Protein AF-0000000083417872 (afdb_homodimer)

Sequence (682 aa):
MAKKAQEKVTASPVVPMGYSQLLTQVAGHTFEATNAAAVGLLQDAGEGCVFKPLGKPECGVRELNFYESLAAAIATQAEADAGANNLNGAGGEGKDETDQSLLAALAAHVPRYYGQLKLVVNQREHTFIKLEDLTHGMAKPCVMDVKIGRRTWDPLSSLQKRTIEEQKYALCKQNLGLCLPGFQVYCPDEQQPEHTVLIRKGRDYGKSLDVMGFQKALALFFNASCSSSNILLHEVLNQLRSIRNWFKRQRLFHFYASSLLICYDFEQLQKLATSNSKVSLHNGFHADAAEPVLPTKSKDWIRVRCIDFAHIFPAEDGQPDHNYMFGLQSLIDIVEAMLHLMAKKAQEKVTASPVVPMGYSQLLTQVAGHTFEATNAAAVGLLQDAGEGCVFKPLGKPECGVRELNFYESLAAAIATQAEADAGANNLNGAGGEGKDETDQSLLAALAAHVPRYYGQLKLVVNQREHTFIKLEDLTHGMAKPCVMDVKIGRRTWDPLSSLQKRTIEEQKYALCKQNLGLCLPGFQVYCPDEQQPEHTVLIRKGRDYGKSLDVMGFQKALALFFNASCSSSNILLHEVLNQLRSIRNWFKRQRLFHFYASSLLICYDFEQLQKLATSNSKVSLHNGFHADAAEPVLPTKSKDWIRVRCIDFAHIFPAEDGQPDHNYMFGLQSLIDIVEAMLHL

Structure (mmCIF, N/CA/C/O backbone):
data_AF-0000000083417872-model_v1
#
loop_
_entity.id
_entity.type
_entity.pdbx_description
1 polymer Kinase
#
loop_
_atom_site.group_PDB
_atom_site.id
_atom_site.type_symbol
_atom_site.label_atom_id
_atom_site.label_alt_id
_atom_site.label_comp_id
_atom_site.label_asym_id
_atom_site.label_entity_id
_atom_site.label_seq_id
_atom_site.pdbx_PDB_ins_code
_atom_site.Cartn_x
_atom_site.Cartn_y
_atom_site.Cartn_z
_atom_site.occupancy
_atom_site.B_iso_or_equiv
_atom_site.auth_seq_id
_atom_site.auth_comp_id
_atom_site.auth_asym_id
_atom_site.auth_atom_id
_atom_site.pdbx_PDB_model_num
ATOM 1 N N . MET A 1 1 ? -30.375 -14.914 4.672 1 20.17 1 MET A N 1
ATOM 2 C CA . MET A 1 1 ? -29.828 -13.797 5.445 1 20.17 1 MET A CA 1
ATOM 3 C C . MET A 1 1 ? -28.438 -13.422 4.965 1 20.17 1 MET A C 1
ATOM 5 O O . MET A 1 1 ? -27.5 -14.219 5.078 1 20.17 1 MET A O 1
ATOM 9 N N . ALA A 1 2 ? -28.344 -12.672 3.943 1 27.06 2 ALA A N 1
ATOM 10 C CA . ALA A 1 2 ? -27.109 -12.32 3.248 1 27.06 2 ALA A CA 1
ATOM 11 C C . ALA A 1 2 ? -26.047 -11.836 4.23 1 27.06 2 ALA A C 1
ATOM 13 O O . ALA A 1 2 ? -26.328 -11.016 5.105 1 27.06 2 ALA A O 1
ATOM 14 N N . LYS A 1 3 ? -25.062 -12.617 4.535 1 32.09 3 LYS A N 1
ATOM 15 C CA . LYS A 1 3 ? -23.953 -12.172 5.363 1 32.09 3 LYS A CA 1
ATOM 16 C C . LYS A 1 3 ? -23.641 -10.695 5.133 1 32.09 3 LYS A C 1
ATOM 18 O O . LYS A 1 3 ? -23.391 -10.281 3.998 1 32.09 3 LYS A O 1
ATOM 23 N N . LYS A 1 4 ? -24.141 -9.828 5.812 1 28.91 4 LYS A N 1
ATOM 24 C CA . LYS A 1 4 ? -23.859 -8.398 5.867 1 28.91 4 LYS A CA 1
ATOM 25 C C . LYS A 1 4 ? -22.359 -8.125 5.727 1 28.91 4 LYS A C 1
ATOM 27 O O . LYS A 1 4 ? -21.547 -8.711 6.449 1 28.91 4 LYS A O 1
ATOM 32 N N . ALA A 1 5 ? -22 -7.797 4.652 1 34.38 5 ALA A N 1
ATOM 33 C CA . ALA A 1 5 ? -20.625 -7.383 4.367 1 34.38 5 ALA A CA 1
ATOM 34 C C . ALA A 1 5 ? -20.062 -6.531 5.5 1 34.38 5 ALA A C 1
ATOM 36 O O . ALA A 1 5 ? -20.391 -5.352 5.625 1 34.38 5 ALA A O 1
ATOM 37 N N . GLN A 1 6 ? -20.094 -7.012 6.715 1 34.84 6 GLN A N 1
ATOM 38 C CA . GLN A 1 6 ? -19.375 -6.289 7.758 1 34.84 6 GLN A CA 1
ATOM 39 C C . GLN A 1 6 ? -18.094 -5.664 7.215 1 34.84 6 GLN A C 1
ATOM 41 O O . GLN A 1 6 ? -17.266 -6.352 6.602 1 34.84 6 GLN A O 1
ATOM 46 N N . GLU A 1 7 ? -18.062 -4.402 7.047 1 40.69 7 GLU A N 1
ATOM 47 C CA . GLU A 1 7 ? -17.203 -3.391 6.438 1 40.69 7 GLU A CA 1
ATOM 48 C C . GLU A 1 7 ? -15.766 -3.516 6.934 1 40.69 7 GLU A C 1
ATOM 50 O O . GLU A 1 7 ? -15.516 -3.502 8.141 1 40.69 7 GLU A O 1
ATOM 55 N N . LYS A 1 8 ? -14.945 -4.141 6.234 1 46 8 LYS A N 1
ATOM 56 C CA . LYS A 1 8 ? -13.562 -4.52 6.52 1 46 8 LYS A CA 1
ATOM 57 C C . LYS A 1 8 ? -12.734 -3.305 6.922 1 46 8 LYS A C 1
ATOM 59 O O . LYS A 1 8 ? -12.516 -2.398 6.113 1 46 8 LYS A O 1
ATOM 64 N N . VAL A 1 9 ? -12.922 -2.951 8.258 1 47.09 9 VAL A N 1
ATOM 65 C CA . VAL A 1 9 ? -12.047 -1.939 8.836 1 47.09 9 VAL A CA 1
ATOM 66 C C . VAL A 1 9 ? -10.609 -2.459 8.875 1 47.09 9 VAL A C 1
ATOM 68 O O . VAL A 1 9 ? -10.375 -3.633 9.164 1 47.09 9 VAL A O 1
ATOM 71 N N . THR A 1 10 ? -9.727 -1.761 8.266 1 54.22 10 THR A N 1
ATOM 72 C CA . THR A 1 10 ? -8.32 -2.156 8.203 1 54.22 10 THR A CA 1
ATOM 73 C C . THR A 1 10 ? -7.668 -2.041 9.578 1 54.22 10 THR A C 1
ATOM 75 O O . THR A 1 10 ? -7.695 -0.976 10.203 1 54.22 10 THR A O 1
ATOM 78 N N . ALA A 1 11 ? -7.715 -3.061 10.531 1 60.62 11 ALA A N 1
ATOM 79 C CA . ALA A 1 11 ? -6.875 -3.068 11.727 1 60.62 11 ALA A CA 1
ATOM 80 C C . ALA A 1 11 ? -5.598 -3.867 11.5 1 60.62 11 ALA A C 1
ATOM 82 O O . ALA A 1 11 ? -5.609 -4.883 10.797 1 60.62 11 ALA A O 1
ATOM 83 N N . SER A 1 12 ? -4.406 -3.238 11.945 1 74.12 12 SER A N 1
ATOM 84 C CA . SER A 1 12 ? -3.145 -3.965 11.852 1 74.12 12 SER A CA 1
ATOM 85 C C . SER A 1 12 ? -3.121 -5.156 12.805 1 74.12 12 SER A C 1
ATOM 87 O O . SER A 1 12 ? -3.492 -5.031 13.969 1 74.12 12 SER A O 1
ATOM 89 N N . PRO A 1 13 ? -2.852 -6.309 12.352 1 79.12 13 PRO A N 1
ATOM 90 C CA . PRO A 1 13 ? -2.812 -7.504 13.195 1 79.12 13 PRO A CA 1
ATOM 91 C C . PRO A 1 13 ? -1.682 -7.465 14.219 1 79.12 13 PRO A C 1
ATOM 93 O O . PRO A 1 13 ? -0.688 -6.762 14.023 1 79.12 13 PRO A O 1
ATOM 96 N N . VAL A 1 14 ? -1.853 -8.203 15.336 1 81.62 14 VAL A N 1
ATOM 97 C CA . VAL A 1 14 ? -0.782 -8.422 16.297 1 81.62 14 VAL A CA 1
ATOM 98 C C . VAL A 1 14 ? 0.075 -9.609 15.859 1 81.62 14 VAL A C 1
ATOM 100 O O . VAL A 1 14 ? -0.399 -10.742 15.828 1 81.62 14 VAL A O 1
ATOM 103 N N . VAL A 1 15 ? 1.278 -9.312 15.508 1 86.81 15 VAL A N 1
ATOM 104 C CA . VAL A 1 15 ? 2.186 -10.336 15.008 1 86.81 15 VAL A CA 1
ATOM 105 C C . VAL A 1 15 ? 3.438 -10.391 15.883 1 86.81 15 VAL A C 1
ATOM 107 O O . VAL A 1 15 ? 3.758 -9.43 16.578 1 86.81 15 VAL A O 1
ATOM 110 N N . PRO A 1 16 ? 4.141 -11.539 15.93 1 86.25 16 PRO A N 1
ATOM 111 C CA . PRO A 1 16 ? 5.379 -11.625 16.703 1 86.25 16 PRO A CA 1
ATOM 112 C C . PRO A 1 16 ? 6.453 -10.664 16.219 1 86.25 16 PRO A C 1
ATOM 114 O O . PRO A 1 16 ? 6.383 -10.172 15.086 1 86.25 16 PRO A O 1
ATOM 117 N N . MET A 1 17 ? 7.406 -10.469 17.062 1 83.12 17 MET A N 1
ATOM 118 C CA . MET A 1 17 ? 8.539 -9.609 16.719 1 83.12 17 MET A CA 1
ATOM 119 C C . MET A 1 17 ? 9.266 -10.148 15.484 1 83.12 17 MET A C 1
ATOM 121 O O . MET A 1 17 ? 9.523 -11.344 15.391 1 83.12 17 MET A O 1
ATOM 125 N N . GLY A 1 18 ? 9.57 -9.242 14.562 1 85.94 18 GLY A N 1
ATOM 126 C CA . GLY A 1 18 ? 10.312 -9.633 13.375 1 85.94 18 GLY A CA 1
ATOM 127 C C . GLY A 1 18 ? 9.422 -9.992 12.203 1 85.94 18 GLY A C 1
ATOM 128 O O . GLY A 1 18 ? 9.906 -10.266 11.102 1 85.94 18 GLY A O 1
ATOM 129 N N . TYR A 1 19 ? 8.117 -10.008 12.492 1 89.69 19 TYR A N 1
ATOM 130 C CA . TYR A 1 19 ? 7.16 -10.32 11.438 1 89.69 19 TYR A CA 1
ATOM 131 C C . TYR A 1 19 ? 6.238 -9.133 11.18 1 89.69 19 TYR A C 1
ATOM 133 O O . TYR A 1 19 ? 6.066 -8.273 12.039 1 89.69 19 TYR A O 1
ATOM 141 N N . SER A 1 20 ? 5.738 -9.031 9.992 1 88.5 20 SER A N 1
ATOM 142 C CA . SER A 1 20 ? 4.758 -8.023 9.617 1 88.5 20 SER A CA 1
ATOM 143 C C . SER A 1 20 ? 3.824 -8.531 8.523 1 88.5 20 SER A C 1
ATOM 145 O O . SER A 1 20 ? 4.09 -9.562 7.906 1 88.5 20 SER A O 1
ATOM 147 N N . GLN A 1 21 ? 2.746 -7.875 8.375 1 89.19 21 GLN A N 1
ATOM 148 C CA . GLN A 1 21 ? 1.882 -8.18 7.242 1 89.19 21 GLN A CA 1
ATOM 149 C C . GLN A 1 21 ? 2.611 -7.961 5.922 1 89.19 21 GLN A C 1
ATOM 151 O O . GLN A 1 21 ? 3.387 -7.012 5.785 1 89.19 21 GLN A O 1
ATOM 156 N N . LEU A 1 22 ? 2.402 -8.828 4.992 1 91.56 22 LEU A N 1
ATOM 157 C CA . LEU A 1 22 ? 3.002 -8.672 3.672 1 91.56 22 LEU A CA 1
ATOM 158 C C . LEU A 1 22 ? 2.395 -7.477 2.939 1 91.56 22 LEU A C 1
ATOM 160 O O . LEU A 1 22 ? 1.211 -7.492 2.598 1 91.56 22 LEU A O 1
ATOM 164 N N . LEU A 1 23 ? 3.199 -6.555 2.592 1 86.75 23 LEU A N 1
ATOM 165 C CA . LEU A 1 23 ? 2.729 -5.297 2.021 1 86.75 23 LEU A CA 1
ATOM 166 C C . LEU A 1 23 ? 2.332 -5.48 0.561 1 86.75 23 LEU A C 1
ATOM 168 O O . LEU A 1 23 ? 1.44 -4.785 0.064 1 86.75 23 LEU A O 1
ATOM 172 N N . THR A 1 24 ? 2.916 -6.441 -0.116 1 92.56 24 THR A N 1
ATOM 173 C CA . THR A 1 24 ? 2.709 -6.602 -1.552 1 92.56 24 THR A CA 1
ATOM 174 C C . THR A 1 24 ? 1.649 -7.664 -1.83 1 92.56 24 THR A C 1
ATOM 176 O O . THR A 1 24 ? 1.519 -8.133 -2.961 1 92.56 24 THR A O 1
ATOM 179 N N . GLN A 1 25 ? 0.946 -8.039 -0.821 1 93.19 25 GLN A N 1
ATOM 180 C CA . GLN A 1 25 ? -0.112 -9.023 -1.024 1 93.19 25 GLN A CA 1
ATOM 181 C C . GLN A 1 25 ? -1.229 -8.453 -1.896 1 93.19 25 GLN A C 1
ATOM 183 O O . GLN A 1 25 ? -1.772 -7.391 -1.603 1 93.19 25 GLN A O 1
ATOM 188 N N . VAL A 1 26 ? -1.614 -9.164 -2.912 1 96.06 26 VAL A N 1
ATOM 189 C CA . VAL A 1 26 ? -2.6 -8.633 -3.846 1 96.06 26 VAL A CA 1
ATOM 190 C C . VAL A 1 26 ? -3.82 -9.547 -3.893 1 96.06 26 VAL A C 1
ATOM 192 O O . VAL A 1 26 ? -4.844 -9.195 -4.48 1 96.06 26 VAL A O 1
ATOM 195 N N . ALA A 1 27 ? -3.701 -10.734 -3.312 1 94.19 27 ALA A N 1
ATOM 196 C CA . ALA A 1 27 ? -4.805 -11.688 -3.301 1 94.19 27 ALA A CA 1
ATOM 197 C C . ALA A 1 27 ? -4.707 -12.625 -2.1 1 94.19 27 ALA A C 1
ATOM 199 O O . ALA A 1 27 ? -3.811 -12.484 -1.264 1 94.19 27 ALA A O 1
ATOM 200 N N . GLY A 1 28 ? -5.684 -13.5 -1.977 1 89 28 GLY A N 1
ATOM 201 C CA . GLY A 1 28 ? -5.672 -14.438 -0.869 1 89 28 GLY A CA 1
ATOM 202 C C . GLY A 1 28 ? -6.395 -13.922 0.361 1 89 28 GLY A C 1
ATOM 203 O O . GLY A 1 28 ? -6.949 -12.82 0.345 1 89 28 GLY A O 1
ATOM 204 N N . HIS A 1 29 ? -6.309 -14.766 1.305 1 85 29 HIS A N 1
ATOM 205 C CA . HIS A 1 29 ? -6.914 -14.367 2.57 1 85 29 HIS A CA 1
ATOM 206 C C . HIS A 1 29 ? -6.156 -13.203 3.203 1 85 29 HIS A C 1
ATOM 208 O O . HIS A 1 29 ? -4.922 -13.18 3.189 1 85 29 HIS A O 1
ATOM 214 N N . THR A 1 30 ? -6.953 -12.281 3.625 1 80.06 30 THR A N 1
ATOM 215 C CA . THR A 1 30 ? -6.352 -11.094 4.223 1 80.06 30 THR A CA 1
ATOM 216 C C . THR A 1 30 ? -6.77 -10.953 5.688 1 80.06 30 THR A C 1
ATOM 218 O O . THR A 1 30 ? -7.676 -11.656 6.148 1 80.06 30 THR A O 1
ATOM 221 N N . PHE A 1 31 ? -6.039 -10.109 6.348 1 76.88 31 PHE A N 1
ATOM 222 C CA . PHE A 1 31 ? -6.414 -9.781 7.719 1 76.88 31 PHE A CA 1
ATOM 223 C C . PHE A 1 31 ? -7.719 -8.992 7.75 1 76.88 31 PHE A C 1
ATOM 225 O O . PHE A 1 31 ? -7.973 -8.164 6.867 1 76.88 31 PHE A O 1
ATOM 232 N N . GLU A 1 32 ? -8.539 -9.344 8.711 1 72.56 32 GLU A N 1
ATOM 233 C CA . GLU A 1 32 ? -9.789 -8.625 8.898 1 72.56 32 GLU A CA 1
ATOM 234 C C . GLU A 1 32 ? -9.891 -8.047 10.312 1 72.56 32 GLU A C 1
ATOM 236 O O . GLU A 1 32 ? -9.547 -8.727 11.281 1 72.56 32 GLU A O 1
ATOM 241 N N . ALA A 1 33 ? -10.312 -6.801 10.328 1 65.38 33 ALA A N 1
ATOM 242 C CA . ALA A 1 33 ? -10.422 -6.129 11.625 1 65.38 33 ALA A CA 1
ATOM 243 C C . ALA A 1 33 ? -11.484 -6.785 12.492 1 65.38 33 ALA A C 1
ATOM 245 O O . ALA A 1 33 ? -11.336 -6.859 13.719 1 65.38 33 ALA A O 1
ATOM 246 N N . THR A 1 34 ? -12.461 -7.309 11.859 1 66.75 34 THR A N 1
ATOM 247 C CA . THR A 1 34 ? -13.625 -7.777 12.609 1 66.75 34 THR A CA 1
ATOM 248 C C . THR A 1 34 ? -13.516 -9.273 12.898 1 66.75 34 THR A C 1
ATOM 250 O O . THR A 1 34 ? -14.336 -9.836 13.625 1 66.75 34 THR A O 1
ATOM 253 N N . ASN A 1 35 ? -12.539 -9.906 12.305 1 72.88 35 ASN A N 1
ATOM 254 C CA . ASN A 1 35 ? -12.383 -11.352 12.469 1 72.88 35 ASN A CA 1
ATOM 255 C C . ASN A 1 35 ? -10.938 -11.719 12.789 1 72.88 35 ASN A C 1
ATOM 257 O O . ASN A 1 35 ? -10.109 -11.852 11.883 1 72.88 35 ASN A O 1
ATOM 261 N N . ALA A 1 36 ? -10.695 -11.977 14.008 1 69.75 36 ALA A N 1
ATOM 262 C CA . ALA A 1 36 ? -9.344 -12.281 14.484 1 69.75 36 ALA A CA 1
ATOM 263 C C . ALA A 1 36 ? -8.844 -13.602 13.906 1 69.75 36 ALA A C 1
ATOM 265 O O . ALA A 1 36 ? -7.633 -13.852 13.867 1 69.75 36 ALA A O 1
ATOM 266 N N . ALA A 1 37 ? -9.719 -14.414 13.461 1 75.06 37 ALA A N 1
ATOM 267 C CA . ALA A 1 37 ? -9.344 -15.711 12.898 1 75.06 37 ALA A CA 1
ATOM 268 C C . ALA A 1 37 ? -8.883 -15.57 11.453 1 75.06 37 ALA A C 1
ATOM 270 O O . ALA A 1 37 ? -8.25 -16.484 10.906 1 75.06 37 ALA A O 1
ATOM 271 N N . ALA A 1 38 ? -9.195 -14.422 10.969 1 80.81 38 ALA A N 1
ATOM 272 C CA . ALA A 1 38 ? -8.766 -14.172 9.602 1 80.81 38 ALA A CA 1
ATOM 273 C C . ALA A 1 38 ? -7.305 -13.727 9.555 1 80.81 38 ALA A C 1
ATOM 275 O O . ALA A 1 38 ? -6.969 -12.633 10.023 1 80.81 38 ALA A O 1
ATOM 276 N N . VAL A 1 39 ? -6.449 -14.656 9.055 1 86.56 39 VAL A N 1
ATOM 277 C CA . VAL A 1 39 ? -5.016 -14.383 9.031 1 86.56 39 VAL A CA 1
ATOM 278 C C . VAL A 1 39 ? -4.531 -14.273 7.59 1 86.56 39 VAL A C 1
ATOM 280 O O . VAL A 1 39 ? -4.875 -15.109 6.75 1 86.56 39 VAL A O 1
ATOM 283 N N . GLY A 1 40 ? -3.812 -13.266 7.375 1 90.56 40 GLY A N 1
ATOM 284 C CA . GLY A 1 40 ? -3.232 -13.062 6.055 1 90.56 40 GLY A CA 1
ATOM 285 C C . GLY A 1 40 ? -1.777 -13.484 5.977 1 90.56 40 GLY A C 1
ATOM 286 O O . GLY A 1 40 ? -1.28 -14.188 6.855 1 90.56 40 GLY A O 1
ATOM 287 N N . LEU A 1 41 ? -1.143 -13.094 4.895 1 94.62 41 LEU A N 1
ATOM 288 C CA . LEU A 1 41 ? 0.263 -13.414 4.68 1 94.62 41 LEU A CA 1
ATOM 289 C C . LEU A 1 41 ? 1.162 -12.531 5.535 1 94.62 41 LEU A C 1
ATOM 291 O O . LEU A 1 41 ? 0.88 -11.344 5.715 1 94.62 41 LEU A O 1
ATOM 295 N N . LEU A 1 42 ? 2.188 -13.141 6.023 1 93.81 42 LEU A N 1
ATOM 296 C CA . LEU A 1 42 ? 3.195 -12.398 6.773 1 93.81 42 LEU A CA 1
ATOM 297 C C . LEU A 1 42 ? 4.523 -12.375 6.027 1 93.81 42 LEU A C 1
ATOM 299 O O . LEU A 1 42 ? 4.734 -13.164 5.102 1 93.81 42 LEU A O 1
ATOM 303 N N . GLN A 1 43 ? 5.344 -11.477 6.391 1 93.69 43 GLN A N 1
ATOM 304 C CA . GLN A 1 43 ? 6.719 -11.414 5.902 1 93.69 43 GLN A CA 1
ATOM 305 C C . GLN A 1 43 ? 7.699 -11.188 7.047 1 93.69 43 GLN A C 1
ATOM 307 O O . GLN A 1 43 ? 7.328 -10.648 8.094 1 93.69 43 GLN A O 1
ATOM 312 N N . ASP A 1 44 ? 8.836 -11.695 6.914 1 89.19 44 ASP A N 1
ATOM 313 C CA . ASP A 1 44 ? 9.867 -11.453 7.926 1 89.19 44 ASP A CA 1
ATOM 314 C C . ASP A 1 44 ? 10.727 -10.242 7.562 1 89.19 44 ASP A C 1
ATOM 316 O O . ASP A 1 44 ? 10.727 -9.805 6.41 1 89.19 44 ASP A O 1
ATOM 320 N N . ALA A 1 45 ? 11.391 -9.766 8.641 1 81.12 45 ALA A N 1
ATOM 321 C CA . ALA A 1 45 ? 12.273 -8.617 8.438 1 81.12 45 ALA A CA 1
ATOM 322 C C . ALA A 1 45 ? 13.633 -9.062 7.91 1 81.12 45 ALA A C 1
ATOM 324 O O . ALA A 1 45 ? 14.383 -9.75 8.609 1 81.12 45 ALA A O 1
ATOM 325 N N . GLY A 1 46 ? 13.945 -8.945 6.672 1 75.5 46 GLY A N 1
ATOM 326 C CA . GLY A 1 46 ? 15.328 -9.016 6.234 1 75.5 46 GLY A CA 1
ATOM 327 C C . GLY A 1 46 ? 15.68 -10.328 5.566 1 75.5 46 GLY A C 1
ATOM 328 O O . GLY A 1 46 ? 16.641 -10.406 4.805 1 75.5 46 GLY A O 1
ATOM 329 N N . GLU A 1 47 ? 14.961 -11.461 5.805 1 81.12 47 GLU A N 1
ATOM 330 C CA . GLU A 1 47 ? 15.391 -12.758 5.289 1 81.12 47 GLU A CA 1
ATOM 331 C C . GLU A 1 47 ? 14.758 -13.055 3.936 1 81.12 47 GLU A C 1
ATOM 333 O O . GLU A 1 47 ? 15.125 -14.031 3.275 1 81.12 47 GLU A O 1
ATOM 338 N N . GLY A 1 48 ? 13.828 -12.266 3.594 1 91.88 48 GLY A N 1
ATOM 339 C CA . GLY A 1 48 ? 13.211 -12.469 2.289 1 91.88 48 GLY A CA 1
ATOM 340 C C . GLY A 1 48 ? 12.281 -13.664 2.246 1 91.88 48 GLY A C 1
ATOM 341 O O . GLY A 1 48 ? 12.312 -14.445 1.297 1 91.88 48 GLY A O 1
ATOM 342 N N . CYS A 1 49 ? 11.5 -13.883 3.318 1 95.94 49 CYS A N 1
ATOM 343 C CA . CYS A 1 49 ? 10.547 -14.992 3.373 1 95.94 49 CYS A CA 1
ATOM 344 C C . CYS A 1 49 ? 9.125 -14.477 3.561 1 95.94 49 CYS A C 1
ATOM 346 O O . CYS A 1 49 ? 8.914 -13.414 4.148 1 95.94 49 CYS A O 1
ATOM 348 N N . VAL A 1 50 ? 8.234 -15.227 3.064 1 96.88 50 VAL A N 1
ATOM 349 C CA . VAL A 1 50 ? 6.809 -15.016 3.266 1 96.88 50 VAL A CA 1
ATOM 350 C C . VAL A 1 50 ? 6.211 -16.203 4.02 1 96.88 50 VAL A C 1
ATOM 352 O O . VAL A 1 50 ? 6.691 -17.328 3.893 1 96.88 50 VAL A O 1
ATOM 355 N N . PHE A 1 51 ? 5.238 -15.953 4.812 1 96.62 51 PHE A N 1
ATOM 356 C CA . PHE A 1 51 ? 4.582 -16.969 5.629 1 96.62 51 PHE A CA 1
ATOM 357 C C . PHE A 1 51 ? 3.098 -17.047 5.297 1 96.62 51 PHE A C 1
ATOM 359 O O . PHE A 1 51 ? 2.334 -16.125 5.59 1 96.62 51 PHE A O 1
ATOM 366 N N . LYS A 1 52 ? 2.729 -18.094 4.742 1 96.69 52 LYS A N 1
ATOM 367 C CA . LYS A 1 52 ? 1.343 -18.344 4.352 1 96.69 52 LYS A CA 1
ATOM 368 C C . LYS A 1 52 ? 0.628 -19.203 5.391 1 96.69 52 LYS A C 1
ATOM 370 O O . LYS A 1 52 ? 1.061 -20.312 5.68 1 96.69 52 LYS A O 1
ATOM 375 N N . PRO A 1 53 ? -0.434 -18.656 5.906 1 95.06 53 PRO A N 1
ATOM 376 C CA . PRO A 1 53 ? -1.17 -19.484 6.859 1 95.06 53 PRO A CA 1
ATOM 377 C C . PRO A 1 53 ? -1.807 -20.719 6.199 1 95.06 53 PRO A C 1
ATOM 379 O O . PRO A 1 53 ? -2.281 -20.625 5.062 1 95.06 53 PRO A O 1
ATOM 382 N N . LEU A 1 54 ? -1.836 -21.781 6.969 1 92.25 54 LEU A N 1
ATOM 383 C CA . LEU A 1 54 ? -2.545 -22.953 6.469 1 92.25 54 LEU A CA 1
ATOM 384 C C . LEU A 1 54 ? -4.051 -22.703 6.438 1 92.25 54 LEU A C 1
ATOM 386 O O . LEU A 1 54 ? -4.605 -22.109 7.363 1 92.25 54 LEU A O 1
ATOM 390 N N . GLY A 1 55 ? -4.629 -23.016 5.43 1 85.06 55 GLY A N 1
ATOM 391 C CA . GLY A 1 55 ? -6.074 -22.875 5.309 1 85.06 55 GLY A CA 1
ATOM 392 C C . GLY A 1 55 ? -6.84 -23.906 6.117 1 85.06 55 GLY A C 1
ATOM 393 O O . GLY A 1 55 ? -6.406 -24.297 7.203 1 85.06 55 GLY A O 1
ATOM 394 N N . LYS A 1 56 ? -7.961 -24.188 5.684 1 85.88 56 LYS A N 1
ATOM 395 C CA . LYS A 1 56 ? -8.758 -25.266 6.289 1 85.88 56 LYS A CA 1
ATOM 396 C C . LYS A 1 56 ? -7.941 -26.547 6.43 1 85.88 56 LYS A C 1
ATOM 398 O O . LYS A 1 56 ? -7.043 -26.797 5.629 1 85.88 56 LYS A O 1
ATOM 403 N N . PRO A 1 57 ? -8.18 -27.312 7.359 1 86.5 57 PRO A N 1
ATOM 404 C CA . PRO A 1 57 ? -7.332 -28.469 7.703 1 86.5 57 PRO A CA 1
ATOM 405 C C . PRO A 1 57 ? -7.027 -29.359 6.5 1 86.5 57 PRO A C 1
ATOM 407 O O . PRO A 1 57 ? -5.859 -29.609 6.195 1 86.5 57 PRO A O 1
ATOM 410 N N . GLU A 1 58 ? -8 -29.797 5.762 1 90.31 58 GLU A N 1
ATOM 411 C CA . GLU A 1 58 ? -7.742 -30.719 4.656 1 90.31 58 GLU A CA 1
ATOM 412 C C . GLU A 1 58 ? -6.938 -30.031 3.551 1 90.31 58 GLU A C 1
ATOM 414 O O . GLU A 1 58 ? -6.016 -30.625 2.99 1 90.31 58 GLU A O 1
ATOM 419 N N . CYS A 1 59 ? -7.27 -28.812 3.273 1 92.56 59 CYS A N 1
ATOM 420 C CA . CYS A 1 59 ? -6.574 -28.062 2.234 1 92.56 59 CYS A CA 1
ATOM 421 C C . CYS A 1 59 ? -5.148 -27.734 2.662 1 92.56 59 CYS A C 1
ATOM 423 O O . CYS A 1 59 ? -4.219 -27.828 1.862 1 92.56 59 CYS A O 1
ATOM 425 N N . GLY A 1 60 ? -5.023 -27.359 3.908 1 93.88 60 GLY A N 1
ATOM 426 C CA . GLY A 1 60 ? -3.711 -27.047 4.445 1 93.88 60 GLY A CA 1
ATOM 427 C C . GLY A 1 60 ? -2.748 -28.219 4.41 1 93.88 60 GLY A C 1
ATOM 428 O O . GLY A 1 60 ? -1.582 -28.062 4.043 1 93.88 60 GLY A O 1
ATOM 429 N N . VAL A 1 61 ? -3.238 -29.312 4.738 1 94.5 61 VAL A N 1
ATOM 430 C CA . VAL A 1 61 ? -2.426 -30.516 4.758 1 94.5 61 VAL A CA 1
ATOM 431 C C . VAL A 1 61 ? -2.012 -30.891 3.336 1 94.5 61 VAL A C 1
ATOM 433 O O . VAL A 1 61 ? -0.864 -31.281 3.098 1 94.5 61 VAL A O 1
ATOM 436 N N . ARG A 1 62 ? -2.914 -30.828 2.451 1 95.75 62 ARG A N 1
ATOM 437 C CA . ARG A 1 62 ? -2.619 -31.125 1.053 1 95.75 62 ARG A CA 1
ATOM 438 C C . ARG A 1 62 ? -1.529 -30.203 0.514 1 95.75 62 ARG A C 1
ATOM 440 O O . ARG A 1 62 ? -0.604 -30.656 -0.162 1 95.75 62 ARG A O 1
ATOM 447 N N . GLU A 1 63 ? -1.7 -28.953 0.815 1 97.06 63 GLU A N 1
ATOM 448 C CA . GLU A 1 63 ? -0.725 -27.984 0.347 1 97.06 63 GLU A CA 1
ATOM 449 C C . GLU A 1 63 ? 0.652 -28.234 0.952 1 97.06 63 GLU A C 1
ATOM 451 O O . GLU A 1 63 ? 1.661 -28.219 0.244 1 97.06 63 GLU A O 1
ATOM 456 N N . LEU A 1 64 ? 0.653 -28.516 2.191 1 96.81 64 LEU A N 1
ATOM 457 C CA . LEU A 1 64 ? 1.906 -28.797 2.881 1 96.81 64 LEU A CA 1
ATOM 458 C C . LEU A 1 64 ? 2.582 -30.031 2.293 1 96.81 64 LEU A C 1
ATOM 460 O O . LEU A 1 64 ? 3.787 -30.016 2.027 1 96.81 64 LEU A O 1
ATOM 464 N N . ASN A 1 65 ? 1.84 -31.031 2.117 1 96.25 65 ASN A N 1
ATOM 465 C CA . ASN A 1 65 ? 2.369 -32.281 1.563 1 96.25 65 ASN A CA 1
ATOM 466 C C . ASN A 1 65 ? 2.963 -32.062 0.174 1 96.25 65 ASN A C 1
ATOM 468 O O . ASN A 1 65 ? 3.973 -32.656 -0.176 1 96.25 65 ASN A O 1
ATOM 472 N N . PHE A 1 66 ? 2.316 -31.281 -0.534 1 97.5 66 PHE A N 1
ATOM 473 C CA . PHE A 1 66 ? 2.812 -31.016 -1.879 1 97.5 66 PHE A CA 1
ATOM 474 C C . PHE A 1 66 ? 4.168 -30.312 -1.828 1 97.5 66 PHE A C 1
ATOM 476 O O . PHE A 1 66 ? 5.105 -30.719 -2.523 1 97.5 66 PHE A O 1
ATOM 483 N N . TYR A 1 67 ? 4.273 -29.25 -1.028 1 97.56 67 TYR A N 1
ATOM 484 C CA . TYR A 1 67 ? 5.547 -28.547 -0.878 1 97.56 67 TYR A CA 1
ATOM 485 C C . TYR A 1 67 ? 6.633 -29.5 -0.394 1 97.56 67 TYR A C 1
ATOM 487 O O . TYR A 1 67 ? 7.77 -29.453 -0.871 1 97.56 67 TYR A O 1
ATOM 495 N N . GLU A 1 68 ? 6.297 -30.312 0.501 1 96.69 68 GLU A N 1
ATOM 496 C CA . GLU A 1 68 ? 7.258 -31.281 1.031 1 96.69 68 GLU A CA 1
ATOM 497 C C . GLU A 1 68 ? 7.695 -32.281 -0.044 1 96.69 68 GLU A C 1
ATOM 499 O O . GLU A 1 68 ? 8.859 -32.656 -0.092 1 96.69 68 GLU A O 1
ATOM 504 N N . SER A 1 69 ? 6.758 -32.688 -0.848 1 96.12 69 SER A N 1
ATOM 505 C CA . SER A 1 69 ? 7.086 -33.594 -1.942 1 96.12 69 SER A CA 1
ATOM 506 C C . SER A 1 69 ? 8.047 -32.938 -2.932 1 96.12 69 SER A C 1
ATOM 508 O O . SER A 1 69 ? 8.938 -33.594 -3.467 1 96.12 69 SER A O 1
ATOM 510 N N . LEU A 1 70 ? 7.805 -31.688 -3.189 1 96.62 70 LEU A N 1
ATOM 511 C CA . LEU A 1 70 ? 8.711 -30.953 -4.074 1 96.62 70 LEU A CA 1
ATOM 512 C C . LEU A 1 70 ? 10.109 -30.875 -3.475 1 96.62 70 LEU A C 1
ATOM 514 O O . LEU A 1 70 ? 11.102 -31.094 -4.172 1 96.62 70 LEU A O 1
ATOM 518 N N . ALA A 1 71 ? 10.172 -30.531 -2.223 1 95.38 71 ALA A N 1
ATOM 519 C CA . ALA A 1 71 ? 11.453 -30.438 -1.53 1 95.38 71 ALA A CA 1
ATOM 520 C C . ALA A 1 71 ? 12.195 -31.781 -1.554 1 95.38 71 ALA A C 1
ATOM 522 O O . ALA A 1 71 ? 13.406 -31.812 -1.757 1 95.38 71 ALA A O 1
ATOM 523 N N . ALA A 1 72 ? 11.492 -32.812 -1.355 1 94.38 72 ALA A N 1
ATOM 524 C CA . ALA A 1 72 ? 12.062 -34.156 -1.37 1 94.38 72 ALA A CA 1
ATOM 525 C C . ALA A 1 72 ? 12.586 -34.5 -2.76 1 94.38 72 ALA A C 1
ATOM 527 O O . ALA A 1 72 ? 13.641 -35.156 -2.891 1 94.38 72 ALA A O 1
ATOM 528 N N . ALA A 1 73 ? 11.82 -34.156 -3.732 1 94.31 73 ALA A N 1
ATOM 529 C CA . ALA A 1 73 ? 12.211 -34.438 -5.109 1 94.31 73 ALA A CA 1
ATOM 530 C C . ALA A 1 73 ? 13.508 -33.719 -5.477 1 94.31 73 ALA A C 1
ATOM 532 O O . ALA A 1 73 ? 14.359 -34.281 -6.176 1 94.31 73 ALA A O 1
ATOM 533 N N . ILE A 1 74 ? 13.633 -32.531 -5.059 1 93.38 74 ILE A N 1
ATOM 534 C CA . ILE A 1 74 ? 14.852 -31.75 -5.305 1 93.38 74 ILE A CA 1
ATOM 535 C C . ILE A 1 74 ? 16.047 -32.469 -4.664 1 93.38 74 ILE A C 1
ATOM 537 O O . ILE A 1 74 ? 17.094 -32.625 -5.293 1 93.38 74 ILE A O 1
ATOM 541 N N . ALA A 1 75 ? 15.898 -32.875 -3.482 1 91.5 75 ALA A N 1
ATOM 542 C CA . ALA A 1 75 ? 16.969 -33.531 -2.744 1 91.5 75 ALA A CA 1
ATOM 543 C C . ALA A 1 75 ? 17.391 -34.812 -3.428 1 91.5 75 ALA A C 1
ATOM 545 O O . ALA A 1 75 ? 18.578 -35.125 -3.541 1 91.5 75 ALA A O 1
ATOM 546 N N . THR A 1 76 ? 16.453 -35.562 -3.834 1 90.38 76 THR A N 1
ATOM 547 C CA . THR A 1 76 ? 16.703 -36.844 -4.488 1 90.38 76 THR A CA 1
ATOM 548 C C . THR A 1 76 ? 17.438 -36.625 -5.809 1 90.38 76 THR A C 1
ATOM 550 O O . THR A 1 76 ? 18.375 -37.375 -6.129 1 90.38 76 THR A O 1
ATOM 553 N N . GLN A 1 77 ? 16.938 -35.688 -6.512 1 88.62 77 GLN A N 1
ATOM 554 C CA . GLN A 1 77 ? 17.578 -35.375 -7.793 1 88.62 77 GLN A CA 1
ATOM 555 C C . GLN A 1 77 ? 19.016 -34.906 -7.605 1 88.62 77 GLN A C 1
ATOM 557 O O . GLN A 1 77 ? 19.891 -35.25 -8.398 1 88.62 77 GLN A O 1
ATOM 562 N N . ALA A 1 78 ? 19.234 -34.125 -6.637 1 88 78 ALA A N 1
ATOM 563 C CA . ALA A 1 78 ? 20.578 -33.625 -6.336 1 88 78 ALA A CA 1
ATOM 564 C C . ALA A 1 78 ? 21.516 -34.781 -6.008 1 88 78 ALA A C 1
ATOM 566 O O . ALA A 1 78 ? 22.688 -34.812 -6.414 1 88 78 ALA A O 1
ATOM 567 N N . GLU A 1 79 ? 21.078 -35.75 -5.324 1 86.69 79 GLU A N 1
ATOM 568 C CA . GLU A 1 79 ? 21.859 -36.969 -4.984 1 86.69 79 GLU A CA 1
ATOM 569 C C . GLU A 1 79 ? 22.156 -37.781 -6.223 1 86.69 79 GLU A C 1
ATOM 571 O O . GLU A 1 79 ? 23.25 -38.312 -6.367 1 86.69 79 GLU A O 1
ATOM 576 N N . ALA A 1 80 ? 21.156 -37.875 -7.043 1 83.81 80 ALA A N 1
ATOM 577 C CA . ALA A 1 80 ? 21.328 -38.625 -8.281 1 83.81 80 ALA A CA 1
ATOM 578 C C . ALA A 1 80 ? 22.359 -37.969 -9.188 1 83.81 80 ALA A C 1
ATOM 580 O O . ALA A 1 80 ? 23.188 -38.656 -9.789 1 83.81 80 ALA A O 1
ATOM 581 N N . ASP A 1 81 ? 22.312 -36.75 -9.258 1 83.06 81 ASP A N 1
ATOM 582 C CA . ASP A 1 81 ? 23.266 -36 -10.078 1 83.06 81 ASP A CA 1
ATOM 583 C C . ASP A 1 81 ? 24.672 -36.094 -9.516 1 83.06 81 ASP A C 1
ATOM 585 O O . ASP A 1 81 ? 25.641 -36.188 -10.273 1 83.06 81 ASP A O 1
ATOM 589 N N . ALA A 1 82 ? 24.797 -36.062 -8.227 1 82.69 82 ALA A N 1
ATOM 590 C CA . ALA A 1 82 ? 26.094 -36.188 -7.566 1 82.69 82 ALA A CA 1
ATOM 591 C C . ALA A 1 82 ? 26.672 -37.594 -7.77 1 82.69 82 ALA A C 1
ATOM 593 O O . ALA A 1 82 ? 27.875 -37.75 -7.953 1 82.69 82 ALA A O 1
ATOM 594 N N . GLY A 1 83 ? 25.812 -38.531 -7.68 1 74.31 83 GLY A N 1
ATOM 595 C CA . GLY A 1 83 ? 26.25 -39.906 -7.895 1 74.31 83 GLY A CA 1
ATOM 596 C C . GLY A 1 83 ? 26.641 -40.188 -9.336 1 74.31 83 GLY A C 1
ATOM 597 O O . GLY A 1 83 ? 27.547 -41 -9.586 1 74.31 83 GLY A O 1
ATOM 598 N N . ALA A 1 84 ? 25.953 -39.562 -10.234 1 72.94 84 ALA A N 1
ATOM 599 C CA . ALA A 1 84 ? 26.25 -39.75 -11.648 1 72.94 84 ALA A CA 1
ATOM 600 C C . ALA A 1 84 ? 27.594 -39.125 -12.008 1 72.94 84 ALA A C 1
ATOM 602 O O . ALA A 1 84 ? 28.328 -39.656 -12.852 1 72.94 84 ALA A O 1
ATOM 603 N N . ASN A 1 85 ? 27.828 -38 -11.406 1 68.12 85 ASN A N 1
ATOM 604 C CA . ASN A 1 85 ? 29.141 -37.406 -11.641 1 68.12 85 ASN A CA 1
ATOM 605 C C . ASN A 1 85 ? 30.266 -38.281 -11.148 1 68.12 85 ASN A C 1
ATOM 607 O O . ASN A 1 85 ? 31.375 -38.25 -11.68 1 68.12 85 ASN A O 1
ATOM 611 N N . ASN A 1 86 ? 30.047 -39.031 -10.148 1 61.81 86 ASN A N 1
ATOM 612 C CA . ASN A 1 86 ? 31.078 -39.938 -9.641 1 61.81 86 ASN A CA 1
ATOM 613 C C . ASN A 1 86 ? 31.172 -41.188 -10.484 1 61.81 86 ASN A C 1
ATOM 615 O O . ASN A 1 86 ? 32.156 -41.938 -10.391 1 61.81 86 ASN A O 1
ATOM 619 N N . LEU A 1 87 ? 30.078 -41.625 -11.047 1 51.69 87 LEU A N 1
ATOM 620 C CA . LEU A 1 87 ? 30.156 -42.812 -11.906 1 51.69 87 LEU A CA 1
ATOM 621 C C . LEU A 1 87 ? 30.469 -42.406 -13.344 1 51.69 87 LEU A C 1
ATOM 623 O O . LEU A 1 87 ? 29.797 -41.531 -13.906 1 51.69 87 LEU A O 1
ATOM 627 N N . ASN A 1 88 ? 31.859 -42.438 -13.734 1 45.56 88 ASN A N 1
ATOM 628 C CA . ASN A 1 88 ? 32.375 -42.094 -15.062 1 45.56 88 ASN A CA 1
ATOM 629 C C . ASN A 1 88 ? 31.312 -42.344 -16.141 1 45.56 88 ASN A C 1
ATOM 631 O O . ASN A 1 88 ? 31.219 -41.562 -17.094 1 45.56 88 ASN A O 1
ATOM 635 N N . GLY A 1 89 ? 31.266 -43.719 -16.672 1 39.66 89 GLY A N 1
ATOM 636 C CA . GLY A 1 89 ? 31.016 -44.281 -17.984 1 39.66 89 GLY A CA 1
ATOM 637 C C . GLY A 1 89 ? 29.609 -44.031 -18.484 1 39.66 89 GLY A C 1
ATOM 638 O O . GLY A 1 89 ? 29.375 -43.062 -19.234 1 39.66 89 GLY A O 1
ATOM 639 N N . ALA A 1 90 ? 28.844 -45.281 -18.859 1 37.41 90 ALA A N 1
ATOM 640 C CA . ALA A 1 90 ? 27.859 -45.656 -19.875 1 37.41 90 ALA A CA 1
ATOM 641 C C . ALA A 1 90 ? 26.484 -45.094 -19.531 1 37.41 90 ALA A C 1
ATOM 643 O O . ALA A 1 90 ? 25.516 -45.844 -19.438 1 37.41 90 ALA A O 1
ATOM 644 N N . GLY A 1 91 ? 26.406 -44.312 -18.547 1 38.97 91 GLY A N 1
ATOM 645 C CA . GLY A 1 91 ? 24.984 -44.125 -18.234 1 38.97 91 GLY A CA 1
ATOM 646 C C . GLY A 1 91 ? 24.203 -43.562 -19.406 1 38.97 91 GLY A C 1
ATOM 647 O O . GLY A 1 91 ? 24.516 -42.469 -19.906 1 38.97 91 GLY A O 1
ATOM 648 N N . GLY A 1 92 ? 23.719 -44.438 -20.141 1 38.53 92 GLY A N 1
ATOM 649 C CA . GLY A 1 92 ? 22.828 -44.312 -21.297 1 38.53 92 GLY A CA 1
ATOM 650 C C . GLY A 1 92 ? 21.875 -43.125 -21.172 1 38.53 92 GLY A C 1
ATOM 651 O O . GLY A 1 92 ? 21.609 -42.625 -20.078 1 38.53 92 GLY A O 1
ATOM 652 N N . GLU A 1 93 ? 21.594 -42.406 -22.234 1 43.22 93 GLU A N 1
ATOM 653 C CA . GLU A 1 93 ? 20.719 -41.375 -22.734 1 43.22 93 GLU A CA 1
ATOM 654 C C . GLU A 1 93 ? 19.406 -41.344 -21.953 1 43.22 93 GLU A C 1
ATOM 656 O O . GLU A 1 93 ? 18.875 -40.25 -21.688 1 43.22 93 GLU A O 1
ATOM 661 N N . GLY A 1 94 ? 18.562 -42.406 -22.156 1 43.06 94 GLY A N 1
ATOM 662 C CA . GLY A 1 94 ? 17.109 -42.469 -22.125 1 43.06 94 GLY A CA 1
ATOM 663 C C . GLY A 1 94 ? 16.547 -42.469 -20.719 1 43.06 94 GLY A C 1
ATOM 664 O O . GLY A 1 94 ? 15.914 -43.438 -20.281 1 43.06 94 GLY A O 1
ATOM 665 N N . LYS A 1 95 ? 17.141 -41.969 -19.766 1 48.88 95 LYS A N 1
ATOM 666 C CA . LYS A 1 95 ? 16.594 -42.094 -18.422 1 48.88 95 LYS A CA 1
ATOM 667 C C . LYS A 1 95 ? 15.117 -41.688 -18.375 1 48.88 95 LYS A C 1
ATOM 669 O O . LYS A 1 95 ? 14.75 -40.625 -18.812 1 48.88 95 LYS A O 1
ATOM 674 N N . ASP A 1 96 ? 14.234 -42.594 -18.312 1 59.97 96 ASP A N 1
ATOM 675 C CA . ASP A 1 96 ? 12.797 -42.5 -18.125 1 59.97 96 ASP A CA 1
ATOM 676 C C . ASP A 1 96 ? 12.461 -41.469 -17.062 1 59.97 96 ASP A C 1
ATOM 678 O O . ASP A 1 96 ? 13.047 -41.469 -15.977 1 59.97 96 ASP A O 1
ATOM 682 N N . GLU A 1 97 ? 11.93 -40.344 -17.453 1 72.38 97 GLU A N 1
ATOM 683 C CA . GLU A 1 97 ? 11.398 -39.344 -16.547 1 72.38 97 GLU A CA 1
ATOM 684 C C . GLU A 1 97 ? 10.617 -39.969 -15.398 1 72.38 97 GLU A C 1
ATOM 686 O O . GLU A 1 97 ? 9.672 -40.719 -15.633 1 72.38 97 GLU A O 1
ATOM 691 N N . THR A 1 98 ? 11.211 -40.031 -14.234 1 82.88 98 THR A N 1
ATOM 692 C CA . THR A 1 98 ? 10.539 -40.531 -13.039 1 82.88 98 THR A CA 1
ATOM 693 C C . THR A 1 98 ? 9.617 -39.469 -12.453 1 82.88 98 THR A C 1
ATOM 695 O O . THR A 1 98 ? 9.68 -38.281 -12.844 1 82.88 98 THR A O 1
ATOM 698 N N . ASP A 1 99 ? 8.695 -39.906 -11.703 1 89.12 99 ASP A N 1
ATOM 699 C CA . ASP A 1 99 ? 7.824 -39 -10.984 1 89.12 99 ASP A CA 1
ATOM 700 C C . ASP A 1 99 ? 8.633 -37.969 -10.203 1 89.12 99 ASP A C 1
ATOM 702 O O . ASP A 1 99 ? 8.281 -36.781 -10.172 1 89.12 99 ASP A O 1
ATOM 706 N N . GLN A 1 100 ? 9.719 -38.406 -9.703 1 90 100 GLN A N 1
ATOM 707 C CA . GLN A 1 100 ? 10.578 -37.531 -8.906 1 90 100 GLN A CA 1
ATOM 708 C C . GLN A 1 100 ? 11.234 -36.469 -9.773 1 90 100 GLN A C 1
ATOM 710 O O . GLN A 1 100 ? 11.359 -35.312 -9.359 1 90 100 GLN A O 1
ATOM 715 N N . SER A 1 101 ? 11.703 -36.906 -10.883 1 92.19 101 SER A N 1
ATOM 716 C CA . SER A 1 101 ? 12.344 -35.938 -11.773 1 92.19 101 SER A CA 1
ATOM 717 C C . SER A 1 101 ? 11.344 -34.906 -12.273 1 92.19 101 SER A C 1
ATOM 719 O O . SER A 1 101 ? 11.695 -33.75 -12.469 1 92.19 101 SER A O 1
ATOM 721 N N . LEU A 1 102 ? 10.141 -35.312 -12.484 1 94.12 102 LEU A N 1
ATOM 722 C CA . LEU A 1 102 ? 9.078 -34.406 -12.891 1 94.12 102 LEU A CA 1
ATOM 723 C C . LEU A 1 102 ? 8.797 -33.375 -11.789 1 94.12 102 LEU A C 1
ATOM 725 O O . LEU A 1 102 ? 8.648 -32.188 -12.062 1 94.12 102 LEU A O 1
ATOM 729 N N . LEU A 1 103 ? 8.695 -33.875 -10.617 1 95.56 103 LEU A N 1
ATOM 730 C CA . LEU A 1 103 ? 8.438 -33 -9.484 1 95.56 103 LEU A CA 1
ATOM 731 C C . LEU A 1 103 ? 9.602 -32 -9.273 1 95.56 103 LEU A C 1
ATOM 733 O O . LEU A 1 103 ? 9.383 -30.844 -8.969 1 95.56 103 LEU A O 1
ATOM 737 N N . ALA A 1 104 ? 10.766 -32.5 -9.43 1 95.31 104 ALA A N 1
ATOM 738 C CA . ALA A 1 104 ? 11.945 -31.656 -9.297 1 95.31 104 ALA A CA 1
ATOM 739 C C . ALA A 1 104 ? 11.938 -30.547 -10.336 1 95.31 104 ALA A C 1
ATOM 741 O O . ALA A 1 104 ? 12.352 -29.422 -10.055 1 95.31 104 ALA A O 1
ATOM 742 N N . ALA A 1 105 ? 11.555 -30.891 -11.5 1 95.81 105 ALA A N 1
ATOM 743 C CA . ALA A 1 105 ? 11.484 -29.906 -12.586 1 95.81 105 ALA A CA 1
ATOM 744 C C . ALA A 1 105 ? 10.469 -28.812 -12.266 1 95.81 105 ALA A C 1
ATOM 746 O O . ALA A 1 105 ? 10.68 -27.641 -12.609 1 95.81 105 ALA A O 1
ATOM 747 N N . LEU A 1 106 ? 9.367 -29.141 -11.617 1 97.25 106 LEU A N 1
ATOM 748 C CA . LEU A 1 106 ? 8.352 -28.156 -11.25 1 97.25 106 LEU A CA 1
ATOM 749 C C . LEU A 1 106 ? 8.875 -27.203 -10.172 1 97.25 106 LEU A C 1
ATOM 751 O O . LEU A 1 106 ? 8.5 -26.031 -10.141 1 97.25 106 LEU A O 1
ATOM 755 N N . ALA A 1 107 ? 9.68 -27.734 -9.328 1 96.19 107 ALA A N 1
ATOM 756 C CA . ALA A 1 107 ? 10.188 -26.984 -8.188 1 96.19 107 ALA A CA 1
ATOM 757 C C . ALA A 1 107 ? 10.875 -25.688 -8.641 1 96.19 107 ALA A C 1
ATOM 759 O O . ALA A 1 107 ? 10.859 -24.688 -7.918 1 96.19 107 ALA A O 1
ATOM 760 N N . ALA A 1 108 ? 11.398 -25.672 -9.828 1 94.38 108 ALA A N 1
ATOM 761 C CA . ALA A 1 108 ? 12.055 -24.484 -10.375 1 94.38 108 ALA A CA 1
ATOM 762 C C . ALA A 1 108 ? 11.047 -23.375 -10.633 1 94.38 108 ALA A C 1
ATOM 764 O O . ALA A 1 108 ? 11.422 -22.203 -10.766 1 94.38 108 ALA A O 1
ATOM 765 N N . HIS A 1 109 ? 9.805 -23.703 -10.672 1 97.81 109 HIS A N 1
ATOM 766 C CA . HIS A 1 109 ? 8.742 -22.75 -10.992 1 97.81 109 HIS A CA 1
ATOM 767 C C . HIS A 1 109 ? 7.836 -22.531 -9.781 1 97.81 109 HIS A C 1
ATOM 769 O O . HIS A 1 109 ? 6.691 -22.094 -9.938 1 97.81 109 HIS A O 1
ATOM 775 N N . VAL A 1 110 ? 8.297 -22.875 -8.633 1 98.56 110 VAL A N 1
ATOM 776 C CA . VAL A 1 110 ? 7.59 -22.703 -7.371 1 98.56 110 VAL A CA 1
ATOM 777 C C . VAL A 1 110 ? 8.477 -21.953 -6.379 1 98.56 110 VAL A C 1
ATOM 779 O O . VAL A 1 110 ? 9.688 -22.156 -6.336 1 98.56 110 VAL A O 1
ATOM 782 N N . PRO A 1 111 ? 7.883 -20.969 -5.621 1 98 111 PRO A N 1
ATOM 783 C CA . PRO A 1 111 ? 8.711 -20.375 -4.574 1 98 111 PRO A CA 1
ATOM 784 C C . PRO A 1 111 ? 9.375 -21.406 -3.678 1 98 111 PRO A C 1
ATOM 786 O O . PRO A 1 111 ? 8.758 -22.422 -3.332 1 98 111 PRO A O 1
ATOM 789 N N . ARG A 1 112 ? 10.555 -21.125 -3.33 1 96.75 112 ARG A N 1
ATOM 790 C CA . ARG A 1 112 ? 11.289 -22.062 -2.484 1 96.75 112 ARG A CA 1
ATOM 791 C C . ARG A 1 112 ? 10.555 -22.312 -1.168 1 96.75 112 ARG A C 1
ATOM 793 O O . ARG A 1 112 ? 10.047 -21.359 -0.557 1 96.75 112 ARG A O 1
ATOM 800 N N . TYR A 1 113 ? 10.508 -23.547 -0.837 1 97.62 113 TYR A N 1
ATOM 801 C CA . TYR A 1 113 ? 9.883 -24 0.404 1 97.62 113 TYR A CA 1
ATOM 802 C C . TYR A 1 113 ? 10.93 -24.188 1.497 1 97.62 113 TYR A C 1
ATOM 804 O O . TYR A 1 113 ? 11.906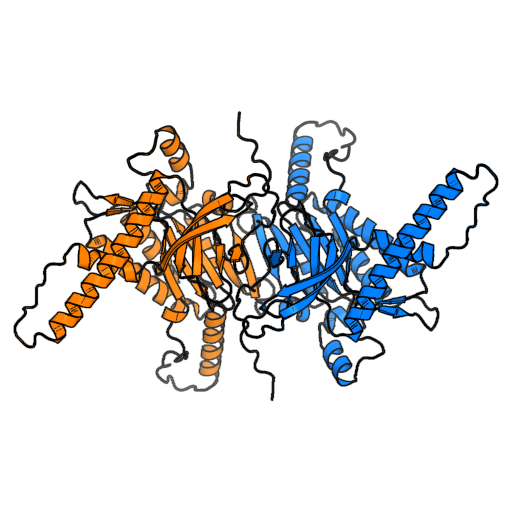 -24.922 1.307 1 97.62 113 TYR A O 1
ATOM 812 N N . TYR A 1 114 ? 10.68 -23.578 2.693 1 96.94 114 TYR A N 1
ATOM 813 C CA . TYR A 1 114 ? 11.68 -23.625 3.756 1 96.94 114 TYR A CA 1
ATOM 814 C C . TYR A 1 114 ? 11.156 -24.406 4.957 1 96.94 114 TYR A C 1
ATOM 816 O O . TYR A 1 114 ? 11.828 -24.516 5.98 1 96.94 114 TYR A O 1
ATOM 824 N N . GLY A 1 115 ? 9.914 -24.875 4.867 1 96.44 115 GLY A N 1
ATOM 825 C CA . GLY A 1 115 ? 9.328 -25.625 5.969 1 96.44 115 GLY A CA 1
ATOM 826 C C . GLY A 1 115 ? 8.078 -24.969 6.531 1 96.44 115 GLY A C 1
ATOM 827 O O . GLY A 1 115 ? 7.445 -24.141 5.871 1 96.44 115 GLY A O 1
ATOM 828 N N . GLN A 1 116 ? 7.605 -25.531 7.594 1 96.31 116 GLN A N 1
ATOM 829 C CA . GLN A 1 116 ? 6.461 -24.969 8.305 1 96.31 116 GLN A CA 1
ATOM 830 C C . GLN A 1 116 ? 6.852 -24.516 9.711 1 96.31 116 GLN A C 1
ATOM 832 O O . GLN A 1 116 ? 7.852 -24.984 10.258 1 96.31 116 GLN A O 1
ATOM 837 N N . LEU A 1 117 ? 6.152 -23.562 10.266 1 95.75 117 LEU A N 1
ATOM 838 C CA . LEU A 1 117 ? 6.387 -23.094 11.633 1 95.75 117 LEU A CA 1
ATOM 839 C C . LEU A 1 117 ? 5.098 -22.594 12.266 1 95.75 117 LEU A C 1
ATOM 841 O O . LEU A 1 117 ? 4.148 -22.234 11.555 1 95.75 117 LEU A O 1
ATOM 845 N N . LYS A 1 118 ? 5.094 -22.578 13.508 1 95.69 118 LYS A N 1
ATOM 846 C CA . LYS A 1 118 ? 3.959 -22.062 14.266 1 95.69 118 LYS A CA 1
ATOM 847 C C . LYS A 1 118 ? 4.242 -20.641 14.773 1 95.69 118 LYS A C 1
ATOM 849 O O . LYS A 1 118 ? 5.34 -20.359 15.258 1 95.69 118 LYS A O 1
ATOM 854 N N . LEU A 1 119 ? 3.287 -19.734 14.594 1 93.44 119 LEU A N 1
ATOM 855 C CA . LEU A 1 119 ? 3.355 -18.359 15.094 1 93.44 119 LEU A CA 1
ATOM 856 C C . LEU A 1 119 ? 2.068 -17.984 15.82 1 93.44 119 LEU A C 1
ATOM 858 O O . LEU A 1 119 ? 0.992 -18.484 15.484 1 93.44 119 LEU A O 1
ATOM 862 N N . VAL A 1 120 ? 2.205 -17.125 16.781 1 91.12 120 VAL A N 1
ATOM 863 C CA . VAL A 1 120 ? 1.04 -16.594 17.469 1 91.12 120 VAL A CA 1
ATOM 864 C C . VAL A 1 120 ? 0.633 -15.258 16.844 1 91.12 120 VAL A C 1
ATOM 866 O O . VAL A 1 120 ? 1.381 -14.281 16.891 1 91.12 120 VAL A O 1
ATOM 869 N N . VAL A 1 121 ? -0.479 -15.273 16.234 1 88.69 121 VAL A N 1
ATOM 870 C CA . VAL A 1 121 ? -1.034 -14.078 15.602 1 88.69 121 VAL A CA 1
ATOM 871 C C . VAL A 1 121 ? -2.408 -13.773 16.188 1 88.69 121 VAL A C 1
ATOM 873 O O . VAL A 1 121 ? -3.268 -14.648 16.281 1 88.69 121 VAL A O 1
ATOM 876 N N . ASN A 1 122 ? -2.58 -12.531 16.578 1 86.38 122 ASN A N 1
ATOM 877 C CA . ASN A 1 122 ? -3.826 -12.117 17.203 1 86.38 122 ASN A CA 1
ATOM 878 C C . ASN A 1 122 ? -4.203 -13.055 18.359 1 86.38 122 ASN A C 1
ATOM 880 O O . ASN A 1 122 ? -5.332 -13.539 18.422 1 86.38 122 ASN A O 1
ATOM 884 N N . GLN A 1 123 ? -3.195 -13.406 19.109 1 84.12 123 GLN A N 1
ATOM 885 C CA . GLN A 1 123 ? -3.328 -14.18 20.344 1 84.12 123 GLN A CA 1
ATOM 886 C C . GLN A 1 123 ? -3.756 -15.617 20.047 1 84.12 123 GLN A C 1
ATOM 888 O O . GLN A 1 123 ? -4.25 -16.312 20.938 1 84.12 123 GLN A O 1
ATOM 893 N N . ARG A 1 124 ? -3.584 -16.094 18.859 1 89.31 124 ARG A N 1
ATOM 894 C CA . ARG A 1 124 ? -3.891 -17.453 18.469 1 89.31 124 ARG A CA 1
ATOM 895 C C . ARG A 1 124 ? -2.725 -18.094 17.719 1 89.31 124 ARG A C 1
ATOM 897 O O . ARG A 1 124 ? -2.068 -17.422 16.906 1 89.31 124 ARG A O 1
ATOM 904 N N . GLU A 1 125 ? -2.6 -19.312 17.984 1 92.94 125 GLU A N 1
ATOM 905 C CA . GLU A 1 125 ? -1.53 -20.031 17.297 1 92.94 125 GLU A CA 1
ATOM 906 C C . GLU A 1 125 ? -1.979 -20.5 15.914 1 92.94 125 GLU A C 1
ATOM 908 O O . GLU A 1 125 ? -3.061 -21.062 15.766 1 92.94 125 GLU A O 1
ATOM 913 N N . HIS A 1 126 ? -1.175 -20.234 14.984 1 93.06 126 HIS A N 1
ATOM 914 C CA . HIS A 1 126 ? -1.412 -20.656 13.609 1 93.06 126 HIS A CA 1
ATOM 915 C C . HIS A 1 126 ? -0.173 -21.312 13.016 1 93.06 126 HIS A C 1
ATOM 917 O O . HIS A 1 126 ? 0.954 -20.984 13.375 1 93.06 126 HIS A O 1
ATOM 923 N N . THR A 1 127 ? -0.421 -22.266 12.172 1 94.81 127 THR A N 1
ATOM 924 C CA . THR A 1 127 ? 0.67 -22.875 11.414 1 94.81 127 THR A CA 1
ATOM 925 C C . THR A 1 127 ? 0.852 -22.188 10.07 1 94.81 127 THR A C 1
ATOM 927 O O . THR A 1 127 ? -0.123 -21.938 9.352 1 94.81 127 THR A O 1
ATOM 930 N N . PHE A 1 128 ? 2.109 -21.844 9.805 1 96.69 128 PHE A N 1
ATOM 931 C CA . PHE A 1 128 ? 2.434 -21.156 8.562 1 96.69 128 PHE A CA 1
ATOM 932 C C . PHE A 1 128 ? 3.395 -21.984 7.715 1 96.69 128 PHE A C 1
ATOM 934 O O . PHE A 1 128 ? 4.242 -22.703 8.25 1 96.69 128 PHE A O 1
ATOM 941 N N . ILE A 1 129 ? 3.221 -21.906 6.383 1 97.44 129 ILE A N 1
ATOM 942 C CA . ILE A 1 129 ? 4.219 -22.391 5.438 1 97.44 129 ILE A CA 1
ATOM 943 C C . ILE A 1 129 ? 5.219 -21.266 5.129 1 97.44 129 ILE A C 1
ATOM 945 O O . ILE A 1 129 ? 4.828 -20.156 4.77 1 97.44 129 ILE A O 1
ATOM 949 N N . LYS A 1 130 ? 6.465 -21.547 5.344 1 97.56 130 LYS A N 1
ATOM 950 C CA . LYS A 1 130 ? 7.531 -20.594 5.066 1 97.56 130 LYS A CA 1
ATOM 951 C C . LYS A 1 130 ? 8.016 -20.719 3.627 1 97.56 130 LYS A C 1
ATOM 953 O O . LYS A 1 130 ? 8.508 -21.766 3.219 1 97.56 130 LYS A O 1
ATOM 958 N N . LEU A 1 131 ? 7.914 -19.594 2.855 1 98.12 131 LEU A N 1
ATOM 959 C CA . LEU A 1 131 ? 8.234 -19.594 1.432 1 98.12 131 LEU A CA 1
ATOM 960 C C . LEU A 1 131 ? 9.148 -18.438 1.07 1 98.12 131 LEU A C 1
ATOM 962 O O . LEU A 1 131 ? 9.273 -17.469 1.836 1 98.12 131 LEU A O 1
ATOM 966 N N . GLU A 1 132 ? 9.688 -18.578 -0.038 1 97.25 132 GLU A N 1
ATOM 967 C CA . GLU A 1 132 ? 10.477 -17.5 -0.635 1 97.25 132 GLU A CA 1
ATOM 968 C C . GLU A 1 132 ? 9.594 -16.297 -0.952 1 97.25 132 GLU A C 1
ATOM 970 O O . GLU A 1 132 ? 8.492 -16.438 -1.478 1 97.25 132 GLU A O 1
ATOM 975 N N . ASP A 1 133 ? 10.078 -15.125 -0.539 1 96.38 133 ASP A N 1
ATOM 976 C CA . ASP A 1 133 ? 9.453 -13.875 -0.966 1 96.38 133 ASP A CA 1
ATOM 977 C C . ASP A 1 133 ? 9.914 -13.477 -2.367 1 96.38 133 ASP A C 1
ATOM 979 O O . ASP A 1 133 ? 11.039 -13.008 -2.547 1 96.38 133 ASP A O 1
ATOM 983 N N . LEU A 1 134 ? 9.047 -13.508 -3.281 1 96.69 134 LEU A N 1
ATOM 984 C CA . LEU A 1 134 ? 9.375 -13.281 -4.684 1 96.69 134 LEU A CA 1
ATOM 985 C C . LEU A 1 134 ? 9.633 -11.805 -4.953 1 96.69 134 LEU A C 1
ATOM 987 O O . LEU A 1 134 ? 10.164 -11.445 -6.008 1 96.69 134 LEU A O 1
ATOM 991 N N . THR A 1 135 ? 9.289 -10.953 -4.023 1 95.69 135 THR A N 1
ATOM 992 C CA . THR A 1 135 ? 9.469 -9.523 -4.238 1 95.69 135 THR A CA 1
ATOM 993 C C . THR A 1 135 ? 10.664 -9 -3.449 1 95.69 135 THR A C 1
ATOM 995 O O . THR A 1 135 ? 10.938 -7.801 -3.441 1 95.69 135 THR A O 1
ATOM 998 N N . HIS A 1 136 ? 11.328 -9.906 -2.773 1 92.62 136 HIS A N 1
ATOM 999 C CA . HIS A 1 136 ? 12.477 -9.508 -1.964 1 92.62 136 HIS A CA 1
ATOM 1000 C C . HIS A 1 136 ? 13.531 -8.797 -2.812 1 92.62 136 HIS A C 1
ATOM 1002 O O . HIS A 1 136 ? 13.906 -9.289 -3.877 1 92.62 136 HIS A O 1
ATOM 1008 N N . GLY A 1 137 ? 13.914 -7.637 -2.373 1 89.12 137 GLY A N 1
ATOM 1009 C CA . GLY A 1 137 ? 14.969 -6.902 -3.051 1 89.12 137 GLY A CA 1
ATOM 1010 C C . GLY A 1 137 ? 14.453 -5.977 -4.133 1 89.12 137 GLY A C 1
ATOM 1011 O O . GLY A 1 137 ? 15.219 -5.207 -4.715 1 89.12 137 GLY A O 1
ATOM 1012 N N . MET A 1 138 ? 13.211 -6.027 -4.434 1 92.69 138 MET A N 1
ATOM 1013 C CA . MET A 1 138 ? 12.664 -5.148 -5.461 1 92.69 138 MET A CA 1
ATOM 1014 C C . MET A 1 138 ? 12.398 -3.754 -4.898 1 92.69 138 MET A C 1
ATOM 1016 O O . MET A 1 138 ? 11.945 -3.615 -3.758 1 92.69 138 MET A O 1
ATOM 1020 N N . ALA A 1 139 ? 12.688 -2.752 -5.688 1 92.69 139 ALA A N 1
ATOM 1021 C CA . ALA A 1 139 ? 12.477 -1.366 -5.273 1 92.69 139 ALA A CA 1
ATOM 1022 C C . ALA A 1 139 ? 11.031 -0.938 -5.52 1 92.69 139 ALA A C 1
ATOM 1024 O O . ALA A 1 139 ? 10.422 -0.271 -4.68 1 92.69 139 ALA A O 1
ATOM 1025 N N . LYS A 1 140 ? 10.547 -1.287 -6.668 1 95.25 140 LYS A N 1
ATOM 1026 C CA . LYS A 1 140 ? 9.164 -1.014 -7.066 1 95.25 140 LYS A CA 1
ATOM 1027 C C . LYS A 1 140 ? 8.469 -2.283 -7.551 1 95.25 140 LYS A C 1
ATOM 1029 O O . LYS A 1 140 ? 8.219 -2.439 -8.75 1 95.25 140 LYS A O 1
ATOM 1034 N N . PRO A 1 141 ? 8.094 -3.104 -6.621 1 97.06 141 PRO A N 1
ATOM 1035 C CA . PRO A 1 141 ? 7.551 -4.418 -6.973 1 97.06 141 PRO A CA 1
ATOM 1036 C C . PRO A 1 141 ? 6.176 -4.336 -7.629 1 97.06 141 PRO A C 1
ATOM 1038 O O . PRO A 1 141 ? 5.25 -3.762 -7.055 1 97.06 141 PRO A O 1
ATOM 1041 N N . CYS A 1 142 ? 6.047 -4.805 -8.797 1 98.5 142 CYS A N 1
ATOM 1042 C CA . CYS A 1 142 ? 4.789 -5.102 -9.469 1 98.5 142 CYS A CA 1
ATOM 1043 C C . CYS A 1 142 ? 4.41 -6.566 -9.297 1 98.5 142 CYS A C 1
ATOM 1045 O O . CYS A 1 142 ? 5.23 -7.457 -9.516 1 98.5 142 CYS A O 1
ATOM 1047 N N . VAL A 1 143 ? 3.189 -6.812 -8.828 1 98.75 143 VAL A N 1
ATOM 1048 C CA . VAL A 1 143 ? 2.779 -8.172 -8.477 1 98.75 143 VAL A CA 1
ATOM 1049 C C . VAL A 1 143 ? 1.366 -8.43 -8.992 1 98.75 143 VAL A C 1
ATOM 1051 O O . VAL A 1 143 ? 0.465 -7.613 -8.797 1 98.75 143 VAL A O 1
ATOM 1054 N N . MET A 1 144 ? 1.175 -9.586 -9.609 1 98.75 144 MET A N 1
ATOM 1055 C CA . MET A 1 144 ? -0.147 -9.992 -10.086 1 98.75 144 MET A CA 1
ATOM 1056 C C . MET A 1 144 ? -0.402 -11.469 -9.805 1 98.75 144 MET A C 1
ATOM 1058 O O . MET A 1 144 ? 0.448 -12.312 -10.086 1 98.75 144 MET A O 1
ATOM 1062 N N . ASP A 1 145 ? -1.513 -11.695 -9.234 1 98.56 145 ASP A N 1
ATOM 1063 C CA . ASP A 1 145 ? -2.002 -13.062 -9.07 1 98.56 145 ASP A CA 1
ATOM 1064 C C . ASP A 1 145 ? -2.99 -13.43 -10.172 1 98.56 145 ASP A C 1
ATOM 1066 O O . ASP A 1 145 ? -3.984 -12.734 -10.383 1 98.56 145 ASP A O 1
ATOM 1070 N N . VAL A 1 146 ? -2.734 -14.5 -10.883 1 98.69 146 VAL A N 1
ATOM 1071 C CA . VAL A 1 146 ? -3.646 -15 -11.906 1 98.69 146 VAL A CA 1
ATOM 1072 C C . VAL A 1 146 ? -4.055 -16.438 -11.578 1 98.69 146 VAL A C 1
ATOM 1074 O O . VAL A 1 146 ? -3.221 -17.344 -11.578 1 98.69 146 VAL A O 1
ATOM 1077 N N . LYS A 1 147 ? -5.309 -16.578 -11.289 1 98 147 LYS A N 1
ATOM 1078 C CA . LYS A 1 147 ? -5.82 -17.938 -11.086 1 98 147 LYS A CA 1
ATOM 1079 C C . LYS A 1 147 ? -6.051 -18.641 -12.422 1 98 147 LYS A C 1
ATOM 1081 O O . LYS A 1 147 ? -6.574 -18.031 -13.359 1 98 147 LYS A O 1
ATOM 1086 N N . ILE A 1 148 ? -5.648 -19.922 -12.523 1 98.56 148 ILE A N 1
ATOM 1087 C CA . ILE A 1 148 ? -5.613 -20.609 -13.805 1 98.56 148 ILE A CA 1
ATOM 1088 C C . ILE A 1 148 ? -6.645 -21.734 -13.82 1 98.56 148 ILE A C 1
ATOM 1090 O O . ILE A 1 148 ? -6.707 -22.531 -12.891 1 98.56 148 ILE A O 1
ATOM 1094 N N . GLY A 1 149 ? -7.461 -21.766 -14.891 1 97.69 149 GLY A N 1
ATOM 1095 C CA . GLY A 1 149 ? -8.375 -22.875 -15.133 1 97.69 149 GLY A CA 1
ATOM 1096 C C . GLY A 1 149 ? -9.82 -22.438 -15.266 1 97.69 149 GLY A C 1
ATOM 1097 O O . GLY A 1 149 ? -10.258 -21.516 -14.57 1 97.69 149 GLY A O 1
ATOM 1098 N N . ARG A 1 150 ? -10.562 -23.094 -16.062 1 95.88 150 ARG A N 1
ATOM 1099 C CA . ARG A 1 150 ? -11.992 -22.859 -16.188 1 95.88 150 ARG A CA 1
ATOM 1100 C C . ARG A 1 150 ? -12.75 -23.359 -14.969 1 95.88 150 ARG A C 1
ATOM 1102 O O . ARG A 1 150 ? -13.773 -22.781 -14.586 1 95.88 150 ARG A O 1
ATOM 1109 N N . ARG A 1 151 ? -12.227 -24.375 -14.539 1 96.19 151 ARG A N 1
ATOM 1110 C CA . ARG A 1 151 ? -12.781 -24.969 -13.328 1 96.19 151 ARG A CA 1
ATOM 1111 C C . ARG A 1 151 ? -11.945 -24.609 -12.109 1 96.19 151 ARG A C 1
ATOM 1113 O O . ARG A 1 151 ? -10.758 -24.938 -12.047 1 96.19 151 ARG A O 1
ATOM 1120 N N . THR A 1 152 ? -12.602 -23.953 -11.094 1 95.88 152 THR A N 1
ATOM 1121 C CA . THR A 1 152 ? -11.859 -23.484 -9.922 1 95.88 152 THR A CA 1
ATOM 1122 C C . THR A 1 152 ? -12.328 -24.203 -8.664 1 95.88 152 THR A C 1
ATOM 1124 O O . THR A 1 152 ? -12.086 -23.734 -7.551 1 95.88 152 THR A O 1
ATOM 1127 N N . TRP A 1 153 ? -13.109 -25.297 -8.836 1 96.25 153 TRP A N 1
ATOM 1128 C CA . TRP A 1 153 ? -13.516 -26.156 -7.727 1 96.25 153 TRP A CA 1
ATOM 1129 C C . TRP A 1 153 ? -12.898 -27.547 -7.867 1 96.25 153 TRP A C 1
ATOM 1131 O O . TRP A 1 153 ? -12.695 -28.031 -8.977 1 96.25 153 TRP A O 1
ATOM 1141 N N . ASP A 1 154 ? -12.539 -28.062 -6.773 1 95.69 154 ASP A N 1
ATOM 1142 C CA . ASP A 1 154 ? -11.867 -29.359 -6.789 1 95.69 154 ASP A CA 1
ATOM 1143 C C . ASP A 1 154 ? -12.867 -30.516 -6.719 1 95.69 154 ASP A C 1
ATOM 1145 O O . ASP A 1 154 ? -14.07 -30.281 -6.547 1 95.69 154 ASP A O 1
ATOM 1149 N N . PRO A 1 155 ? -12.461 -31.766 -6.879 1 94.69 155 PRO A N 1
ATOM 1150 C CA . PRO A 1 155 ? -13.359 -32.906 -6.973 1 94.69 155 PRO A CA 1
ATOM 1151 C C . PRO A 1 155 ? -14.148 -33.156 -5.691 1 94.69 155 PRO A C 1
ATOM 1153 O O . PRO A 1 155 ? -15.188 -33.812 -5.715 1 94.69 155 PRO A O 1
ATOM 1156 N N . LEU A 1 156 ? -13.742 -32.625 -4.566 1 94.19 156 LEU A N 1
ATOM 1157 C CA . LEU A 1 156 ? -14.398 -32.875 -3.285 1 94.19 156 LEU A CA 1
ATOM 1158 C C . LEU A 1 156 ? -15.336 -31.734 -2.93 1 94.19 156 LEU A C 1
ATOM 1160 O O . LEU A 1 156 ? -16 -31.766 -1.89 1 94.19 156 LEU A O 1
ATOM 1164 N N . SER A 1 157 ? -15.484 -30.75 -3.781 1 95.06 157 SER A N 1
ATOM 1165 C CA . SER A 1 157 ? -16.312 -29.578 -3.51 1 95.06 157 SER A CA 1
ATOM 1166 C C . SER A 1 157 ? -17.781 -29.938 -3.447 1 95.06 157 SER A C 1
ATOM 1168 O O . SER A 1 157 ? -18.266 -30.734 -4.246 1 95.06 157 SER A O 1
ATOM 1170 N N . SER A 1 158 ? -18.484 -29.297 -2.494 1 95.75 158 SER A N 1
ATOM 1171 C CA . SER A 1 158 ? -19.938 -29.453 -2.426 1 95.75 158 SER A CA 1
ATOM 1172 C C . SER A 1 158 ? -20.625 -28.766 -3.609 1 95.75 158 SER A C 1
ATOM 1174 O O . SER A 1 158 ? -20.016 -27.953 -4.293 1 95.75 158 SER A O 1
ATOM 1176 N N . LEU A 1 159 ? -21.875 -29.109 -3.801 1 95.69 159 LEU A N 1
ATOM 1177 C CA . LEU A 1 159 ? -22.641 -28.5 -4.875 1 95.69 159 LEU A CA 1
ATOM 1178 C C . LEU A 1 159 ? -22.781 -27 -4.664 1 95.69 159 LEU A C 1
ATOM 1180 O O . LEU A 1 159 ? -22.734 -26.219 -5.625 1 95.69 159 LEU A O 1
ATOM 1184 N N . GLN A 1 160 ? -23 -26.656 -3.504 1 95.56 160 GLN A N 1
ATOM 1185 C CA . GLN A 1 160 ? -23.125 -25.234 -3.18 1 95.56 160 GLN A CA 1
ATOM 1186 C C . GLN A 1 160 ? -21.844 -24.484 -3.518 1 95.56 160 GLN A C 1
ATOM 1188 O O . GLN A 1 160 ? -21.891 -23.406 -4.109 1 95.56 160 GLN A O 1
ATOM 1193 N N . LYS A 1 161 ? -20.719 -25.016 -3.16 1 93.94 161 LYS A N 1
ATOM 1194 C CA . LYS A 1 161 ? -19.422 -24.391 -3.449 1 93.94 161 LYS A CA 1
ATOM 1195 C C . LYS A 1 161 ? -19.172 -24.312 -4.953 1 93.94 161 LYS A C 1
ATOM 1197 O O . LYS A 1 161 ? -18.656 -23.312 -5.453 1 93.94 161 LYS A O 1
ATOM 1202 N N . ARG A 1 162 ? -19.516 -25.391 -5.605 1 95.81 162 ARG A N 1
ATOM 1203 C CA . ARG A 1 162 ? -19.359 -25.422 -7.059 1 95.81 162 ARG A CA 1
ATOM 1204 C C . ARG A 1 162 ? -20.156 -24.297 -7.715 1 95.81 162 ARG A C 1
ATOM 1206 O O . ARG A 1 162 ? -19.656 -23.594 -8.594 1 95.81 162 ARG A O 1
ATOM 1213 N N . THR A 1 163 ? -21.344 -24.078 -7.266 1 94.88 163 THR A N 1
ATOM 1214 C CA . THR A 1 163 ? -22.219 -23.062 -7.828 1 94.88 163 THR A CA 1
ATOM 1215 C C . THR A 1 163 ? -21.656 -21.672 -7.594 1 94.88 163 THR A C 1
ATOM 1217 O O . THR A 1 163 ? -21.672 -20.828 -8.5 1 94.88 163 THR A O 1
ATOM 1220 N N . ILE A 1 164 ? -21.172 -21.438 -6.445 1 94 164 ILE A N 1
ATOM 1221 C CA . ILE A 1 164 ? -20.609 -20.141 -6.094 1 94 164 ILE A CA 1
ATOM 1222 C C . ILE A 1 164 ? -19.375 -19.859 -6.949 1 94 164 ILE A C 1
ATOM 1224 O O . ILE A 1 164 ? -19.219 -18.766 -7.496 1 94 164 ILE A O 1
ATOM 1228 N N . GLU A 1 165 ? -18.516 -20.859 -7.047 1 93.38 165 GLU A N 1
ATOM 1229 C CA . GLU A 1 165 ? -17.281 -20.719 -7.816 1 93.38 165 GLU A CA 1
ATOM 1230 C C . GLU A 1 165 ? -17.578 -20.484 -9.297 1 93.38 165 GLU A C 1
ATOM 1232 O O . GLU A 1 165 ? -16.875 -19.734 -9.969 1 93.38 165 GLU A O 1
ATOM 1237 N N . GLU A 1 166 ? -18.562 -21.125 -9.773 1 92.5 166 GLU A N 1
ATOM 1238 C CA . GLU A 1 166 ? -18.922 -21 -11.188 1 92.5 166 GLU A CA 1
ATOM 1239 C C . GLU A 1 166 ? -19.406 -19.594 -11.516 1 92.5 166 GLU A C 1
ATOM 1241 O O . GLU A 1 166 ? -19.203 -19.109 -12.633 1 92.5 166 GLU A O 1
ATOM 1246 N N . GLN A 1 167 ? -19.938 -18.891 -10.57 1 92.5 167 GLN A N 1
ATOM 1247 C CA . GLN A 1 167 ? -20.484 -17.562 -10.781 1 92.5 167 GLN A CA 1
ATOM 1248 C C . GLN A 1 167 ? -19.391 -16.5 -10.703 1 92.5 167 GLN A C 1
ATOM 1250 O O . GLN A 1 167 ? -19.531 -15.406 -11.266 1 92.5 167 GLN A O 1
ATOM 1255 N N . LYS A 1 168 ? -18.359 -16.906 -10.078 1 91.5 168 LYS A N 1
ATOM 1256 C CA . LYS A 1 168 ? -17.25 -15.969 -9.945 1 91.5 168 LYS A CA 1
ATOM 1257 C C . LYS A 1 168 ? -16.438 -15.891 -11.242 1 91.5 168 LYS A C 1
ATOM 1259 O O . LYS A 1 168 ? -16.141 -16.906 -11.852 1 91.5 168 LYS A O 1
ATOM 1264 N N . TYR A 1 169 ? -16.094 -14.688 -11.641 1 91.88 169 TYR A N 1
ATOM 1265 C CA . TYR A 1 169 ? -15.25 -14.445 -12.812 1 91.88 169 TYR A CA 1
ATOM 1266 C C . TYR A 1 169 ? -15.828 -15.109 -14.047 1 91.88 169 TYR A C 1
ATOM 1268 O O . TYR A 1 169 ? -15.094 -15.672 -14.867 1 91.88 169 TYR A O 1
ATOM 1276 N N . ALA A 1 170 ? -17.031 -15.148 -14.211 1 90.06 170 ALA A N 1
ATOM 1277 C CA . ALA A 1 170 ? -17.734 -16 -15.164 1 90.06 170 ALA A CA 1
ATOM 1278 C C . ALA A 1 170 ? -17.25 -15.758 -16.594 1 90.06 170 ALA A C 1
ATOM 1280 O O . ALA A 1 170 ? -16.906 -16.703 -17.297 1 90.06 170 ALA A O 1
ATOM 1281 N N . LEU A 1 171 ? -17.062 -14.539 -17 1 91.19 171 LEU A N 1
ATOM 1282 C CA . LEU A 1 171 ? -16.75 -14.242 -18.391 1 91.19 171 LEU A CA 1
ATOM 1283 C C . LEU A 1 171 ? -15.32 -14.641 -18.719 1 91.19 171 LEU A C 1
ATOM 1285 O O . LEU A 1 171 ? -15.078 -15.336 -19.719 1 91.19 171 LEU A O 1
ATOM 1289 N N . CYS A 1 172 ? -14.391 -14.32 -17.891 1 94.5 172 CYS A N 1
ATOM 1290 C CA . CYS A 1 172 ? -12.984 -14.609 -18.141 1 94.5 172 CYS A CA 1
ATOM 1291 C C . CYS A 1 172 ? -12.672 -16.078 -17.875 1 94.5 172 CYS A C 1
ATOM 1293 O O . CYS A 1 172 ? -11.867 -16.688 -18.594 1 94.5 172 CYS A O 1
ATOM 1295 N N . LYS A 1 173 ? -13.305 -16.594 -16.938 1 95 173 LYS A N 1
ATOM 1296 C CA . LYS A 1 173 ? -13.078 -18 -16.594 1 95 173 LYS A CA 1
ATOM 1297 C C . LYS A 1 173 ? -13.578 -18.906 -17.703 1 95 173 LYS A C 1
ATOM 1299 O O . LYS A 1 173 ? -12.883 -19.844 -18.109 1 95 173 LYS A O 1
ATOM 1304 N N . GLN A 1 174 ? -14.695 -18.656 -18.25 1 93.25 174 GLN A N 1
ATOM 1305 C CA . GLN A 1 174 ? -15.281 -19.5 -19.297 1 93.25 174 GLN A CA 1
ATOM 1306 C C . GLN A 1 174 ? -14.547 -19.312 -20.625 1 93.25 174 GLN A C 1
ATOM 1308 O O . GLN A 1 174 ? -14.305 -20.297 -21.344 1 93.25 174 GLN A O 1
ATOM 1313 N N . ASN A 1 175 ? -14.133 -18.125 -20.938 1 96.75 175 ASN A N 1
ATOM 1314 C CA . ASN A 1 175 ? -13.594 -17.844 -22.25 1 96.75 175 ASN A CA 1
ATOM 1315 C C . ASN A 1 175 ? -12.07 -17.984 -22.281 1 96.75 175 ASN A C 1
ATOM 1317 O O . ASN A 1 175 ? -11.5 -18.344 -23.312 1 96.75 175 ASN A O 1
ATOM 1321 N N . LEU A 1 176 ? -11.438 -17.719 -21.141 1 98.06 176 LEU A N 1
ATOM 1322 C CA . LEU A 1 176 ? -9.977 -17.688 -21.125 1 98.06 176 LEU A CA 1
ATOM 1323 C C . LEU A 1 176 ? -9.414 -18.734 -20.188 1 98.06 176 LEU A C 1
ATOM 1325 O O . LEU A 1 176 ? -8.234 -19.094 -20.266 1 98.06 176 LEU A O 1
ATOM 1329 N N . GLY A 1 177 ? -10.266 -19.234 -19.266 1 98.38 177 GLY A N 1
ATOM 1330 C CA . GLY A 1 177 ? -9.742 -20.078 -18.203 1 98.38 177 GLY A CA 1
ATOM 1331 C C . GLY A 1 177 ? -8.844 -19.344 -17.234 1 98.38 177 GLY A C 1
ATOM 1332 O O . GLY A 1 177 ? -7.84 -19.875 -16.781 1 98.38 177 GLY A O 1
ATOM 1333 N N . LEU A 1 178 ? -9.148 -18.109 -17.016 1 98.56 178 LEU A N 1
ATOM 1334 C CA . LEU A 1 178 ? -8.336 -17.25 -16.172 1 98.56 178 LEU A CA 1
ATOM 1335 C C . LEU A 1 178 ? -9.211 -16.422 -15.234 1 98.56 178 LEU A C 1
ATOM 1337 O O . LEU A 1 178 ? -10.32 -16.031 -15.602 1 98.56 178 LEU A O 1
ATOM 1341 N N . CYS A 1 179 ? -8.75 -16.188 -14.039 1 97.62 179 CYS A N 1
ATOM 1342 C CA . CYS A 1 179 ? -9.297 -15.242 -13.078 1 97.62 179 CYS A CA 1
ATOM 1343 C C . CYS A 1 179 ? -8.234 -14.266 -12.602 1 97.62 179 CYS A C 1
ATOM 1345 O O . CYS A 1 179 ? -7.059 -14.617 -12.508 1 97.62 179 CYS A O 1
ATOM 1347 N N . LEU A 1 180 ? -8.664 -13.07 -12.352 1 97.25 180 LEU A N 1
ATOM 1348 C CA . LEU A 1 180 ? -7.742 -12.047 -11.867 1 97.25 180 LEU A CA 1
ATOM 1349 C C . LEU A 1 180 ? -8.125 -11.602 -10.461 1 97.25 180 LEU A C 1
ATOM 1351 O O . LEU A 1 180 ? -8.781 -10.57 -10.289 1 97.25 180 LEU A O 1
ATOM 1355 N N . PRO A 1 181 ? -7.625 -12.258 -9.469 1 96.81 181 PRO A N 1
ATOM 1356 C CA . PRO A 1 181 ? -7.973 -11.906 -8.094 1 96.81 181 PRO A CA 1
ATOM 1357 C C . PRO A 1 181 ? -7.441 -10.539 -7.68 1 96.81 181 PRO A C 1
ATOM 1359 O O . PRO A 1 181 ? -8.016 -9.891 -6.797 1 96.81 181 PRO A O 1
ATOM 1362 N N . GLY A 1 182 ? -6.238 -10.109 -8.258 1 96.94 182 GLY A N 1
ATOM 1363 C CA . GLY A 1 182 ? -5.75 -8.773 -7.941 1 96.94 182 GLY A CA 1
ATOM 1364 C C . GLY A 1 182 ? -4.32 -8.547 -8.391 1 96.94 182 GLY A C 1
ATOM 1365 O O . GLY A 1 182 ? -3.611 -9.492 -8.734 1 96.94 182 GLY A O 1
ATOM 1366 N N . PHE A 1 183 ? -3.959 -7.254 -8.391 1 98.44 183 PHE A N 1
ATOM 1367 C CA . PHE A 1 183 ? -2.58 -6.926 -8.727 1 98.44 183 PHE A CA 1
ATOM 1368 C C . PHE A 1 183 ? -2.232 -5.512 -8.273 1 98.44 183 PHE A C 1
ATOM 1370 O O . PHE A 1 183 ? -3.117 -4.734 -7.91 1 98.44 183 PHE A O 1
ATOM 1377 N N . GLN A 1 184 ? -1.017 -5.23 -8.141 1 98.25 184 GLN A N 1
ATOM 1378 C CA . GLN A 1 184 ? -0.453 -3.891 -8.016 1 98.25 184 GLN A CA 1
ATOM 1379 C C . GLN A 1 184 ? 0.611 -3.635 -9.078 1 98.25 184 GLN A C 1
ATOM 1381 O O . GLN A 1 184 ? 1.351 -4.547 -9.453 1 98.25 184 GLN A O 1
ATOM 1386 N N . VAL A 1 185 ? 0.684 -2.373 -9.508 1 98.5 185 VAL A N 1
ATOM 1387 C CA . VAL A 1 185 ? 1.636 -2.064 -10.57 1 98.5 185 VAL A CA 1
ATOM 1388 C C . VAL A 1 185 ? 2.154 -0.639 -10.406 1 98.5 185 VAL A C 1
ATOM 1390 O O . VAL A 1 185 ? 1.389 0.274 -10.086 1 98.5 185 VAL A O 1
ATOM 1393 N N . TYR A 1 186 ? 3.428 -0.505 -10.398 1 97.25 186 TYR A N 1
ATOM 1394 C CA . TYR A 1 186 ? 4.059 0.794 -10.602 1 97.25 186 TYR A CA 1
ATOM 1395 C C . TYR A 1 186 ? 4.09 1.156 -12.086 1 97.25 186 TYR A C 1
ATOM 1397 O O . TYR A 1 186 ? 4.449 0.326 -12.922 1 97.25 186 TYR A O 1
ATOM 1405 N N . CYS A 1 187 ? 3.701 2.338 -12.414 1 95.75 187 CYS A N 1
ATOM 1406 C CA . CYS A 1 187 ? 3.68 2.777 -13.805 1 95.75 187 CYS A CA 1
ATOM 1407 C C . CYS A 1 187 ? 3.828 4.293 -13.898 1 95.75 187 CYS A C 1
ATOM 1409 O O . CYS A 1 187 ? 3.717 4.996 -12.891 1 95.75 187 CYS A O 1
ATOM 1411 N N . PRO A 1 188 ? 4.172 4.77 -15.07 1 93.88 188 PRO A N 1
ATOM 1412 C CA . PRO A 1 188 ? 4.207 6.227 -15.234 1 93.88 188 PRO A CA 1
ATOM 1413 C C . PRO A 1 188 ? 2.848 6.879 -15.008 1 93.88 188 PRO A C 1
ATOM 1415 O O . PRO A 1 188 ? 1.818 6.3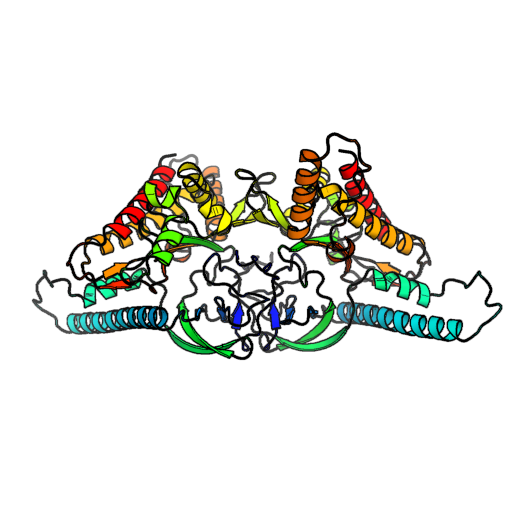2 -15.398 1 93.88 188 PRO A O 1
ATOM 1418 N N . ASP A 1 189 ? 2.918 8.047 -14.414 1 90.94 189 ASP A N 1
ATOM 1419 C CA . ASP A 1 189 ? 1.696 8.828 -14.234 1 90.94 189 ASP A CA 1
ATOM 1420 C C . ASP A 1 189 ? 1.074 9.195 -15.578 1 90.94 189 ASP A C 1
ATOM 1422 O O . ASP A 1 189 ? 1.786 9.547 -16.516 1 90.94 189 ASP A O 1
ATOM 1426 N N . GLU A 1 190 ? -0.208 9.148 -15.617 1 84.69 190 GLU A N 1
ATOM 1427 C CA . GLU A 1 190 ? -0.902 9.391 -16.875 1 84.69 190 GLU A CA 1
ATOM 1428 C C . GLU A 1 190 ? -0.741 10.836 -17.328 1 84.69 190 GLU A C 1
ATOM 1430 O O . GLU A 1 190 ? -0.554 11.102 -18.516 1 84.69 190 GLU A O 1
ATOM 1435 N N . GLN A 1 191 ? -0.852 11.773 -16.438 1 82.12 191 GLN A N 1
ATOM 1436 C CA . GLN A 1 191 ? -0.802 13.195 -16.766 1 82.12 191 GLN A CA 1
ATOM 1437 C C . GLN A 1 191 ? 0.636 13.703 -16.797 1 82.12 191 GLN A C 1
ATOM 1439 O O . GLN A 1 191 ? 0.969 14.609 -17.562 1 82.12 191 GLN A O 1
ATOM 1444 N N . GLN A 1 192 ? 1.48 13.078 -15.938 1 87.25 192 GLN A N 1
ATOM 1445 C CA . GLN A 1 192 ? 2.893 13.43 -15.844 1 87.25 192 GLN A CA 1
ATOM 1446 C C . GLN A 1 192 ? 3.781 12.195 -15.938 1 87.25 192 GLN A C 1
ATOM 1448 O O . GLN A 1 192 ? 4.293 11.711 -14.922 1 87.25 192 GLN A O 1
ATOM 1453 N N . PRO A 1 193 ? 4.07 11.797 -17.062 1 87.06 193 PRO A N 1
ATOM 1454 C CA . PRO A 1 193 ? 4.707 10.5 -17.297 1 87.06 193 PRO A CA 1
ATOM 1455 C C . PRO A 1 193 ? 6.098 10.406 -16.672 1 87.06 193 PRO A C 1
ATOM 1457 O O . PRO A 1 193 ? 6.652 9.305 -16.562 1 87.06 193 PRO A O 1
ATOM 1460 N N . GLU A 1 194 ? 6.715 11.492 -16.344 1 86.69 194 GLU A N 1
ATOM 1461 C CA . GLU A 1 194 ? 8.039 11.477 -15.734 1 86.69 194 GLU A CA 1
ATOM 1462 C C . GLU A 1 194 ? 7.977 10.977 -14.297 1 86.69 194 GLU A C 1
ATOM 1464 O O . GLU A 1 194 ? 9.008 10.641 -13.703 1 86.69 194 GLU A O 1
ATOM 1469 N N . HIS A 1 195 ? 6.762 10.867 -13.805 1 89.75 195 HIS A N 1
ATOM 1470 C CA . HIS A 1 195 ? 6.605 10.406 -12.43 1 89.75 195 HIS A CA 1
ATOM 1471 C C . HIS A 1 195 ? 5.98 9.016 -12.383 1 89.75 195 HIS A C 1
ATOM 1473 O O . HIS A 1 195 ? 5.262 8.625 -13.305 1 89.75 195 HIS A O 1
ATOM 1479 N N . THR A 1 196 ? 6.281 8.352 -11.227 1 92.81 196 THR A N 1
ATOM 1480 C CA . THR A 1 196 ? 5.785 6.992 -11.039 1 92.81 196 THR A CA 1
ATOM 1481 C C . THR A 1 196 ? 4.617 6.973 -10.055 1 92.81 196 THR A C 1
ATOM 1483 O O . THR A 1 196 ? 4.633 7.684 -9.055 1 92.81 196 THR A O 1
ATOM 1486 N N . VAL A 1 197 ? 3.643 6.219 -10.375 1 94.25 197 VAL A N 1
ATOM 1487 C CA . VAL A 1 197 ? 2.502 6.031 -9.484 1 94.25 197 VAL A CA 1
ATOM 1488 C C . VAL A 1 197 ? 2.291 4.543 -9.227 1 94.25 197 VAL A C 1
ATOM 1490 O O . VAL A 1 197 ? 2.693 3.701 -10.031 1 94.25 197 VAL A O 1
ATOM 1493 N N . LEU A 1 198 ? 1.763 4.203 -8.086 1 95.94 198 LEU A N 1
ATOM 1494 C CA . LEU A 1 198 ? 1.339 2.846 -7.754 1 95.94 198 LEU A CA 1
ATOM 1495 C C . LEU A 1 198 ? -0.174 2.701 -7.891 1 95.94 198 LEU A C 1
ATOM 1497 O O . LEU A 1 198 ? -0.928 3.523 -7.367 1 95.94 198 LEU A O 1
ATOM 1501 N N . ILE A 1 199 ? -0.577 1.659 -8.586 1 97 199 ILE A N 1
ATOM 1502 C CA . ILE A 1 199 ? -1.99 1.342 -8.758 1 97 199 ILE A CA 1
ATOM 1503 C C . ILE A 1 199 ? -2.277 -0.051 -8.203 1 97 199 ILE A C 1
ATOM 1505 O O . ILE A 1 199 ? -1.516 -0.99 -8.438 1 97 199 ILE A O 1
ATOM 1509 N N . ARG A 1 200 ? -3.371 -0.189 -7.457 1 96.56 200 ARG A N 1
ATOM 1510 C CA . ARG A 1 200 ? -3.805 -1.482 -6.938 1 96.56 200 ARG A CA 1
ATOM 1511 C C . ARG A 1 200 ? -5.254 -1.764 -7.312 1 96.56 200 ARG A C 1
ATOM 1513 O O . ARG A 1 200 ? -6.121 -0.897 -7.164 1 96.56 200 ARG A O 1
ATOM 1520 N N . LYS A 1 201 ? -5.496 -2.9 -7.855 1 96.12 201 LYS A N 1
ATOM 1521 C CA . LYS A 1 201 ? -6.832 -3.381 -8.203 1 96.12 201 LYS A CA 1
ATOM 1522 C C . LYS A 1 201 ? -7.109 -4.738 -7.559 1 96.12 201 LYS A C 1
ATOM 1524 O O . LYS A 1 201 ? -6.242 -5.613 -7.543 1 96.12 201 LYS A O 1
ATOM 1529 N N . GLY A 1 202 ? -8.367 -4.895 -7.051 1 93.38 202 GLY A N 1
ATOM 1530 C CA . GLY A 1 202 ? -8.672 -6.062 -6.238 1 93.38 202 GLY A CA 1
ATOM 1531 C C . GLY A 1 202 ? -9.688 -6.992 -6.879 1 93.38 202 GLY A C 1
ATOM 1532 O O . GLY A 1 202 ? -9.875 -6.969 -8.094 1 93.38 202 GLY A O 1
ATOM 1533 N N . ARG A 1 203 ? -10.25 -7.785 -6.027 1 91.44 203 ARG A N 1
ATOM 1534 C CA . ARG A 1 203 ? -11.078 -8.922 -6.434 1 91.44 203 ARG A CA 1
ATOM 1535 C C . ARG A 1 203 ? -12.312 -8.453 -7.195 1 91.44 203 ARG A C 1
ATOM 1537 O O . ARG A 1 203 ? -12.711 -9.07 -8.18 1 91.44 203 ARG A O 1
ATOM 1544 N N . ASP A 1 204 ? -12.922 -7.395 -6.762 1 90.94 204 ASP A N 1
ATOM 1545 C CA . ASP A 1 204 ? -14.141 -6.926 -7.41 1 90.94 204 ASP A CA 1
ATOM 1546 C C . ASP A 1 204 ? -13.867 -6.461 -8.836 1 90.94 204 ASP A C 1
ATOM 1548 O O . ASP A 1 204 ? -14.672 -6.695 -9.742 1 90.94 204 ASP A O 1
ATOM 1552 N N . TYR A 1 205 ? -12.797 -5.848 -9.016 1 92.88 205 TYR A N 1
ATOM 1553 C CA . TYR A 1 205 ? -12.359 -5.469 -10.352 1 92.88 205 TYR A CA 1
ATOM 1554 C C . TYR A 1 205 ? -12.203 -6.695 -11.242 1 92.88 205 TYR A C 1
ATOM 1556 O O . TYR A 1 205 ? -12.758 -6.742 -12.344 1 92.88 205 TYR A O 1
ATOM 1564 N N . GLY A 1 206 ? -11.523 -7.668 -10.758 1 94.5 206 GLY A N 1
ATOM 1565 C CA . GLY A 1 206 ? -11.273 -8.883 -11.523 1 94.5 206 GLY A CA 1
ATOM 1566 C C . GLY A 1 206 ? -12.539 -9.609 -11.914 1 94.5 206 GLY A C 1
ATOM 1567 O O . GLY A 1 206 ? -12.648 -10.125 -13.031 1 94.5 206 GLY A O 1
ATOM 1568 N N . LYS A 1 207 ? -13.469 -9.656 -11.031 1 93.44 207 LYS A N 1
ATOM 1569 C CA . LYS A 1 207 ? -14.719 -10.367 -11.25 1 93.44 207 LYS A CA 1
ATOM 1570 C C . LYS A 1 207 ? -15.547 -9.711 -12.352 1 93.44 207 LYS A C 1
ATOM 1572 O O . LYS A 1 207 ? -16.344 -10.367 -13.023 1 93.44 207 LYS A O 1
ATOM 1577 N N . SER A 1 208 ? -15.312 -8.477 -12.531 1 92 208 SER A N 1
ATOM 1578 C CA . SER A 1 208 ? -16.156 -7.719 -13.453 1 92 208 SER A CA 1
ATOM 1579 C C . SER A 1 208 ? -15.578 -7.734 -14.867 1 92 208 SER A C 1
ATOM 1581 O O . SER A 1 208 ? -16.234 -7.297 -15.812 1 92 208 SER A O 1
ATOM 1583 N N . LEU A 1 209 ? -14.414 -8.227 -15.031 1 94 209 LEU A N 1
ATOM 1584 C CA . LEU A 1 209 ? -13.711 -8.117 -16.297 1 94 209 LEU A CA 1
ATOM 1585 C C . LEU A 1 209 ? -14.328 -9.047 -17.344 1 94 209 LEU A C 1
ATOM 1587 O O . LEU A 1 209 ? -14.703 -10.18 -17.031 1 94 209 LEU A O 1
ATOM 1591 N N . ASP A 1 210 ? -14.422 -8.539 -18.516 1 93.94 210 ASP A N 1
ATOM 1592 C CA . ASP A 1 210 ? -14.57 -9.406 -19.688 1 93.94 210 ASP A CA 1
ATOM 1593 C C . ASP A 1 210 ? -13.227 -9.664 -20.344 1 93.94 210 ASP A C 1
ATOM 1595 O O . ASP A 1 210 ? -12.172 -9.336 -19.797 1 93.94 210 ASP A O 1
ATOM 1599 N N . VAL A 1 211 ? -13.258 -10.289 -21.453 1 96 211 VAL A N 1
ATOM 1600 C CA . VAL A 1 211 ? -12.031 -10.695 -22.125 1 96 211 VAL A CA 1
ATOM 1601 C C . VAL A 1 211 ? -11.195 -9.469 -22.469 1 96 211 VAL A C 1
ATOM 1603 O O . VAL A 1 211 ? -9.984 -9.445 -22.219 1 96 211 VAL A O 1
ATOM 1606 N N . MET A 1 212 ? -11.828 -8.453 -23.047 1 95.19 212 MET A N 1
ATOM 1607 C CA . MET A 1 212 ? -11.125 -7.223 -23.406 1 95.19 212 MET A CA 1
ATOM 1608 C C . MET A 1 212 ? -10.562 -6.535 -22.172 1 95.19 212 MET A C 1
ATOM 1610 O O . MET A 1 212 ? -9.43 -6.043 -22.188 1 95.19 212 MET A O 1
ATOM 1614 N N . GLY A 1 213 ? -11.391 -6.453 -21.141 1 94.62 213 GLY A N 1
ATOM 1615 C CA . GLY A 1 213 ? -10.93 -5.883 -19.891 1 94.62 213 GLY A CA 1
ATOM 1616 C C . GLY A 1 213 ? -9.727 -6.605 -19.312 1 94.62 213 GLY A C 1
ATOM 1617 O O . GLY A 1 213 ? -8.82 -5.973 -18.766 1 94.62 213 GLY A O 1
ATOM 1618 N N . PHE A 1 214 ? -9.742 -7.914 -19.422 1 96.56 214 PHE A N 1
ATOM 1619 C CA . PHE A 1 214 ? -8.633 -8.727 -18.938 1 96.56 214 PHE A CA 1
ATOM 1620 C C . PHE A 1 214 ? -7.352 -8.391 -19.703 1 96.56 214 PHE A C 1
ATOM 1622 O O . PHE A 1 214 ? -6.289 -8.234 -19.094 1 96.56 214 PHE A O 1
ATOM 1629 N N . GLN A 1 215 ? -7.445 -8.281 -20.953 1 96.75 215 GLN A N 1
ATOM 1630 C CA . GLN A 1 215 ? -6.297 -7.941 -21.781 1 96.75 215 GLN A CA 1
ATOM 1631 C C . GLN A 1 215 ? -5.754 -6.559 -21.438 1 96.75 215 GLN A C 1
ATOM 1633 O O . GLN A 1 215 ? -4.539 -6.363 -21.359 1 96.75 215 GLN A O 1
ATOM 1638 N N . LYS A 1 216 ? -6.637 -5.617 -21.203 1 95.69 216 LYS A N 1
ATOM 1639 C CA . LYS A 1 216 ? -6.238 -4.266 -20.828 1 95.69 216 LYS A CA 1
ATOM 1640 C C . LYS A 1 216 ? -5.551 -4.262 -19.469 1 95.69 216 LYS A C 1
ATOM 1642 O O . LYS A 1 216 ? -4.594 -3.512 -19.25 1 95.69 216 LYS A O 1
ATOM 1647 N N . ALA A 1 217 ? -6.105 -5.035 -18.562 1 96.81 217 ALA A N 1
ATOM 1648 C CA . ALA A 1 217 ? -5.5 -5.148 -17.234 1 96.81 217 ALA A CA 1
ATOM 1649 C C . ALA A 1 217 ? -4.07 -5.68 -17.328 1 96.81 217 ALA A C 1
ATOM 1651 O O . ALA A 1 217 ? -3.172 -5.184 -16.641 1 96.81 217 ALA A O 1
ATOM 1652 N N . LEU A 1 218 ? -3.844 -6.672 -18.188 1 98.19 218 LEU A N 1
ATOM 1653 C CA . LEU A 1 218 ? -2.504 -7.219 -18.391 1 98.19 218 LEU A CA 1
ATOM 1654 C C . LEU A 1 218 ? -1.583 -6.184 -19.031 1 98.19 218 LEU A C 1
ATOM 1656 O O . LEU A 1 218 ? -0.409 -6.082 -18.672 1 98.19 218 LEU A O 1
ATOM 1660 N N . ALA A 1 219 ? -2.121 -5.477 -19.953 1 96.94 219 ALA A N 1
ATOM 1661 C CA . ALA A 1 219 ? -1.332 -4.434 -20.609 1 96.94 219 ALA A CA 1
ATOM 1662 C C . ALA A 1 219 ? -0.886 -3.373 -19.609 1 96.94 219 ALA A C 1
ATOM 1664 O O . ALA A 1 219 ? 0.251 -2.898 -19.656 1 96.94 219 ALA A O 1
ATOM 1665 N N . LEU A 1 220 ? -1.798 -3.006 -18.766 1 96.19 220 LEU A N 1
ATOM 1666 C CA . LEU A 1 220 ? -1.463 -2.064 -17.703 1 96.19 220 LEU A CA 1
ATOM 1667 C C . LEU A 1 220 ? -0.377 -2.635 -16.797 1 96.19 220 LEU A C 1
ATOM 1669 O O . LEU A 1 220 ? 0.626 -1.97 -16.531 1 96.19 220 LEU A O 1
ATOM 1673 N N . PHE A 1 221 ? -0.572 -3.867 -16.422 1 98.25 221 PHE A N 1
ATOM 1674 C CA . PHE A 1 221 ? 0.347 -4.512 -15.484 1 98.25 221 PHE A CA 1
ATOM 1675 C C . PHE A 1 221 ? 1.745 -4.609 -16.078 1 98.25 221 PHE A C 1
ATOM 1677 O O . PHE A 1 221 ? 2.74 -4.391 -15.391 1 98.25 221 PHE A O 1
ATOM 1684 N N . PHE A 1 222 ? 1.817 -4.887 -17.297 1 98.25 222 PHE A N 1
ATOM 1685 C CA . PHE A 1 222 ? 3.111 -5.129 -17.922 1 98.25 222 PHE A CA 1
ATOM 1686 C C . PHE A 1 222 ? 3.691 -3.834 -18.469 1 98.25 222 PHE A C 1
ATOM 1688 O O . PHE A 1 222 ? 4.707 -3.854 -19.172 1 98.25 222 PHE A O 1
ATOM 1695 N N . ASN A 1 223 ? 3.078 -2.736 -18.188 1 96.31 223 ASN A N 1
ATOM 1696 C CA . ASN A 1 223 ? 3.555 -1.478 -18.75 1 96.31 223 ASN A CA 1
ATOM 1697 C C . ASN A 1 223 ? 3.811 -1.594 -20.25 1 96.31 223 ASN A C 1
ATOM 1699 O O . ASN A 1 223 ? 4.883 -1.223 -20.734 1 96.31 223 ASN A O 1
ATOM 1703 N N . ALA A 1 224 ? 2.803 -2.057 -20.953 1 93.19 224 ALA A N 1
ATOM 1704 C CA . ALA A 1 224 ? 2.949 -2.398 -22.359 1 93.19 224 ALA A CA 1
ATOM 1705 C C . ALA A 1 224 ? 3.293 -1.164 -23.188 1 93.19 224 ALA A C 1
ATOM 1707 O O . ALA A 1 224 ? 3.854 -1.279 -24.281 1 93.19 224 ALA A O 1
ATOM 1708 N N . SER A 1 225 ? 3.018 0.039 -22.734 1 86.69 225 SER A N 1
ATOM 1709 C CA . SER A 1 225 ? 3.273 1.271 -23.469 1 86.69 225 SER A CA 1
ATOM 1710 C C . SER A 1 225 ? 4.738 1.685 -23.359 1 86.69 225 SER A C 1
ATOM 1712 O O . SER A 1 225 ? 5.199 2.551 -24.109 1 86.69 225 SER A O 1
ATOM 1714 N N . CYS A 1 226 ? 5.426 1.09 -22.469 1 86.94 226 CYS A N 1
ATOM 1715 C CA . CYS A 1 226 ? 6.84 1.401 -22.297 1 86.94 226 CYS A CA 1
ATOM 1716 C C . CYS A 1 226 ? 7.684 0.717 -23.359 1 86.94 226 CYS A C 1
ATOM 1718 O O . CYS A 1 226 ? 7.398 -0.417 -23.75 1 86.94 226 CYS A O 1
ATOM 1720 N N . SER A 1 227 ? 8.734 1.343 -23.75 1 82.5 227 SER A N 1
ATOM 1721 C CA . SER A 1 227 ? 9.586 0.838 -24.812 1 82.5 227 SER A CA 1
ATOM 1722 C C . SER A 1 227 ? 10.352 -0.408 -24.375 1 82.5 227 SER A C 1
ATOM 1724 O O . SER A 1 227 ? 10.672 -1.266 -25.203 1 82.5 227 SER A O 1
ATOM 1726 N N . SER A 1 228 ? 10.641 -0.521 -23.156 1 86.69 228 SER A N 1
ATOM 1727 C CA . SER A 1 228 ? 11.461 -1.615 -22.656 1 86.69 228 SER A CA 1
ATOM 1728 C C . SER A 1 228 ? 10.609 -2.805 -22.234 1 86.69 228 SER A C 1
ATOM 1730 O O . SER A 1 228 ? 11.125 -3.811 -21.75 1 86.69 228 SER A O 1
ATOM 1732 N N . SER A 1 229 ? 9.352 -2.684 -22.469 1 92.81 229 SER A N 1
ATOM 1733 C CA . SER A 1 229 ? 8.445 -3.721 -21.984 1 92.81 229 SER A CA 1
ATOM 1734 C C . SER A 1 229 ? 8.672 -5.035 -22.719 1 92.81 229 SER A C 1
ATOM 1736 O O . SER A 1 229 ? 8.312 -6.105 -22.234 1 92.81 229 SER A O 1
ATOM 1738 N N . ASN A 1 230 ? 9.297 -5.031 -23.844 1 92.81 230 ASN A N 1
ATOM 1739 C CA . ASN A 1 230 ? 9.539 -6.246 -24.625 1 92.81 230 ASN A CA 1
ATOM 1740 C C . ASN A 1 230 ? 10.43 -7.227 -23.859 1 92.81 230 ASN A C 1
ATOM 1742 O O . ASN A 1 230 ? 10.227 -8.438 -23.938 1 92.81 230 ASN A O 1
ATOM 1746 N N . ILE A 1 231 ? 11.406 -6.691 -23.219 1 93.38 231 ILE A N 1
ATOM 1747 C CA . ILE A 1 231 ? 12.305 -7.547 -22.453 1 93.38 231 ILE A CA 1
ATOM 1748 C C . ILE A 1 231 ? 11.523 -8.258 -21.359 1 93.38 231 ILE A C 1
ATOM 1750 O O . ILE A 1 231 ? 11.703 -9.453 -21.125 1 93.38 231 ILE A O 1
ATOM 1754 N N . LEU A 1 232 ? 10.711 -7.492 -20.719 1 96.88 232 LEU A N 1
ATOM 1755 C CA . LEU A 1 232 ? 9.852 -8.039 -19.672 1 96.88 232 LEU A CA 1
ATOM 1756 C C . LEU A 1 232 ? 8.938 -9.117 -20.219 1 96.88 232 LEU A C 1
ATOM 1758 O O . LEU A 1 232 ? 8.875 -10.227 -19.688 1 96.88 232 LEU A O 1
ATOM 1762 N N . LEU A 1 233 ? 8.289 -8.859 -21.312 1 97.38 233 LEU A N 1
ATOM 1763 C CA . LEU A 1 233 ? 7.316 -9.773 -21.906 1 97.38 233 LEU A CA 1
ATOM 1764 C C . LEU A 1 233 ? 7.996 -11.047 -22.406 1 97.38 233 LEU A C 1
ATOM 1766 O O . LEU A 1 233 ? 7.461 -12.141 -22.25 1 97.38 233 LEU A O 1
ATOM 1770 N N . HIS A 1 234 ? 9.172 -10.906 -22.938 1 96.62 234 HIS A N 1
ATOM 1771 C CA . HIS A 1 234 ? 9.898 -12.07 -23.406 1 96.62 234 HIS A CA 1
ATOM 1772 C C . HIS A 1 234 ? 10.273 -12.992 -22.266 1 96.62 234 HIS A C 1
ATOM 1774 O O . HIS A 1 234 ? 10.141 -14.219 -22.375 1 96.62 234 HIS A O 1
ATOM 1780 N N . GLU A 1 235 ? 10.734 -12.367 -21.234 1 97.25 235 GLU A N 1
ATOM 1781 C CA . GLU A 1 235 ? 11.133 -13.188 -20.094 1 97.25 235 GLU A CA 1
ATOM 1782 C C . GLU A 1 235 ? 9.922 -13.867 -19.453 1 97.25 235 GLU A C 1
ATOM 1784 O O . GLU A 1 235 ? 9.992 -15.039 -19.062 1 97.25 235 GLU A O 1
ATOM 1789 N N . VAL A 1 236 ? 8.836 -13.164 -19.359 1 98.31 236 VAL A N 1
ATOM 1790 C CA . VAL A 1 236 ? 7.605 -13.734 -18.828 1 98.31 236 VAL A CA 1
ATOM 1791 C C . VAL A 1 236 ? 7.16 -14.906 -19.703 1 98.31 236 VAL A C 1
ATOM 1793 O O . VAL A 1 236 ? 6.805 -15.969 -19.203 1 98.31 236 VAL A O 1
ATOM 1796 N N . LEU A 1 237 ? 7.207 -14.75 -20.984 1 98 237 LEU A N 1
ATOM 1797 C CA . LEU A 1 237 ? 6.805 -15.797 -21.922 1 98 237 LEU A CA 1
ATOM 1798 C C . LEU A 1 237 ? 7.703 -17.016 -21.781 1 98 237 LEU A C 1
ATOM 1800 O O . LEU A 1 237 ? 7.223 -18.156 -21.844 1 98 237 LEU A O 1
ATOM 1804 N N . ASN A 1 238 ? 8.977 -16.703 -21.641 1 98 238 ASN A N 1
ATOM 1805 C CA . ASN A 1 238 ? 9.906 -17.812 -21.469 1 98 238 ASN A CA 1
ATOM 1806 C C . ASN A 1 238 ? 9.547 -18.656 -20.25 1 98 238 ASN A C 1
ATOM 1808 O O . ASN A 1 238 ? 9.523 -19.891 -20.328 1 98 238 ASN A O 1
ATOM 1812 N N . GLN A 1 239 ? 9.234 -18.016 -19.219 1 98.44 239 GLN A N 1
ATOM 1813 C CA . GLN A 1 239 ? 8.914 -18.734 -17.984 1 98.44 239 GLN A CA 1
ATOM 1814 C C . GLN A 1 239 ? 7.547 -19.406 -18.094 1 98.44 239 GLN A C 1
ATOM 1816 O O . GLN A 1 239 ? 7.371 -20.547 -17.625 1 98.44 239 GLN A O 1
ATOM 1821 N N . LEU A 1 240 ? 6.598 -18.781 -18.719 1 98.75 240 LEU A N 1
ATOM 1822 C CA . LEU A 1 240 ? 5.285 -19.375 -18.938 1 98.75 240 LEU A CA 1
ATOM 1823 C C . LEU A 1 240 ? 5.395 -20.625 -19.797 1 98.75 240 LEU A C 1
ATOM 1825 O O . LEU A 1 240 ? 4.75 -21.641 -19.531 1 98.75 240 LEU A O 1
ATOM 1829 N N . ARG A 1 241 ? 6.211 -20.547 -20.812 1 98.56 241 ARG A N 1
ATOM 1830 C CA . ARG A 1 241 ? 6.383 -21.688 -21.719 1 98.56 241 ARG A CA 1
ATOM 1831 C C . ARG A 1 241 ? 7.066 -22.859 -21 1 98.56 241 ARG A C 1
ATOM 1833 O O . ARG A 1 241 ? 6.742 -24.016 -21.25 1 98.56 241 ARG A O 1
ATOM 1840 N N . SER A 1 242 ? 7.977 -22.5 -20.188 1 98.38 242 SER A N 1
ATOM 1841 C CA . SER A 1 242 ? 8.625 -23.547 -19.406 1 98.38 242 SER A CA 1
ATOM 1842 C C . SER A 1 242 ? 7.621 -24.25 -18.5 1 98.38 242 SER A C 1
ATOM 1844 O O . SER A 1 242 ? 7.648 -25.484 -18.391 1 98.38 242 SER A O 1
ATOM 1846 N N . ILE A 1 243 ? 6.777 -23.531 -17.906 1 98.69 243 ILE A N 1
ATOM 1847 C CA . ILE A 1 243 ? 5.734 -24.094 -17.062 1 98.69 243 ILE A CA 1
ATOM 1848 C C . ILE A 1 243 ? 4.777 -24.922 -17.906 1 98.69 243 ILE A C 1
ATOM 1850 O O . ILE A 1 243 ? 4.387 -26.031 -17.5 1 98.69 243 ILE A O 1
ATOM 1854 N N . ARG A 1 244 ? 4.426 -24.422 -19.031 1 98.62 244 ARG A N 1
ATOM 1855 C CA . ARG A 1 244 ? 3.551 -25.172 -19.922 1 98.62 244 ARG A CA 1
ATOM 1856 C C . ARG A 1 244 ? 4.168 -26.5 -20.312 1 98.62 244 ARG A C 1
ATOM 1858 O O . ARG A 1 244 ? 3.479 -27.516 -20.375 1 98.62 244 ARG A O 1
ATOM 1865 N N . ASN A 1 245 ? 5.438 -26.453 -20.625 1 98.12 245 ASN A N 1
ATOM 1866 C CA . ASN A 1 245 ? 6.129 -27.688 -21 1 98.12 245 ASN A CA 1
ATOM 1867 C C . ASN A 1 245 ? 6.043 -28.734 -19.891 1 98.12 245 ASN A C 1
ATOM 1869 O O . ASN A 1 245 ? 5.895 -29.922 -20.172 1 98.12 245 ASN A O 1
ATOM 1873 N N . TRP A 1 246 ? 6.148 -28.281 -18.75 1 97.94 246 TRP A N 1
ATOM 1874 C CA . TRP A 1 246 ? 6 -29.203 -17.625 1 97.94 246 TRP A CA 1
ATOM 1875 C C . TRP A 1 246 ? 4.598 -29.812 -17.594 1 97.94 246 TRP A C 1
ATOM 1877 O O . TRP A 1 246 ? 4.434 -31.016 -17.438 1 97.94 246 TRP A O 1
ATOM 1887 N N . PHE A 1 247 ? 3.611 -29 -17.766 1 98.06 247 PHE A N 1
ATOM 1888 C CA . PHE A 1 247 ? 2.229 -29.453 -17.672 1 98.06 247 PHE A CA 1
ATOM 1889 C C . PHE A 1 247 ? 1.895 -30.391 -18.828 1 98.06 247 PHE A C 1
ATOM 1891 O O . PHE A 1 247 ? 1.047 -31.281 -18.688 1 98.06 247 PHE A O 1
ATOM 1898 N N . LYS A 1 248 ? 2.547 -30.25 -19.922 1 97.5 248 LYS A N 1
ATOM 1899 C CA . LYS A 1 248 ? 2.344 -31.125 -21.062 1 97.5 248 LYS A CA 1
ATOM 1900 C C . LYS A 1 248 ? 2.875 -32.531 -20.781 1 97.5 248 LYS A C 1
ATOM 1902 O O . LYS A 1 248 ? 2.35 -33.531 -21.297 1 97.5 248 LYS A O 1
ATOM 1907 N N . ARG A 1 249 ? 3.811 -32.594 -19.953 1 96 249 ARG A N 1
ATOM 1908 C CA . ARG A 1 249 ? 4.516 -33.844 -19.719 1 96 249 ARG A CA 1
ATOM 1909 C C . ARG A 1 249 ? 3.922 -34.594 -18.531 1 96 249 ARG A C 1
ATOM 1911 O O . ARG A 1 249 ? 3.754 -35.812 -18.594 1 96 249 ARG A O 1
ATOM 1918 N N . GLN A 1 250 ? 3.547 -33.875 -17.562 1 95.12 250 GLN A N 1
ATOM 1919 C CA . GLN A 1 250 ? 3.193 -34.531 -16.312 1 95.12 250 GLN A CA 1
ATOM 1920 C C . GLN A 1 250 ? 1.805 -35.156 -16.391 1 95.12 250 GLN A C 1
ATOM 1922 O O . GLN A 1 250 ? 0.92 -34.656 -17.078 1 95.12 250 GLN A O 1
ATOM 1927 N N . ARG A 1 251 ? 1.657 -36.281 -15.695 1 96.19 251 ARG A N 1
ATOM 1928 C CA . ARG A 1 251 ? 0.379 -36.969 -15.531 1 96.19 251 ARG A CA 1
ATOM 1929 C C . ARG A 1 251 ? 0.122 -37.312 -14.062 1 96.19 251 ARG A C 1
ATOM 1931 O O . ARG A 1 251 ? -0.601 -38.25 -13.758 1 96.19 251 ARG A O 1
ATOM 1938 N N . LEU A 1 252 ? 0.698 -36.625 -13.195 1 95.5 252 LEU A N 1
ATOM 1939 C CA . LEU A 1 252 ? 0.693 -36.906 -11.773 1 95.5 252 LEU A CA 1
ATOM 1940 C C . LEU A 1 252 ? -0.44 -36.188 -11.062 1 95.5 252 LEU A C 1
ATOM 1942 O O . LEU A 1 252 ? -1.09 -36.75 -10.172 1 95.5 252 LEU A O 1
ATOM 1946 N N . PHE A 1 253 ? -0.653 -34.906 -11.5 1 97.25 253 PHE A N 1
ATOM 1947 C CA . PHE A 1 253 ? -1.551 -34.062 -10.711 1 97.25 253 PHE A CA 1
ATOM 1948 C C . PHE A 1 253 ? -2.475 -33.25 -11.617 1 97.25 253 PHE A C 1
ATOM 1950 O O . PHE A 1 253 ? -2.139 -32.969 -12.773 1 97.25 253 PHE A O 1
ATOM 1957 N N . HIS A 1 254 ? -3.592 -32.938 -11.047 1 98.25 254 HIS A N 1
ATOM 1958 C CA . HIS A 1 254 ? -4.473 -31.891 -11.547 1 98.25 254 HIS A CA 1
ATOM 1959 C C . HIS A 1 254 ? -4.574 -30.734 -10.562 1 98.25 254 HIS A C 1
ATOM 1961 O O . HIS A 1 254 ? -4.816 -30.938 -9.375 1 98.25 254 HIS A O 1
ATOM 1967 N N . PHE A 1 255 ? -4.352 -29.547 -11.062 1 98.25 255 PHE A N 1
ATOM 1968 C CA . PHE A 1 255 ? -4.371 -28.328 -10.266 1 98.25 255 PHE A CA 1
ATOM 1969 C C . PHE A 1 255 ? -5.719 -27.625 -10.391 1 98.25 255 PHE A C 1
ATOM 1971 O O . PHE A 1 255 ? -6.176 -27.328 -11.5 1 98.25 255 PHE A O 1
ATOM 1978 N N . TYR A 1 256 ? -6.367 -27.406 -9.258 1 97.62 256 TYR A N 1
ATOM 1979 C CA . TYR A 1 256 ? -7.602 -26.641 -9.211 1 97.62 256 TYR A CA 1
ATOM 1980 C C . TYR A 1 256 ? -7.426 -25.391 -8.367 1 97.62 256 TYR A C 1
ATOM 1982 O O . TYR A 1 256 ? -6.832 -25.438 -7.285 1 97.62 256 TYR A O 1
ATOM 1990 N N . ALA A 1 257 ? -7.926 -24.234 -8.836 1 96.5 257 ALA A N 1
ATOM 1991 C CA . ALA A 1 257 ? -7.906 -22.969 -8.102 1 96.5 257 ALA A CA 1
ATOM 1992 C C . ALA A 1 257 ? -6.48 -22.578 -7.734 1 96.5 257 ALA A C 1
ATOM 1994 O O . ALA A 1 257 ? -6.258 -21.922 -6.707 1 96.5 257 ALA A O 1
ATOM 1995 N N . SER A 1 258 ? -5.516 -23.062 -8.469 1 97.94 258 SER A N 1
ATOM 1996 C CA . SER A 1 258 ? -4.121 -22.656 -8.305 1 97.94 258 SER A CA 1
ATOM 1997 C C . SER A 1 258 ? -3.805 -21.406 -9.117 1 97.94 258 SER A C 1
ATOM 1999 O O . SER A 1 258 ? -4.555 -21.047 -10.031 1 97.94 258 SER A O 1
ATOM 2001 N N . SER A 1 259 ? -2.682 -20.703 -8.727 1 98.25 259 SER A N 1
ATOM 2002 C CA . SER A 1 259 ? -2.396 -19.422 -9.352 1 98.25 259 SER A CA 1
ATOM 2003 C C . SER A 1 259 ? -0.964 -19.359 -9.875 1 98.25 259 SER A C 1
ATOM 2005 O O . SER A 1 259 ? -0.127 -20.188 -9.5 1 98.25 259 SER A O 1
ATOM 2007 N N . LEU A 1 260 ? -0.785 -18.516 -10.844 1 98.81 260 LEU A N 1
ATOM 2008 C CA . LEU A 1 260 ? 0.532 -18 -11.203 1 98.81 260 LEU A CA 1
ATOM 2009 C C . LEU A 1 260 ? 0.754 -16.609 -10.625 1 98.81 260 LEU A C 1
ATOM 2011 O O . LEU A 1 260 ? -0.077 -15.719 -10.805 1 98.81 260 LEU A O 1
ATOM 2015 N N . LEU A 1 261 ? 1.776 -16.469 -9.844 1 98.81 261 LEU A N 1
ATOM 2016 C CA . LEU A 1 261 ? 2.189 -15.156 -9.367 1 98.81 261 LEU A CA 1
ATOM 2017 C C . LEU A 1 261 ? 3.258 -14.562 -10.273 1 98.81 261 LEU A C 1
ATOM 2019 O O . LEU A 1 261 ? 4.316 -15.164 -10.477 1 98.81 261 LEU A O 1
ATOM 2023 N N . ILE A 1 262 ? 2.977 -13.461 -10.852 1 98.81 262 ILE A N 1
ATOM 2024 C CA . ILE A 1 262 ? 3.922 -12.758 -11.719 1 98.81 262 ILE A CA 1
ATOM 2025 C C . ILE A 1 262 ? 4.438 -11.508 -11.008 1 98.81 262 ILE A C 1
ATOM 2027 O O . ILE A 1 262 ? 3.648 -10.664 -10.57 1 98.81 262 ILE A O 1
ATOM 2031 N N . CYS A 1 263 ? 5.746 -11.398 -10.906 1 98.38 263 CYS A N 1
ATOM 2032 C CA . CYS A 1 263 ? 6.367 -10.258 -10.242 1 98.38 263 CYS A CA 1
ATOM 2033 C C . CYS A 1 263 ? 7.496 -9.68 -11.094 1 98.38 263 CYS A C 1
ATOM 2035 O O . CYS A 1 263 ? 8.203 -10.422 -11.773 1 98.38 263 CYS A O 1
ATOM 2037 N N . TYR A 1 264 ? 7.648 -8.383 -11.039 1 98.19 264 TYR A N 1
ATOM 2038 C CA . TYR A 1 264 ? 8.836 -7.754 -11.609 1 98.19 264 TYR A CA 1
ATOM 2039 C C . TYR A 1 264 ? 9.102 -6.406 -10.945 1 98.19 264 TYR A C 1
ATOM 2041 O O . TYR A 1 264 ? 8.227 -5.852 -10.273 1 98.19 264 TYR A O 1
ATOM 2049 N N . ASP A 1 265 ? 10.289 -5.965 -11.078 1 96.88 265 ASP A N 1
ATOM 2050 C CA . ASP A 1 265 ? 10.711 -4.691 -10.5 1 96.88 265 ASP A CA 1
ATOM 2051 C C . ASP A 1 265 ? 10.625 -3.564 -11.523 1 96.88 265 ASP A C 1
ATOM 2053 O O . ASP A 1 265 ? 11.43 -3.506 -12.453 1 96.88 265 ASP A O 1
ATOM 2057 N N . PHE A 1 266 ? 9.742 -2.66 -11.359 1 96.88 266 PHE A N 1
ATOM 2058 C CA . PHE A 1 266 ? 9.547 -1.559 -12.297 1 96.88 266 PHE A CA 1
ATOM 2059 C C . PHE A 1 266 ? 10.797 -0.688 -12.375 1 96.88 266 PHE A C 1
ATOM 2061 O O . PHE A 1 266 ? 11.102 -0.117 -13.422 1 96.88 266 PHE A O 1
ATOM 2068 N N . GLU A 1 267 ? 11.508 -0.595 -11.273 1 94.56 267 GLU A N 1
ATOM 2069 C CA . GLU A 1 267 ? 12.75 0.171 -11.266 1 94.56 267 GLU A CA 1
ATOM 2070 C C . GLU A 1 267 ? 13.734 -0.36 -12.305 1 94.56 267 GLU A C 1
ATOM 2072 O O . GLU A 1 267 ? 14.383 0.418 -13.008 1 94.56 267 GLU A O 1
ATOM 2077 N N . GLN A 1 268 ? 13.828 -1.618 -12.367 1 94.31 268 GLN A N 1
ATOM 2078 C CA . GLN A 1 268 ? 14.711 -2.234 -13.352 1 94.31 268 GLN A CA 1
ATOM 2079 C C . GLN A 1 268 ? 14.211 -1.991 -14.766 1 94.31 268 GLN A C 1
ATOM 2081 O O . GLN A 1 268 ? 15 -1.782 -15.688 1 94.31 268 GLN A O 1
ATOM 2086 N N . LEU A 1 269 ? 12.938 -2.023 -14.922 1 94.19 269 LEU A N 1
ATOM 2087 C CA . LEU A 1 269 ? 12.344 -1.743 -16.234 1 94.19 269 LEU A CA 1
ATOM 2088 C C . LEU A 1 269 ? 12.68 -0.324 -16.672 1 94.19 269 LEU A C 1
ATOM 2090 O O . LEU A 1 269 ? 13.008 -0.101 -17.844 1 94.19 269 LEU A O 1
ATOM 2094 N N . GLN A 1 270 ? 12.586 0.59 -15.789 1 91.44 270 GLN A N 1
ATOM 2095 C CA . GLN A 1 270 ? 12.875 1.986 -16.094 1 91.44 270 GLN A CA 1
ATOM 2096 C C . GLN A 1 270 ? 14.344 2.172 -16.453 1 91.44 270 GLN A C 1
ATOM 2098 O O . GLN A 1 270 ? 14.68 2.961 -17.344 1 91.44 270 GLN A O 1
ATOM 2103 N N . LYS A 1 271 ? 15.203 1.512 -15.805 1 90.31 271 LYS A N 1
ATOM 2104 C CA . LYS A 1 271 ? 16.641 1.598 -16.094 1 90.31 271 LYS A CA 1
ATOM 2105 C C . LYS A 1 271 ? 16.953 1.113 -17.5 1 90.31 271 LYS A C 1
ATOM 2107 O O . LYS A 1 271 ? 17.812 1.668 -18.172 1 90.31 271 LYS A O 1
ATOM 2112 N N . LEU A 1 272 ? 16.312 0.104 -17.875 1 88.12 272 LEU A N 1
ATOM 2113 C CA . LEU A 1 272 ? 16.5 -0.417 -19.234 1 88.12 272 LEU A CA 1
ATOM 2114 C C . LEU A 1 272 ? 16.062 0.609 -20.266 1 88.12 272 LEU A C 1
AT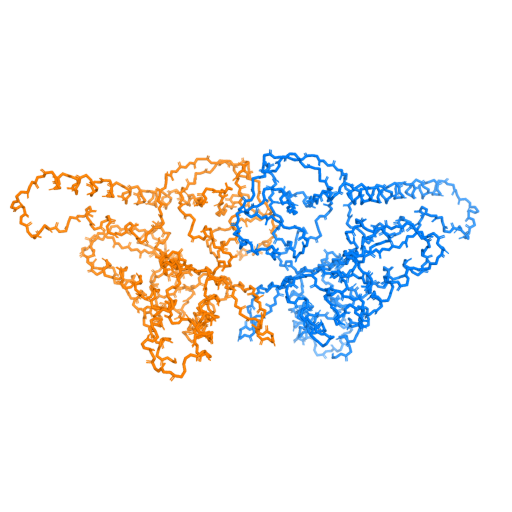OM 2116 O O . LEU A 1 272 ? 16.688 0.737 -21.328 1 88.12 272 LEU A O 1
ATOM 2120 N N . ALA A 1 273 ? 15.016 1.312 -20.016 1 83.44 273 ALA A N 1
ATOM 2121 C CA . ALA A 1 273 ? 14.492 2.311 -20.938 1 83.44 273 ALA A CA 1
ATOM 2122 C C . ALA A 1 273 ? 15.461 3.48 -21.094 1 83.44 273 ALA A C 1
ATOM 2124 O O . ALA A 1 273 ? 15.633 4.008 -22.203 1 83.44 273 ALA A O 1
ATOM 2125 N N . THR A 1 274 ? 16.047 3.885 -20.047 1 79.5 274 THR A N 1
ATOM 2126 C CA . THR A 1 274 ? 16.969 5.004 -20.078 1 79.5 274 THR A CA 1
ATOM 2127 C C . THR A 1 274 ? 18.266 4.609 -20.797 1 79.5 274 THR A C 1
ATOM 2129 O O . THR A 1 274 ? 18.859 5.422 -21.5 1 79.5 274 THR A O 1
ATOM 2132 N N . SER A 1 275 ? 18.688 3.424 -20.578 1 74.62 275 SER A N 1
ATOM 2133 C CA . SER A 1 275 ? 19.906 2.943 -21.219 1 74.62 275 SER A CA 1
ATOM 2134 C C . SER A 1 275 ? 19.719 2.836 -22.734 1 74.62 275 SER A C 1
ATOM 2136 O O . SER A 1 275 ? 20.641 3.146 -23.5 1 74.62 275 SER A O 1
ATOM 2138 N N . ASN A 1 276 ? 18.625 2.436 -23.109 1 66.25 276 ASN A N 1
ATOM 2139 C CA . ASN A 1 276 ? 18.344 2.312 -24.547 1 66.25 276 ASN A CA 1
ATOM 2140 C C . ASN A 1 276 ? 18.266 3.678 -25.219 1 66.25 276 ASN A C 1
ATOM 2142 O O . ASN A 1 276 ? 18.641 3.824 -26.375 1 66.25 276 ASN A O 1
ATOM 2146 N N . SER A 1 277 ? 17.734 4.633 -24.5 1 59.81 277 SER A N 1
ATOM 2147 C CA . SER A 1 277 ? 17.625 5.98 -25.031 1 59.81 277 SER A CA 1
ATOM 2148 C C . SER A 1 277 ? 19 6.641 -25.156 1 59.81 277 SER A C 1
ATOM 2150 O O . SER A 1 277 ? 19.219 7.453 -26.062 1 59.81 277 SER A O 1
ATOM 2152 N N . LYS A 1 278 ? 19.859 6.316 -24.281 1 53.31 278 LYS A N 1
ATOM 2153 C CA . LYS A 1 278 ? 21.203 6.895 -24.359 1 53.31 278 LYS A CA 1
ATOM 2154 C C . LYS A 1 278 ? 22 6.305 -25.516 1 53.31 278 LYS A C 1
ATOM 2156 O O . LYS A 1 278 ? 22.812 6.992 -26.141 1 53.31 278 LYS A O 1
ATOM 2161 N N . VAL A 1 279 ? 21.797 5.039 -25.734 1 48.69 279 VAL A N 1
ATOM 2162 C CA . VAL A 1 279 ? 22.531 4.379 -26.812 1 48.69 279 VAL A CA 1
ATOM 2163 C C . VAL A 1 279 ? 22.031 4.906 -28.156 1 48.69 279 VAL A C 1
ATOM 2165 O O . VAL A 1 279 ? 22.828 5.043 -29.109 1 48.69 279 VAL A O 1
ATOM 2168 N N . SER A 1 280 ? 20.703 5.199 -28.219 1 47.69 280 SER A N 1
ATOM 2169 C CA . SER A 1 280 ? 20.234 5.695 -29.516 1 47.69 280 SER A CA 1
ATOM 2170 C C . SER A 1 280 ? 20.859 7.055 -29.844 1 47.69 280 SER A C 1
ATOM 2172 O O . SER A 1 280 ? 20.891 7.461 -31 1 47.69 280 SER A O 1
ATOM 2174 N N . LEU A 1 281 ? 21 7.895 -28.859 1 45.66 281 LEU A N 1
ATOM 2175 C CA . LEU A 1 281 ? 21.5 9.227 -29.172 1 45.66 281 LEU A CA 1
ATOM 2176 C C . LEU A 1 281 ? 22.953 9.156 -29.625 1 45.66 281 LEU A C 1
ATOM 2178 O O . LEU A 1 281 ? 23.469 10.102 -30.234 1 45.66 281 LEU A O 1
ATOM 2182 N N . HIS A 1 282 ? 23.703 8.344 -28.984 1 39.28 282 HIS A N 1
ATOM 2183 C CA . HIS A 1 282 ? 25.094 8.422 -29.453 1 39.28 282 HIS A CA 1
ATOM 2184 C C . HIS A 1 282 ? 25.219 7.891 -30.875 1 39.28 282 HIS A C 1
ATOM 2186 O O . HIS A 1 282 ? 25.906 8.492 -31.703 1 39.28 282 HIS A O 1
ATOM 2192 N N . ASN A 1 283 ? 25.453 6.539 -31.156 1 38.19 283 ASN A N 1
ATOM 2193 C CA . ASN A 1 283 ? 26.047 6.059 -32.406 1 38.19 283 ASN A CA 1
ATOM 2194 C C . ASN A 1 283 ? 25.031 6.047 -33.531 1 38.19 283 ASN A C 1
ATOM 2196 O O . ASN A 1 283 ? 23.953 5.48 -33.406 1 38.19 283 ASN A O 1
ATOM 2200 N N . GLY A 1 284 ? 24.859 6.98 -34.625 1 37.94 284 GLY A N 1
ATOM 2201 C CA . GLY A 1 284 ? 24.484 6.816 -36.031 1 37.94 284 GLY A CA 1
ATOM 2202 C C . GLY A 1 284 ? 24.672 5.402 -36.531 1 37.94 284 GLY A C 1
ATOM 2203 O O . GLY A 1 284 ? 24.328 5.094 -37.656 1 37.94 284 GLY A O 1
ATOM 2204 N N . PHE A 1 285 ? 25.922 4.762 -36.438 1 35.62 285 PHE A N 1
ATOM 2205 C CA . PHE A 1 285 ? 26.266 3.486 -37.062 1 35.62 285 PHE A CA 1
ATOM 2206 C C . PHE A 1 285 ? 25.469 2.352 -36.406 1 35.62 285 PHE A C 1
ATOM 2208 O O . PHE A 1 285 ? 25.172 2.381 -35.219 1 35.62 285 PHE A O 1
ATOM 2215 N N . HIS A 1 286 ? 24.562 1.658 -37.219 1 35.97 286 HIS A N 1
ATOM 2216 C CA . HIS A 1 286 ? 23.812 0.426 -36.969 1 35.97 286 HIS A CA 1
ATOM 2217 C C . HIS A 1 286 ? 24.609 -0.51 -36.062 1 35.97 286 HIS A C 1
ATOM 2219 O O . HIS A 1 286 ? 25.266 -1.441 -36.531 1 35.97 286 HIS A O 1
ATOM 2225 N N . ALA A 1 287 ? 25.578 -0.031 -35.25 1 33.22 287 ALA A N 1
ATOM 2226 C CA . ALA A 1 287 ? 26.219 -1.087 -34.469 1 33.22 287 ALA A CA 1
ATOM 2227 C C . ALA A 1 287 ? 25.188 -2.033 -33.875 1 33.22 287 ALA A C 1
ATOM 2229 O O . ALA A 1 287 ? 24.094 -1.612 -33.5 1 33.22 287 ALA A O 1
ATOM 2230 N N . ASP A 1 288 ? 25.234 -3.377 -34.125 1 33.69 288 ASP A N 1
ATOM 2231 C CA . ASP A 1 288 ? 24.516 -4.477 -33.5 1 33.69 288 ASP A CA 1
ATOM 2232 C C . ASP A 1 288 ? 24.109 -4.109 -32.062 1 33.69 288 ASP A C 1
ATOM 2234 O O . ASP A 1 288 ? 24.969 -3.918 -31.203 1 33.69 288 ASP A O 1
ATOM 2238 N N . ALA A 1 289 ? 23.203 -3.199 -31.875 1 35.44 289 ALA A N 1
ATOM 2239 C CA . ALA A 1 289 ? 22.641 -2.869 -30.562 1 35.44 289 ALA A CA 1
ATOM 2240 C C . ALA A 1 289 ? 22.703 -4.066 -29.625 1 35.44 289 ALA A C 1
ATOM 2242 O O . ALA A 1 289 ? 21.922 -5.008 -29.75 1 35.44 289 ALA A O 1
ATOM 2243 N N . ALA A 1 290 ? 23.844 -4.57 -29.312 1 34.56 290 ALA A N 1
ATOM 2244 C CA . ALA A 1 290 ? 23.969 -5.512 -28.203 1 34.56 290 ALA A CA 1
ATOM 2245 C C . ALA A 1 290 ? 22.938 -5.219 -27.109 1 34.56 290 ALA A C 1
ATOM 2247 O O . ALA A 1 290 ? 22.594 -4.059 -26.875 1 34.56 290 ALA A O 1
ATOM 2248 N N . GLU A 1 291 ? 21.969 -6.117 -26.828 1 42.62 291 GLU A N 1
ATOM 2249 C CA . GLU A 1 291 ? 21.094 -6.047 -25.656 1 42.62 291 GLU A CA 1
ATOM 2250 C C . GLU A 1 291 ? 21.734 -5.223 -24.547 1 42.62 291 GLU A C 1
ATOM 2252 O O . GLU A 1 291 ? 22.906 -5.426 -24.203 1 42.62 291 GLU A O 1
ATOM 2257 N N . PRO A 1 292 ? 21.469 -3.947 -24.469 1 44.41 292 PRO A N 1
ATOM 2258 C CA . PRO A 1 292 ? 22.109 -3.311 -23.312 1 44.41 292 PRO A CA 1
ATOM 2259 C C . PRO A 1 292 ? 22.391 -4.289 -22.172 1 44.41 292 PRO A C 1
ATOM 2261 O O . PRO A 1 292 ? 21.516 -5.105 -21.844 1 44.41 292 PRO A O 1
ATOM 2264 N N . VAL A 1 293 ? 23.484 -4.848 -22.047 1 43.94 293 VAL A N 1
ATOM 2265 C CA . VAL A 1 293 ? 23.922 -5.711 -20.953 1 43.94 293 VAL A CA 1
ATOM 2266 C C . VAL A 1 293 ? 23.484 -5.121 -19.609 1 43.94 293 VAL A C 1
ATOM 2268 O O . VAL A 1 293 ? 24.016 -4.094 -19.172 1 43.94 293 VAL A O 1
ATOM 2271 N N . LEU A 1 294 ? 22.219 -4.926 -19.344 1 52.84 294 LEU A N 1
ATOM 2272 C CA . LEU A 1 294 ? 21.953 -4.645 -17.953 1 52.84 294 LEU A CA 1
ATOM 2273 C C . LEU A 1 294 ? 22.688 -5.617 -17.031 1 52.84 294 LEU A C 1
ATOM 2275 O O . LEU A 1 294 ? 22.859 -6.789 -17.375 1 52.84 294 LEU A O 1
ATOM 2279 N N . PRO A 1 295 ? 23.422 -5.117 -16.078 1 54.41 295 PRO A N 1
ATOM 2280 C CA . PRO A 1 295 ? 24.188 -5.926 -15.141 1 54.41 295 PRO A CA 1
ATOM 2281 C C . PRO A 1 295 ? 23.375 -7.074 -14.547 1 54.41 295 PRO A C 1
ATOM 2283 O O . PRO A 1 295 ? 23.953 -8.055 -14.062 1 54.41 295 PRO A O 1
ATOM 2286 N N . THR A 1 296 ? 22.031 -6.898 -14.516 1 66.81 296 THR A N 1
ATOM 2287 C CA . THR A 1 296 ? 21.328 -7.992 -13.859 1 66.81 296 THR A CA 1
ATOM 2288 C C . THR A 1 296 ? 20.531 -8.812 -14.875 1 66.81 296 THR A C 1
ATOM 2290 O O . THR A 1 296 ? 19.984 -8.266 -15.828 1 66.81 296 THR A O 1
ATOM 2293 N N . LYS A 1 297 ? 20.641 -10.102 -14.797 1 80.38 297 LYS A N 1
ATOM 2294 C CA . LYS A 1 297 ? 19.875 -11.039 -15.602 1 80.38 297 LYS A CA 1
ATOM 2295 C C . LYS A 1 297 ? 18.375 -10.844 -15.383 1 80.38 297 LYS A C 1
ATOM 2297 O O . LYS A 1 297 ? 17.938 -10.57 -14.266 1 80.38 297 LYS A O 1
ATOM 2302 N N . SER A 1 298 ? 17.594 -10.797 -16.453 1 84.38 298 SER A N 1
ATOM 2303 C CA . SER A 1 298 ? 16.141 -10.578 -16.406 1 84.38 298 SER A CA 1
ATOM 2304 C C . SER A 1 298 ? 15.477 -11.484 -15.383 1 84.38 298 SER A C 1
ATOM 2306 O O . SER A 1 298 ? 14.531 -11.07 -14.703 1 84.38 298 SER A O 1
ATOM 2308 N N . LYS A 1 299 ? 16.031 -12.656 -15.227 1 85.25 299 LYS A N 1
ATOM 2309 C CA . LYS A 1 299 ? 15.438 -13.641 -14.32 1 85.25 299 LYS A CA 1
ATOM 2310 C C . LYS A 1 299 ? 15.562 -13.195 -12.867 1 85.25 299 LYS A C 1
ATOM 2312 O O . LYS A 1 299 ? 14.867 -13.719 -11.992 1 85.25 299 LYS A O 1
ATOM 2317 N N . ASP A 1 300 ? 16.375 -12.227 -12.664 1 90.12 300 ASP A N 1
ATOM 2318 C CA . ASP A 1 300 ? 16.625 -11.781 -11.297 1 90.12 300 ASP A CA 1
ATOM 2319 C C . ASP A 1 300 ? 15.531 -10.82 -10.828 1 90.12 300 ASP A C 1
ATOM 2321 O O . ASP A 1 300 ? 15.336 -10.633 -9.625 1 90.12 300 ASP A O 1
ATOM 2325 N N . TRP A 1 301 ? 14.867 -10.219 -11.797 1 94.5 301 TRP A N 1
ATOM 2326 C CA . TRP A 1 301 ? 13.898 -9.227 -11.352 1 94.5 301 TRP A CA 1
ATOM 2327 C C . TRP A 1 301 ? 12.531 -9.477 -11.992 1 94.5 301 TRP A C 1
ATOM 2329 O O . TRP A 1 301 ? 11.609 -8.672 -11.828 1 94.5 301 TRP A O 1
ATOM 2339 N N . ILE A 1 302 ? 12.453 -10.523 -12.781 1 97.88 302 ILE A N 1
ATOM 2340 C CA . ILE A 1 302 ? 11.195 -10.992 -13.367 1 97.88 302 ILE A CA 1
ATOM 2341 C C . ILE A 1 302 ? 10.938 -12.438 -12.938 1 97.88 302 ILE A C 1
ATOM 2343 O O . ILE A 1 302 ? 11.734 -13.328 -13.242 1 97.88 302 ILE A O 1
ATOM 2347 N N . ARG A 1 303 ? 9.812 -12.688 -12.297 1 98.19 303 ARG A N 1
ATOM 2348 C CA . ARG A 1 303 ? 9.555 -14.016 -11.75 1 98.19 303 ARG A CA 1
ATOM 2349 C C . ARG A 1 303 ? 8.117 -14.445 -12.008 1 98.19 303 ARG A C 1
ATOM 2351 O O . ARG A 1 303 ? 7.18 -13.68 -11.766 1 98.19 303 ARG A O 1
ATOM 2358 N N . VAL A 1 304 ? 7.918 -15.602 -12.531 1 98.75 304 VAL A N 1
ATOM 2359 C CA . VAL A 1 304 ? 6.629 -16.266 -12.68 1 98.75 304 VAL A CA 1
ATOM 2360 C C . VAL A 1 304 ? 6.652 -17.609 -11.93 1 98.75 304 VAL A C 1
ATOM 2362 O O . VAL A 1 304 ? 7.457 -18.484 -12.242 1 98.75 304 VAL A O 1
ATOM 2365 N N . ARG A 1 305 ? 5.793 -17.719 -10.922 1 98.81 305 ARG A N 1
ATOM 2366 C CA . ARG A 1 305 ? 5.82 -18.922 -10.102 1 98.81 305 ARG A CA 1
ATOM 2367 C C . ARG A 1 305 ? 4.414 -19.453 -9.875 1 98.81 305 ARG A C 1
ATOM 2369 O O . ARG A 1 305 ? 3.469 -18.688 -9.688 1 98.81 305 ARG A O 1
ATOM 2376 N N . CYS A 1 306 ? 4.297 -20.766 -9.836 1 98.75 306 CYS A N 1
ATOM 2377 C CA . CYS A 1 306 ? 3.068 -21.422 -9.398 1 98.75 306 CYS A CA 1
ATOM 2378 C C . CYS A 1 306 ? 2.893 -21.312 -7.891 1 98.75 306 CYS A C 1
ATOM 2380 O O . CYS A 1 306 ? 3.83 -21.578 -7.133 1 98.75 306 CYS A O 1
ATOM 2382 N N . ILE A 1 307 ? 1.721 -20.875 -7.508 1 98.06 307 ILE A N 1
ATOM 2383 C CA . ILE A 1 307 ? 1.445 -20.781 -6.078 1 98.06 307 ILE A CA 1
ATOM 2384 C C . ILE A 1 307 ? 0.051 -21.328 -5.781 1 98.06 307 ILE A C 1
ATOM 2386 O O . ILE A 1 307 ? -0.718 -21.625 -6.703 1 98.06 307 ILE A O 1
ATOM 2390 N N . ASP A 1 308 ? -0.256 -21.516 -4.434 1 95.75 308 ASP A N 1
ATOM 2391 C CA . ASP A 1 308 ? -1.557 -21.953 -3.932 1 95.75 308 ASP A CA 1
ATOM 2392 C C . ASP A 1 308 ? -1.861 -23.375 -4.359 1 95.75 308 ASP A C 1
ATOM 2394 O O . ASP A 1 308 ? -2.635 -23.609 -5.293 1 95.75 308 ASP A O 1
ATOM 2398 N N . PHE A 1 309 ? -1.416 -24.344 -3.674 1 97.69 309 PHE A N 1
ATOM 2399 C CA . PHE A 1 309 ? -1.544 -25.75 -4.008 1 97.69 309 PHE A CA 1
ATOM 2400 C C . PHE A 1 309 ? -2.562 -26.438 -3.1 1 97.69 309 PHE A C 1
ATOM 2402 O O . PHE A 1 309 ? -2.492 -27.641 -2.875 1 9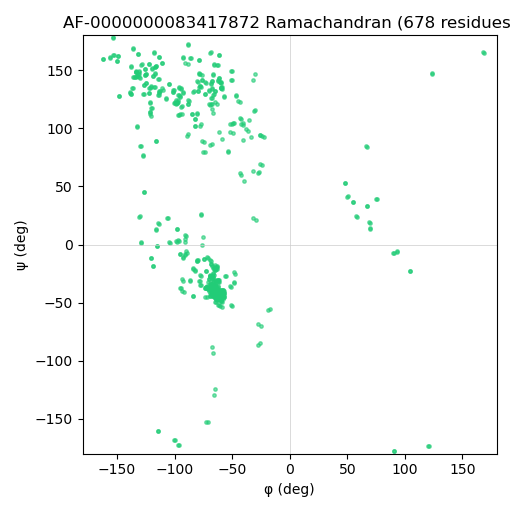7.69 309 PHE A O 1
ATOM 2409 N N . ALA A 1 310 ? -3.438 -25.641 -2.561 1 96.25 310 ALA A N 1
ATOM 2410 C CA . ALA A 1 310 ? -4.426 -26.156 -1.613 1 96.25 310 ALA A CA 1
ATOM 2411 C C . ALA A 1 310 ? -5.383 -27.141 -2.293 1 96.25 310 ALA A C 1
ATOM 2413 O O . ALA A 1 310 ? -6.004 -27.969 -1.628 1 96.25 310 ALA A O 1
ATOM 2414 N N . HIS A 1 311 ? -5.504 -27.062 -3.609 1 97.19 311 HIS A N 1
ATOM 2415 C CA . HIS A 1 311 ? -6.484 -27.859 -4.328 1 97.19 311 HIS A CA 1
ATOM 2416 C C . HIS A 1 311 ? -5.832 -28.656 -5.453 1 97.19 311 HIS A C 1
ATOM 2418 O O . HIS A 1 311 ? -6.348 -28.688 -6.574 1 97.19 311 HIS A O 1
ATOM 2424 N N . ILE A 1 312 ? -4.742 -29.25 -5.145 1 97.19 312 ILE A N 1
ATOM 2425 C CA . ILE A 1 312 ? -4.07 -30.156 -6.07 1 97.19 312 ILE A CA 1
ATOM 2426 C C . ILE A 1 312 ? -4.469 -31.594 -5.762 1 97.19 312 ILE A C 1
ATOM 2428 O O . ILE A 1 312 ? -4.5 -32 -4.598 1 97.19 312 ILE A O 1
ATOM 2432 N N . PHE A 1 313 ? -4.773 -32.344 -6.789 1 97.19 313 PHE A N 1
ATOM 2433 C CA . PHE A 1 313 ? -5.23 -33.719 -6.621 1 97.19 313 PHE A CA 1
ATOM 2434 C C . PHE A 1 313 ? -4.504 -34.656 -7.582 1 97.19 313 PHE A C 1
ATOM 2436 O O . PHE A 1 313 ? -4.125 -34.25 -8.68 1 97.19 313 PHE A O 1
ATOM 2443 N N . PRO A 1 314 ? -4.309 -35.875 -7.176 1 95.69 314 PRO A N 1
ATOM 2444 C CA . PRO A 1 314 ? -3.727 -36.812 -8.117 1 95.69 314 PRO A CA 1
ATOM 2445 C C . PRO A 1 314 ? -4.566 -37 -9.383 1 95.69 314 PRO A C 1
ATOM 2447 O O . PRO A 1 314 ? -5.797 -37 -9.312 1 95.69 314 PRO A O 1
ATOM 2450 N N . ALA A 1 315 ? -3.818 -37.062 -10.469 1 96.06 315 ALA A N 1
ATOM 2451 C CA . ALA A 1 315 ? -4.484 -37.375 -11.734 1 96.06 315 ALA A CA 1
ATOM 2452 C C . ALA A 1 315 ? -4.863 -38.844 -11.805 1 96.06 315 ALA A C 1
ATOM 2454 O O . ALA A 1 315 ? -4.215 -39.625 -12.5 1 96.06 315 ALA A O 1
ATOM 2455 N N . GLU A 1 316 ? -5.914 -39.25 -11.383 1 91.25 316 GLU A N 1
ATOM 2456 C CA . GLU A 1 316 ? -6.328 -40.625 -11.289 1 91.25 316 GLU A CA 1
ATOM 2457 C C . GLU A 1 316 ? -6.527 -41.25 -12.68 1 91.25 316 GLU A C 1
ATOM 2459 O O . GLU A 1 316 ? -6.301 -42.438 -12.875 1 91.25 316 GLU A O 1
ATOM 2464 N N . ASP A 1 317 ? -6.867 -40.438 -13.57 1 91.31 317 ASP A N 1
ATOM 2465 C CA . ASP A 1 317 ? -7.164 -40.906 -14.914 1 91.31 317 ASP A CA 1
ATOM 2466 C C . ASP A 1 317 ? -5.91 -40.938 -15.781 1 91.31 317 ASP A C 1
ATOM 2468 O O . ASP A 1 317 ? -5.949 -41.406 -16.922 1 91.31 317 ASP A O 1
ATOM 2472 N N . GLY A 1 318 ? -4.793 -40.438 -15.32 1 92.06 318 GLY A N 1
ATOM 2473 C CA . GLY A 1 318 ? -3.545 -40.406 -16.062 1 92.06 318 GLY A CA 1
ATOM 2474 C C . GLY A 1 318 ? -3.572 -39.438 -17.234 1 92.06 318 GLY A C 1
ATOM 2475 O O . GLY A 1 318 ? -2.727 -39.531 -18.125 1 92.06 318 GLY A O 1
ATOM 2476 N N . GLN A 1 319 ? -4.559 -38.594 -17.234 1 94.94 319 GLN A N 1
ATOM 2477 C CA . GLN A 1 319 ? -4.703 -37.625 -18.312 1 94.94 319 GLN A CA 1
ATOM 2478 C C . GLN A 1 319 ? -3.98 -36.312 -17.984 1 94.94 319 GLN A C 1
ATOM 2480 O O . GLN A 1 319 ? -3.736 -36.031 -16.812 1 94.94 319 GLN A O 1
ATOM 2485 N N . PRO A 1 320 ? -3.609 -35.531 -19.031 1 96.44 320 PRO A N 1
ATOM 2486 C CA . PRO A 1 320 ? -3.064 -34.219 -18.766 1 96.44 320 PRO A CA 1
ATOM 2487 C C . PRO A 1 320 ? -4.066 -33.281 -18.078 1 96.44 320 PRO A C 1
ATOM 2489 O O . PRO A 1 320 ? -5.277 -33.531 -18.156 1 96.44 320 PRO A O 1
ATOM 2492 N N . ASP A 1 321 ? -3.621 -32.344 -17.375 1 97.94 321 ASP A N 1
ATOM 2493 C CA . ASP A 1 321 ? -4.473 -31.328 -16.75 1 97.94 321 ASP A CA 1
ATOM 2494 C C . ASP A 1 321 ? -5.004 -30.344 -17.781 1 97.94 321 ASP A C 1
ATOM 2496 O O . ASP A 1 321 ? -4.527 -29.219 -17.859 1 97.94 321 ASP A O 1
ATOM 2500 N N . HIS A 1 322 ? -5.992 -30.734 -18.469 1 97.38 322 HIS A N 1
ATOM 2501 C CA . HIS A 1 322 ? -6.551 -29.922 -19.547 1 97.38 322 HIS A CA 1
ATOM 2502 C C . HIS A 1 322 ? -7.133 -28.625 -19 1 97.38 322 HIS A C 1
ATOM 2504 O O . HIS A 1 322 ? -7.121 -27.594 -19.688 1 97.38 322 HIS A O 1
ATOM 2510 N N . ASN A 1 323 ? -7.645 -28.703 -17.75 1 97.62 323 ASN A N 1
ATOM 2511 C CA . ASN A 1 323 ? -8.195 -27.5 -17.125 1 97.62 323 ASN A CA 1
ATOM 2512 C C . ASN A 1 323 ? -7.137 -26.406 -16.969 1 97.62 323 ASN A C 1
ATOM 2514 O O . ASN A 1 323 ? -7.328 -25.281 -17.422 1 97.62 323 ASN A O 1
ATOM 2518 N N . TYR A 1 324 ? -6.066 -26.75 -16.391 1 98.31 324 TYR A N 1
ATOM 2519 C CA . TYR A 1 324 ? -4.98 -25.812 -16.156 1 98.31 324 TYR A CA 1
ATOM 2520 C C . TYR A 1 324 ? -4.324 -25.391 -17.469 1 98.31 324 TYR A C 1
ATOM 2522 O O . TYR A 1 324 ? -4.027 -24.203 -17.672 1 98.31 324 TYR A O 1
ATOM 2530 N N . MET A 1 325 ? -4.113 -26.312 -18.328 1 98.38 325 MET A N 1
ATOM 2531 C CA . MET A 1 325 ? -3.391 -26.062 -19.578 1 98.38 325 MET A CA 1
ATOM 2532 C C . MET A 1 325 ? -4.164 -25.109 -20.469 1 98.38 325 MET A C 1
ATOM 2534 O O . MET A 1 325 ? -3.564 -24.297 -21.188 1 98.38 325 MET A O 1
ATOM 2538 N N . PHE A 1 326 ? -5.457 -25.203 -20.422 1 98.31 326 PHE A N 1
ATOM 2539 C CA . PHE A 1 326 ? -6.273 -24.281 -21.188 1 98.31 326 PHE A CA 1
ATOM 2540 C C . PHE A 1 326 ? -6.012 -22.844 -20.75 1 98.31 326 PHE A C 1
ATOM 2542 O O . PHE A 1 326 ? -5.742 -21.969 -21.594 1 98.31 326 PHE A O 1
ATOM 2549 N N . GLY A 1 327 ? -6.125 -22.594 -19.484 1 98.62 327 GLY A N 1
ATOM 2550 C CA . GLY A 1 327 ? -5.863 -21.266 -18.969 1 98.62 327 GLY A CA 1
ATOM 2551 C C . GLY A 1 327 ? -4.445 -20.797 -19.234 1 98.62 327 GLY A C 1
ATOM 2552 O O . GLY A 1 327 ? -4.234 -19.641 -19.625 1 98.62 327 GLY A O 1
ATOM 2553 N N . LEU A 1 328 ? -3.531 -21.672 -19 1 98.75 328 LEU A N 1
ATOM 2554 C CA . LEU A 1 328 ? -2.125 -21.344 -19.219 1 98.75 328 LEU A CA 1
ATOM 2555 C C . LEU A 1 328 ? -1.88 -20.938 -20.672 1 98.75 328 LEU A C 1
ATOM 2557 O O . LEU A 1 328 ? -1.179 -19.969 -20.938 1 98.75 328 LEU A O 1
ATOM 2561 N N . GLN A 1 329 ? -2.436 -21.672 -21.547 1 98.62 329 GLN A N 1
ATOM 2562 C CA . GLN A 1 329 ? -2.283 -21.359 -22.969 1 98.62 329 GLN A CA 1
ATOM 2563 C C . GLN A 1 329 ? -2.918 -20 -23.297 1 98.62 329 GLN A C 1
ATOM 2565 O O . GLN A 1 329 ? -2.361 -19.219 -24.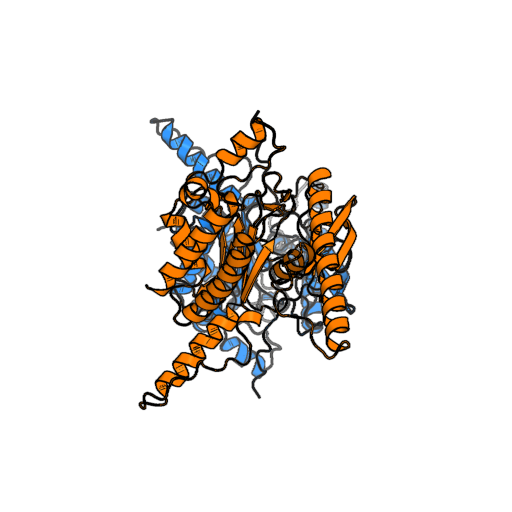078 1 98.62 329 GLN A O 1
ATOM 2570 N N . SER A 1 330 ? -4.074 -19.75 -22.734 1 98.62 330 SER A N 1
ATOM 2571 C CA . SER A 1 330 ? -4.723 -18.453 -22.953 1 98.62 330 SER A CA 1
ATOM 2572 C C . SER A 1 330 ? -3.822 -17.312 -22.516 1 98.62 330 SER A C 1
ATOM 2574 O O . SER A 1 330 ? -3.713 -16.297 -23.203 1 98.62 330 SER A O 1
ATOM 2576 N N . LEU A 1 331 ? -3.244 -17.484 -21.359 1 98.75 331 LEU A N 1
ATOM 2577 C CA . LEU A 1 331 ? -2.365 -16.438 -20.828 1 98.75 331 LEU A CA 1
ATOM 2578 C C . LEU A 1 331 ? -1.17 -16.234 -21.766 1 98.75 331 LEU A C 1
ATOM 2580 O O . LEU A 1 331 ? -0.807 -15.086 -22.062 1 98.75 331 LEU A O 1
ATOM 2584 N N . ILE A 1 332 ? -0.584 -17.312 -22.203 1 98.75 332 ILE A N 1
ATOM 2585 C CA . ILE A 1 332 ? 0.549 -17.25 -23.125 1 98.75 332 ILE A CA 1
ATOM 2586 C C . ILE A 1 332 ? 0.144 -16.516 -24.391 1 98.75 332 ILE A C 1
ATOM 2588 O O . ILE A 1 332 ? 0.869 -15.641 -24.875 1 98.75 332 ILE A O 1
ATOM 2592 N N . ASP A 1 333 ? -1.005 -16.812 -24.906 1 98.38 333 ASP A N 1
ATOM 2593 C CA . ASP A 1 333 ? -1.485 -16.203 -26.125 1 98.38 333 ASP A CA 1
ATOM 2594 C C . ASP A 1 333 ? -1.663 -14.695 -25.953 1 98.38 333 ASP A C 1
ATOM 2596 O O . ASP A 1 333 ? -1.327 -13.914 -26.844 1 98.38 333 ASP A O 1
ATOM 2600 N N . ILE A 1 334 ? -2.219 -14.32 -24.891 1 98.06 334 ILE A N 1
ATOM 2601 C CA . ILE A 1 334 ? -2.465 -12.906 -24.625 1 98.06 334 ILE A CA 1
ATOM 2602 C C . ILE A 1 334 ? -1.137 -12.164 -24.531 1 98.06 334 ILE A C 1
ATOM 2604 O O . ILE A 1 334 ? -0.975 -11.086 -25.125 1 98.06 334 ILE A O 1
ATOM 2608 N N . VAL A 1 335 ? -0.195 -12.688 -23.781 1 97.88 335 VAL A N 1
ATOM 2609 C CA . VAL A 1 335 ? 1.104 -12.047 -23.609 1 97.88 335 VAL A CA 1
ATOM 2610 C C . VAL A 1 335 ? 1.835 -11.992 -24.953 1 97.88 335 VAL A C 1
ATOM 2612 O O . VAL A 1 335 ? 2.461 -10.992 -25.281 1 97.88 335 VAL A O 1
ATOM 2615 N N . GLU A 1 336 ? 1.75 -13.07 -25.688 1 97.06 336 GLU A N 1
ATOM 2616 C CA . GLU A 1 336 ? 2.375 -13.125 -27 1 97.06 336 GLU A CA 1
ATOM 2617 C C . GLU A 1 336 ? 1.792 -12.062 -27.922 1 97.06 336 GLU A C 1
ATOM 2619 O O . GLU A 1 336 ? 2.52 -11.445 -28.703 1 97.06 336 GLU A O 1
ATOM 2624 N N . ALA A 1 337 ? 0.54 -11.891 -27.875 1 96 337 ALA A N 1
ATOM 2625 C CA . ALA A 1 337 ? -0.131 -10.898 -28.719 1 96 337 ALA A CA 1
ATOM 2626 C C . ALA A 1 337 ? 0.354 -9.492 -28.406 1 96 337 ALA A C 1
ATOM 2628 O O . ALA A 1 337 ? 0.388 -8.625 -29.281 1 96 337 ALA A O 1
ATOM 2629 N N . MET A 1 338 ? 0.729 -9.242 -27.203 1 94.06 338 MET A N 1
ATOM 2630 C CA . MET A 1 338 ? 1.204 -7.922 -26.797 1 94.06 338 MET A CA 1
ATOM 2631 C C . MET A 1 338 ? 2.557 -7.609 -27.422 1 94.06 338 MET A C 1
ATOM 2633 O O . MET A 1 338 ? 2.926 -6.445 -27.562 1 94.06 338 MET A O 1
ATOM 2637 N N . LEU A 1 339 ? 3.342 -8.617 -27.734 1 90.88 339 LEU A N 1
ATOM 2638 C CA . LEU A 1 339 ? 4.645 -8.438 -28.375 1 90.88 339 LEU A CA 1
ATOM 2639 C C . LEU A 1 339 ? 4.488 -8.031 -29.828 1 90.88 339 LEU A C 1
ATOM 2641 O O . LEU A 1 339 ? 5.406 -7.453 -30.422 1 90.88 339 LEU A O 1
ATOM 2645 N N . HIS A 1 340 ? 3.406 -8.297 -30.453 1 82.94 340 HIS A N 1
ATOM 2646 C CA . HIS A 1 340 ? 3.193 -8 -31.859 1 82.94 340 HIS A CA 1
ATOM 2647 C C . HIS A 1 340 ? 2.445 -6.688 -32.031 1 82.94 340 HIS A C 1
ATOM 2649 O O . HIS A 1 340 ? 2.115 -6.305 -33.156 1 82.94 340 HIS A O 1
ATOM 2655 N N . LEU A 1 341 ? 2.131 -5.922 -31.031 1 67.75 341 LEU A N 1
ATOM 2656 C CA . LEU A 1 341 ? 1.52 -4.602 -31.141 1 67.75 341 LEU A CA 1
ATOM 2657 C C . LEU A 1 341 ? 2.586 -3.514 -31.219 1 67.75 341 LEU A C 1
ATOM 2659 O O . LEU A 1 341 ? 3.672 -3.664 -30.656 1 67.75 341 LEU A O 1
ATOM 2663 N N . MET B 1 1 ? 30.375 14.82 -4.852 1 20.59 1 MET B N 1
ATOM 2664 C CA . MET B 1 1 ? 30.062 13.406 -5.023 1 20.59 1 MET B CA 1
ATOM 2665 C C . MET B 1 1 ? 28.594 13.141 -4.68 1 20.59 1 MET B C 1
ATOM 2667 O O . MET B 1 1 ? 28.172 13.344 -3.541 1 20.59 1 MET B O 1
ATOM 2671 N N . ALA B 1 2 ? 27.719 13.266 -5.637 1 25.17 2 ALA B N 1
ATOM 2672 C CA . ALA B 1 2 ? 26.266 13.148 -5.516 1 25.17 2 ALA B CA 1
ATOM 2673 C C . ALA B 1 2 ? 25.875 11.844 -4.828 1 25.17 2 ALA B C 1
ATOM 2675 O O . ALA B 1 2 ? 26.391 10.773 -5.18 1 25.17 2 ALA B O 1
ATOM 2676 N N . LYS B 1 3 ? 25.5 11.867 -3.625 1 30.27 3 LYS B N 1
ATOM 2677 C CA . LYS B 1 3 ? 25.047 10.68 -2.904 1 30.27 3 LYS B CA 1
ATOM 2678 C C . LYS B 1 3 ? 24.266 9.75 -3.822 1 30.27 3 LYS B C 1
ATOM 2680 O O . LYS B 1 3 ? 23.297 10.172 -4.465 1 30.27 3 LYS B O 1
ATOM 2685 N N . LYS B 1 4 ? 24.828 8.812 -4.324 1 30.09 4 LYS B N 1
ATOM 2686 C CA . LYS B 1 4 ? 24.203 7.734 -5.078 1 30.09 4 LYS B CA 1
ATOM 2687 C C . LYS B 1 4 ? 22.891 7.309 -4.434 1 30.09 4 LYS B C 1
ATOM 2689 O O . LYS B 1 4 ? 22.859 6.906 -3.27 1 30.09 4 LYS B O 1
ATOM 2694 N N . ALA B 1 5 ? 21.875 7.922 -4.832 1 30.83 5 ALA B N 1
ATOM 2695 C CA . ALA B 1 5 ? 20.547 7.488 -4.41 1 30.83 5 ALA B CA 1
ATOM 2696 C C . ALA B 1 5 ? 20.5 5.977 -4.195 1 30.83 5 ALA B C 1
ATOM 2698 O O . ALA B 1 5 ? 20.469 5.207 -5.16 1 30.83 5 ALA B O 1
ATOM 2699 N N . GLN B 1 6 ? 21.234 5.441 -3.262 1 33.09 6 GLN B N 1
ATOM 2700 C CA . GLN B 1 6 ? 21.141 4.027 -2.918 1 33.09 6 GLN B CA 1
ATOM 2701 C C . GLN B 1 6 ? 19.688 3.553 -2.918 1 33.09 6 GLN B C 1
ATOM 2703 O O . GLN B 1 6 ? 18.828 4.141 -2.244 1 33.09 6 GLN B O 1
ATOM 2708 N N . GLU B 1 7 ? 19.281 2.816 -3.93 1 40.56 7 GLU B N 1
ATOM 2709 C CA . GLU B 1 7 ? 18.016 2.295 -4.434 1 40.56 7 GLU B CA 1
ATOM 2710 C C . GLU B 1 7 ? 17.219 1.606 -3.328 1 40.56 7 GLU B C 1
ATOM 2712 O O . GLU B 1 7 ? 17.734 0.697 -2.666 1 40.56 7 GLU B O 1
ATOM 2717 N N . LYS B 1 8 ? 16.328 2.285 -2.721 1 46.12 8 LYS B N 1
ATOM 2718 C CA . LYS B 1 8 ? 15.523 1.956 -1.548 1 46.12 8 LYS B CA 1
ATOM 2719 C C . LYS B 1 8 ? 14.797 0.631 -1.738 1 46.12 8 LYS B C 1
ATOM 2721 O O . LYS B 1 8 ? 13.922 0.517 -2.602 1 46.12 8 LYS B O 1
ATOM 2726 N N . VAL B 1 9 ? 15.617 -0.482 -1.51 1 46.97 9 VAL B N 1
ATOM 2727 C CA . VAL B 1 9 ? 14.992 -1.8 -1.445 1 46.97 9 VAL B CA 1
ATOM 2728 C C . VAL B 1 9 ? 14.023 -1.854 -0.269 1 46.97 9 VAL B C 1
ATOM 2730 O O . VAL B 1 9 ? 14.312 -1.334 0.811 1 46.97 9 VAL B O 1
ATOM 2733 N N . THR B 1 10 ? 12.812 -2.117 -0.542 1 54.44 10 THR B N 1
ATOM 2734 C CA . THR B 1 10 ? 11.781 -2.184 0.488 1 54.44 10 THR B CA 1
ATOM 2735 C C . THR B 1 10 ? 12.016 -3.375 1.412 1 54.44 10 THR B C 1
ATOM 2737 O O . THR B 1 10 ? 12.109 -4.516 0.951 1 54.44 10 THR B O 1
ATOM 2740 N N . ALA B 1 11 ? 12.844 -3.316 2.531 1 60.84 11 ALA B N 1
ATOM 2741 C CA . ALA B 1 11 ? 12.867 -4.355 3.557 1 60.84 11 ALA B CA 1
ATOM 2742 C C . ALA B 1 11 ? 11.938 -4.004 4.715 1 60.84 11 ALA B C 1
ATOM 2744 O O . ALA B 1 11 ? 11.82 -2.832 5.086 1 60.84 11 ALA B O 1
ATOM 2745 N N . SER B 1 12 ? 11.109 -5.055 5.16 1 74.19 12 SER B N 1
ATOM 2746 C CA . SER B 1 12 ? 10.25 -4.84 6.324 1 74.19 12 SER B CA 1
ATOM 2747 C C . SER B 1 12 ? 11.078 -4.691 7.598 1 74.19 12 SER B C 1
ATOM 2749 O O . SER B 1 12 ? 11.992 -5.48 7.848 1 74.19 12 SER B O 1
ATOM 2751 N N . PRO B 1 13 ? 10.914 -3.67 8.328 1 79.38 13 PRO B N 1
ATOM 2752 C CA . PRO B 1 13 ? 11.672 -3.447 9.57 1 79.38 13 PRO B CA 1
ATOM 2753 C C . PRO B 1 13 ? 11.344 -4.477 10.648 1 79.38 13 PRO B C 1
ATOM 2755 O O . PRO B 1 13 ? 10.266 -5.082 10.625 1 79.38 13 PRO B O 1
ATOM 2758 N N . VAL B 1 14 ? 12.297 -4.695 11.57 1 81.94 14 VAL B N 1
ATOM 2759 C CA . VAL B 1 14 ? 12.055 -5.492 12.766 1 81.94 14 VAL B CA 1
ATOM 2760 C C . VAL B 1 14 ? 11.438 -4.609 13.859 1 81.94 14 VAL B C 1
ATOM 2762 O O . VAL B 1 14 ? 12.086 -3.689 14.359 1 81.94 14 VAL B O 1
ATOM 2765 N N . VAL B 1 15 ? 10.219 -4.891 14.164 1 86.94 15 VAL B N 1
ATOM 2766 C CA . VAL B 1 15 ? 9.492 -4.086 15.141 1 86.94 15 VAL B CA 1
ATOM 2767 C C . VAL B 1 15 ? 9.016 -4.973 16.281 1 86.94 15 VAL B C 1
ATOM 2769 O O . VAL B 1 15 ? 8.906 -6.191 16.125 1 86.94 15 VAL B O 1
ATOM 2772 N N . PRO B 1 16 ? 8.789 -4.395 17.484 1 86.5 16 PRO B N 1
ATOM 2773 C CA . PRO B 1 16 ? 8.281 -5.195 18.609 1 86.5 16 PRO B CA 1
ATOM 2774 C C . PRO B 1 16 ? 6.906 -5.801 18.312 1 86.5 16 PRO B C 1
ATOM 2776 O O . PRO B 1 16 ? 6.199 -5.336 17.422 1 86.5 16 PRO B O 1
ATOM 2779 N N . MET B 1 17 ? 6.578 -6.777 19.109 1 83.19 17 MET B N 1
ATOM 2780 C CA . MET B 1 17 ? 5.27 -7.414 18.984 1 83.19 17 MET B CA 1
ATOM 2781 C C . MET B 1 17 ? 4.148 -6.398 19.188 1 83.19 17 MET B C 1
ATOM 2783 O O . MET B 1 17 ? 4.207 -5.582 20.109 1 83.19 17 MET B O 1
ATOM 2787 N N . GLY B 1 18 ? 3.16 -6.461 18.312 1 85.88 18 GLY B N 1
ATOM 2788 C CA . GLY B 1 18 ? 2.012 -5.578 18.453 1 85.88 18 GLY B CA 1
ATOM 2789 C C . GLY B 1 18 ? 2.152 -4.293 17.656 1 85.88 18 GLY B C 1
ATOM 2790 O O . GLY B 1 18 ? 1.224 -3.484 17.609 1 85.88 18 GLY B O 1
ATOM 2791 N N . TYR B 1 19 ? 3.328 -4.129 17.078 1 89.75 19 TYR B N 1
ATOM 2792 C CA . TYR B 1 19 ? 3.57 -2.947 16.266 1 89.75 19 TYR B CA 1
ATOM 2793 C C . TYR B 1 19 ? 3.838 -3.332 14.812 1 89.75 19 TYR B C 1
ATOM 2795 O O . TYR B 1 19 ? 4.23 -4.465 14.523 1 89.75 19 TYR B O 1
ATOM 2803 N N . SER B 1 20 ? 3.549 -2.461 13.906 1 88.5 20 SER B N 1
ATOM 2804 C CA . SER B 1 20 ? 3.846 -2.635 12.492 1 88.5 20 SER B CA 1
ATOM 2805 C C . SER B 1 20 ? 4.105 -1.294 11.812 1 88.5 20 SER B C 1
ATOM 2807 O O . SER B 1 20 ? 3.822 -0.238 12.383 1 88.5 20 SER B O 1
ATOM 2809 N N . GLN B 1 21 ? 4.703 -1.352 10.688 1 89.25 21 GLN B N 1
ATOM 2810 C CA . GLN B 1 21 ? 4.828 -0.138 9.891 1 89.25 21 GLN B CA 1
ATOM 2811 C C . GLN B 1 21 ? 3.457 0.429 9.531 1 89.25 21 GLN B C 1
ATOM 2813 O O . GLN B 1 21 ? 2.523 -0.324 9.25 1 89.25 21 GLN B O 1
ATOM 2818 N N . LEU B 1 22 ? 3.33 1.712 9.578 1 91.56 22 LEU B N 1
ATOM 2819 C CA . LEU B 1 22 ? 2.078 2.352 9.188 1 91.56 22 LEU B CA 1
ATOM 2820 C C . LEU B 1 22 ? 1.831 2.197 7.691 1 91.56 22 LEU B C 1
ATOM 2822 O O . LEU B 1 22 ? 2.58 2.74 6.879 1 91.56 22 LEU B O 1
ATOM 2826 N N . LEU B 1 23 ? 0.758 1.61 7.352 1 86.88 23 LEU B N 1
ATOM 2827 C CA . LEU B 1 23 ? 0.476 1.268 5.961 1 86.88 23 LEU B CA 1
ATOM 2828 C C . LEU B 1 23 ? 0.017 2.496 5.184 1 86.88 23 LEU B C 1
ATOM 2830 O O . LEU B 1 23 ? 0.251 2.592 3.975 1 86.88 23 LEU B O 1
ATOM 2834 N N . THR B 1 24 ? -0.566 3.471 5.855 1 92.62 24 THR B N 1
ATOM 2835 C CA . THR B 1 24 ? -1.165 4.617 5.18 1 92.62 24 THR B CA 1
ATOM 2836 C C . THR B 1 24 ? -0.21 5.809 5.184 1 92.62 24 THR B C 1
ATOM 2838 O O . THR B 1 24 ? -0.62 6.941 4.922 1 92.62 24 THR B O 1
ATOM 2841 N N . GLN B 1 25 ? 1.008 5.551 5.516 1 93.19 25 GLN B N 1
ATOM 2842 C CA . GLN B 1 25 ? 1.983 6.637 5.504 1 93.19 25 GLN B CA 1
ATOM 2843 C C . GLN B 1 25 ? 2.227 7.141 4.086 1 93.19 25 GLN B C 1
ATOM 2845 O O . GLN B 1 25 ? 2.543 6.359 3.186 1 93.19 25 GLN B O 1
ATOM 2850 N N . VAL B 1 26 ? 2.137 8.422 3.879 1 96 26 VAL B N 1
ATOM 2851 C CA . VAL B 1 26 ? 2.25 8.961 2.525 1 96 26 VAL B CA 1
ATOM 2852 C C . VAL B 1 26 ? 3.424 9.93 2.447 1 96 26 VAL B C 1
ATOM 2854 O O . VAL B 1 26 ? 3.801 10.375 1.36 1 96 26 VAL B O 1
ATOM 2857 N N . ALA B 1 27 ? 3.977 10.305 3.6 1 94.12 27 ALA B N 1
ATOM 2858 C CA . ALA B 1 27 ? 5.098 11.234 3.645 1 94.12 27 ALA B CA 1
ATOM 2859 C C . ALA B 1 27 ? 5.941 11.023 4.898 1 94.12 27 ALA B C 1
ATOM 2861 O O . ALA B 1 27 ? 5.672 10.117 5.688 1 94.12 27 ALA B O 1
ATOM 2862 N N . GLY B 1 28 ? 6.996 11.789 5.012 1 88.94 28 GLY B N 1
ATOM 2863 C CA . GLY B 1 28 ? 7.859 11.664 6.18 1 88.94 28 GLY B CA 1
ATOM 2864 C C . GLY B 1 28 ? 8.977 10.664 5.992 1 88.94 28 GLY B C 1
ATOM 2865 O O . GLY B 1 28 ? 9.125 10.078 4.914 1 88.94 28 GLY B O 1
ATOM 2866 N N . HIS B 1 29 ? 9.656 10.562 7.059 1 84.75 29 HIS B N 1
ATOM 2867 C CA . HIS B 1 29 ? 10.734 9.578 7.031 1 84.75 29 HIS B CA 1
ATOM 2868 C C . HIS B 1 29 ? 10.188 8.156 6.957 1 84.75 29 HIS B C 1
ATOM 2870 O O . HIS B 1 29 ? 9.203 7.832 7.621 1 84.75 29 HIS B O 1
ATOM 2876 N N . THR B 1 30 ? 10.82 7.453 6.07 1 79.69 30 THR B N 1
ATOM 2877 C CA . THR B 1 30 ? 10.375 6.078 5.871 1 79.69 30 THR B CA 1
ATOM 2878 C C . THR B 1 30 ? 11.484 5.094 6.219 1 79.69 30 THR B C 1
ATOM 2880 O O . THR B 1 30 ? 12.641 5.492 6.418 1 79.69 30 THR B O 1
ATOM 2883 N N . PHE B 1 31 ? 11.062 3.865 6.355 1 76.88 31 PHE B N 1
ATOM 2884 C CA . PHE B 1 31 ? 12.039 2.805 6.559 1 76.88 31 PHE B CA 1
ATOM 2885 C C . PHE B 1 31 ? 12.875 2.592 5.305 1 76.88 31 PHE B C 1
ATOM 2887 O O . PHE B 1 31 ? 12.367 2.699 4.188 1 76.88 31 PHE B O 1
ATOM 2894 N N . GLU B 1 32 ? 14.156 2.406 5.535 1 72.56 32 GLU B N 1
ATOM 2895 C CA . GLU B 1 32 ? 15.062 2.113 4.43 1 72.56 32 GLU B CA 1
ATOM 2896 C C . GLU B 1 32 ? 15.781 0.784 4.637 1 72.56 32 GLU B C 1
ATOM 2898 O O . GLU B 1 32 ? 16.25 0.49 5.742 1 72.56 32 GLU B O 1
ATOM 2903 N N . ALA B 1 33 ? 15.797 0.042 3.541 1 65.25 33 ALA B N 1
ATOM 2904 C CA . ALA B 1 33 ? 16.422 -1.271 3.621 1 65.25 33 ALA B CA 1
ATOM 2905 C C . ALA B 1 33 ? 17.922 -1.141 3.885 1 65.25 33 ALA B C 1
ATOM 2907 O O . ALA B 1 33 ? 18.516 -1.964 4.59 1 65.25 33 ALA B O 1
ATOM 2908 N N . THR B 1 34 ? 18.469 -0.109 3.406 1 66.5 34 THR B N 1
ATOM 2909 C CA . THR B 1 34 ? 19.938 0.004 3.432 1 66.5 34 THR B CA 1
ATOM 2910 C C . THR B 1 34 ? 20.391 0.794 4.652 1 66.5 34 THR B C 1
ATOM 2912 O O . THR B 1 34 ? 21.594 0.883 4.926 1 66.5 34 THR B O 1
ATOM 2915 N N . ASN B 1 35 ? 19.438 1.366 5.352 1 72.94 35 ASN B N 1
ATOM 2916 C CA . ASN B 1 35 ? 19.781 2.188 6.508 1 72.94 35 ASN B CA 1
ATOM 2917 C C . ASN B 1 35 ? 18.922 1.838 7.715 1 72.94 35 ASN B C 1
ATOM 2919 O O . ASN B 1 35 ? 17.797 2.334 7.852 1 72.94 35 ASN B O 1
ATOM 2923 N N . ALA B 1 36 ? 19.484 1.104 8.594 1 69.69 36 ALA B N 1
ATOM 2924 C CA . ALA B 1 36 ? 18.766 0.629 9.781 1 69.69 36 ALA B CA 1
ATOM 2925 C C . ALA B 1 36 ? 18.391 1.791 10.695 1 69.69 36 ALA B C 1
ATOM 2927 O O . ALA B 1 36 ? 17.484 1.67 11.516 1 69.69 36 ALA B O 1
ATOM 2928 N N . ALA B 1 37 ? 19.062 2.883 10.562 1 75 37 ALA B N 1
ATOM 2929 C CA . ALA B 1 37 ? 18.797 4.047 11.406 1 75 37 ALA B CA 1
ATOM 2930 C C . ALA B 1 37 ? 17.578 4.824 10.898 1 75 37 ALA B C 1
ATOM 2932 O O . ALA B 1 37 ? 17.016 5.648 11.617 1 75 37 ALA B O 1
ATOM 2933 N N . ALA B 1 38 ? 17.25 4.461 9.703 1 80.81 38 ALA B N 1
ATOM 2934 C CA . ALA B 1 38 ? 16.078 5.121 9.141 1 80.81 38 ALA B CA 1
ATOM 2935 C C . ALA B 1 38 ? 14.797 4.461 9.625 1 80.81 38 ALA B C 1
ATOM 2937 O O . ALA B 1 38 ? 14.508 3.312 9.281 1 80.81 38 ALA B O 1
ATOM 2938 N N . VAL B 1 39 ? 14.094 5.203 10.523 1 86.5 39 VAL B N 1
ATOM 2939 C CA . VAL B 1 39 ? 12.883 4.656 11.125 1 86.5 39 VAL B CA 1
ATOM 2940 C C . VAL B 1 39 ? 11.664 5.445 10.648 1 86.5 39 VAL B C 1
ATOM 2942 O O . VAL B 1 39 ? 11.68 6.676 10.648 1 86.5 39 VAL B O 1
ATOM 2945 N N . GLY B 1 40 ? 10.711 4.723 10.25 1 90.56 40 GLY B N 1
ATOM 2946 C CA . GLY B 1 40 ? 9.469 5.336 9.82 1 90.56 40 GLY B CA 1
ATOM 2947 C C . GLY B 1 40 ? 8.383 5.297 10.883 1 90.56 40 GLY B C 1
ATOM 2948 O O . GLY B 1 40 ? 8.672 5.051 12.055 1 90.56 40 GLY B O 1
ATOM 2949 N N . LEU B 1 41 ? 7.18 5.613 10.469 1 94.56 41 LEU B N 1
ATOM 2950 C CA . LEU B 1 41 ? 6.035 5.613 11.375 1 94.56 41 LEU B CA 1
ATOM 2951 C C . LEU B 1 41 ? 5.578 4.188 11.664 1 94.56 41 LEU B C 1
ATOM 2953 O O . LEU B 1 41 ? 5.59 3.334 10.781 1 94.56 41 LEU B O 1
ATOM 2957 N N . LEU B 1 42 ? 5.203 3.992 12.891 1 93.88 42 LEU B N 1
ATOM 2958 C CA . LEU B 1 42 ? 4.637 2.711 13.297 1 93.88 42 LEU B CA 1
ATOM 2959 C C . LEU B 1 42 ? 3.168 2.863 13.68 1 93.88 42 LEU B C 1
ATOM 2961 O O . LEU B 1 42 ? 2.693 3.979 13.898 1 93.88 42 LEU B O 1
ATOM 2965 N N . GLN B 1 43 ? 2.484 1.783 13.688 1 93.62 43 GLN B N 1
ATOM 2966 C CA . GLN B 1 43 ? 1.116 1.717 14.188 1 93.62 43 GLN B CA 1
ATOM 2967 C C . GLN B 1 43 ? 0.925 0.519 15.109 1 93.62 43 GLN B C 1
ATOM 2969 O O . GLN B 1 43 ? 1.662 -0.466 15.016 1 93.62 43 GLN B O 1
ATOM 2974 N N . ASP B 1 44 ? 0.088 0.664 16.031 1 89.06 44 ASP B N 1
ATOM 2975 C CA . ASP B 1 44 ? -0.215 -0.46 16.922 1 89.06 44 ASP B CA 1
ATOM 2976 C C . ASP B 1 44 ? -1.411 -1.256 16.406 1 89.06 44 ASP B C 1
ATOM 2978 O O . ASP B 1 44 ? -2.172 -0.769 15.562 1 89.06 44 ASP B O 1
ATOM 2982 N N . ALA B 1 45 ? -1.459 -2.506 16.938 1 80.94 45 ALA B N 1
ATOM 2983 C CA . ALA B 1 45 ? -2.564 -3.377 16.547 1 80.94 45 ALA B CA 1
ATOM 2984 C C . ALA B 1 45 ? -3.816 -3.068 17.375 1 80.94 45 ALA B C 1
ATOM 2986 O O . ALA B 1 45 ? -3.844 -3.283 18.578 1 80.94 45 ALA B O 1
ATOM 2987 N N . GLY B 1 46 ? -4.77 -2.371 16.875 1 75.31 46 GLY B N 1
ATOM 2988 C CA . GLY B 1 46 ? -6.09 -2.387 17.484 1 75.31 46 GLY B CA 1
ATOM 2989 C C . GLY B 1 46 ? -6.398 -1.132 18.281 1 75.31 46 GLY B C 1
ATOM 2990 O O . GLY B 1 46 ? -7.562 -0.814 18.516 1 75.31 46 GLY B O 1
ATOM 2991 N N . GLU B 1 47 ? -5.406 -0.345 18.766 1 81.19 47 GLU B N 1
ATOM 2992 C CA . GLU B 1 47 ? -5.695 0.77 19.656 1 81.19 47 GLU B CA 1
ATOM 2993 C C . GLU B 1 47 ? -5.883 2.068 18.891 1 81.19 47 GLU B C 1
ATOM 2995 O O . GLU B 1 47 ? -6.301 3.082 19.453 1 81.19 47 GLU B O 1
ATOM 3000 N N . GLY B 1 48 ? -5.535 2.023 17.656 1 91.88 48 GLY B N 1
ATOM 3001 C CA . GLY B 1 48 ? -5.738 3.217 16.844 1 91.88 48 GLY B CA 1
ATOM 3002 C C . GLY B 1 48 ? -4.715 4.301 17.125 1 91.88 48 GLY B C 1
ATOM 3003 O O . GLY B 1 48 ? -5.066 5.477 17.234 1 91.88 48 GLY B O 1
ATOM 3004 N N . CYS B 1 49 ? -3.443 3.918 17.344 1 95.94 49 CYS B N 1
ATOM 3005 C CA . CYS B 1 49 ? -2.379 4.883 17.594 1 95.94 49 CYS B CA 1
ATOM 3006 C C . CYS B 1 49 ? -1.286 4.781 16.531 1 95.94 49 CYS B C 1
ATOM 3008 O O . CYS B 1 49 ? -1.068 3.709 15.969 1 95.94 49 CYS B O 1
ATOM 3010 N N . VAL B 1 50 ? -0.667 5.859 16.328 1 96.81 50 VAL B N 1
ATOM 3011 C CA . VAL B 1 50 ? 0.516 5.953 15.477 1 96.81 50 VAL B CA 1
ATOM 3012 C C . VAL B 1 50 ? 1.717 6.395 16.312 1 96.81 50 VAL B C 1
ATOM 3014 O O . VAL B 1 50 ? 1.564 7.125 17.297 1 96.81 50 VAL B O 1
ATOM 3017 N N . PHE B 1 51 ? 2.859 5.934 15.969 1 96.62 51 PHE B N 1
ATOM 3018 C CA . PHE B 1 51 ? 4.098 6.227 16.672 1 96.62 51 PHE B CA 1
ATOM 3019 C C . PHE B 1 51 ? 5.105 6.902 15.758 1 96.62 51 PHE B C 1
ATOM 3021 O O . PHE B 1 51 ? 5.629 6.273 14.836 1 96.62 51 PHE B O 1
ATOM 3028 N N . LYS B 1 52 ? 5.359 8.086 15.992 1 96.62 52 LYS B N 1
ATOM 3029 C CA . LYS B 1 52 ? 6.293 8.883 15.211 1 96.62 52 LYS B CA 1
ATOM 3030 C C . LYS B 1 52 ? 7.664 8.953 15.883 1 96.62 52 LYS B C 1
ATOM 3032 O O . LYS B 1 52 ? 7.777 9.398 17.016 1 96.62 52 LYS B O 1
ATOM 3037 N N . PRO B 1 53 ? 8.641 8.508 15.148 1 95 53 PRO B N 1
ATOM 3038 C CA . PRO B 1 53 ? 9.969 8.617 15.758 1 95 53 PRO B CA 1
ATOM 3039 C C . PRO B 1 53 ? 10.422 10.062 15.938 1 95 53 PRO B C 1
ATOM 3041 O O . PRO B 1 53 ? 10.133 10.914 15.086 1 95 53 PRO B O 1
ATOM 3044 N N . LEU B 1 54 ? 11.156 10.266 17 1 92.25 54 LEU B N 1
ATOM 3045 C CA . LEU B 1 54 ? 11.734 11.594 17.188 1 92.25 54 LEU B CA 1
ATOM 3046 C C . LEU B 1 54 ? 12.836 11.844 16.156 1 92.25 54 LEU B C 1
ATOM 3048 O O . LEU B 1 54 ? 13.641 10.953 15.875 1 92.25 54 LEU B O 1
ATOM 3052 N N . GLY B 1 55 ? 12.812 12.875 15.562 1 84.94 55 GLY B N 1
ATOM 3053 C CA . GLY B 1 55 ? 13.844 13.25 14.609 1 84.94 55 GLY B CA 1
ATOM 3054 C C . GLY B 1 55 ? 15.164 13.594 15.258 1 84.94 55 GLY B C 1
ATOM 3055 O O . GLY B 1 55 ? 15.531 13.008 16.281 1 84.94 55 GLY B O 1
ATOM 3056 N N . LYS B 1 56 ? 15.891 14.383 14.633 1 85.69 56 LYS B N 1
ATOM 3057 C CA . LYS B 1 56 ? 17.141 14.891 15.203 1 85.69 56 LYS B CA 1
ATOM 3058 C C . LYS B 1 56 ? 16.906 15.453 16.594 1 85.69 56 LYS B C 1
ATOM 3060 O O . LYS B 1 56 ? 15.82 15.953 16.906 1 85.69 56 LYS B O 1
ATOM 3065 N N . PRO B 1 57 ? 17.812 15.398 17.438 1 86.44 57 PRO B N 1
ATOM 3066 C CA . PRO B 1 57 ? 17.641 15.727 18.844 1 86.44 57 PRO B CA 1
ATOM 3067 C C . PRO B 1 57 ? 16.953 17.078 19.062 1 86.44 57 PRO B C 1
ATOM 3069 O O . PRO B 1 57 ? 15.938 17.156 19.75 1 86.44 57 PRO B O 1
ATOM 3072 N N . GLU B 1 58 ? 17.438 18.156 18.469 1 90.25 58 GLU B N 1
ATOM 3073 C CA . GLU B 1 58 ? 16.859 19.469 18.734 1 90.25 58 GLU B CA 1
ATOM 3074 C C . GLU B 1 58 ? 15.43 19.547 18.203 1 90.25 58 GLU B C 1
ATOM 3076 O O . GLU B 1 58 ? 14.539 20.094 18.859 1 90.25 58 GLU B O 1
ATOM 3081 N N . CYS B 1 59 ? 15.211 18.984 17.047 1 92.38 59 CYS B N 1
ATOM 3082 C CA . CYS B 1 59 ? 13.883 19.016 16.438 1 92.38 59 CYS B CA 1
ATOM 3083 C C . CYS B 1 59 ? 12.914 18.125 17.203 1 92.38 59 CYS B C 1
ATOM 3085 O O . CYS B 1 59 ? 11.758 18.484 17.422 1 92.38 59 CYS B O 1
ATOM 3087 N N . GLY B 1 60 ? 13.414 16.984 17.609 1 93.88 60 GLY B N 1
ATOM 3088 C CA . GLY B 1 60 ? 12.602 16.047 18.375 1 93.88 60 GLY B CA 1
ATOM 3089 C C . GLY B 1 60 ? 12.133 16.625 19.688 1 93.88 60 GLY B C 1
ATOM 3090 O O . GLY B 1 60 ? 10.969 16.469 20.062 1 93.88 60 GLY B O 1
ATOM 3091 N N . VAL B 1 61 ? 12.992 17.266 20.328 1 94.5 61 VAL B N 1
ATOM 3092 C CA . VAL B 1 61 ? 12.68 17.859 21.625 1 94.5 61 VAL B CA 1
ATOM 3093 C C . VAL B 1 61 ? 11.656 18.969 21.453 1 94.5 61 VAL B C 1
ATOM 3095 O O . VAL B 1 61 ? 10.719 19.094 22.25 1 94.5 61 VAL B O 1
ATOM 3098 N N . ARG B 1 62 ? 11.852 19.781 20.484 1 95.69 62 ARG B N 1
ATOM 3099 C CA . ARG B 1 62 ? 10.914 20.875 20.203 1 95.69 62 ARG B CA 1
ATOM 3100 C C . ARG B 1 62 ? 9.516 20.328 19.938 1 95.69 62 ARG B C 1
ATOM 3102 O O . ARG B 1 62 ? 8.531 20.859 20.453 1 95.69 62 ARG B O 1
ATOM 3109 N N . GLU B 1 63 ? 9.484 19.328 19.125 1 97 63 GLU B N 1
ATOM 3110 C CA . GLU B 1 63 ? 8.195 18.719 18.781 1 97 63 GLU B CA 1
ATOM 3111 C C . GLU B 1 63 ? 7.52 18.125 20.016 1 97 63 GLU B C 1
ATOM 3113 O O . GLU B 1 63 ? 6.328 18.328 20.234 1 97 63 GLU B O 1
ATOM 3118 N N . LEU B 1 64 ? 8.289 17.453 20.766 1 96.75 64 LEU B N 1
ATOM 3119 C CA . LEU B 1 64 ? 7.766 16.844 21.984 1 96.75 64 LEU B CA 1
ATOM 3120 C C . LEU B 1 64 ? 7.23 17.906 22.938 1 96.75 64 LEU B C 1
ATOM 3122 O O . LEU B 1 64 ? 6.129 17.766 23.484 1 96.75 64 LEU B O 1
ATOM 3126 N N . ASN B 1 65 ? 7.98 18.891 23.125 1 96.19 65 ASN B N 1
ATOM 3127 C CA . ASN B 1 65 ? 7.582 19.984 24.016 1 96.19 65 ASN B CA 1
ATOM 3128 C C . ASN B 1 65 ? 6.281 20.641 23.562 1 96.19 65 ASN B C 1
ATOM 3130 O O . ASN B 1 65 ? 5.453 21.031 24.391 1 96.19 65 ASN B O 1
ATOM 3134 N N . PHE B 1 66 ? 6.188 20.766 22.344 1 97.5 66 P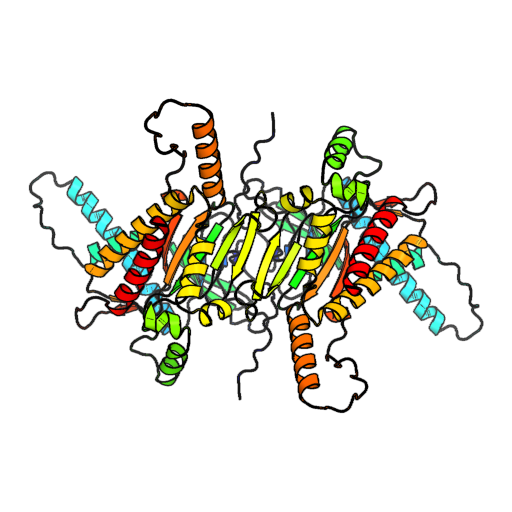HE B N 1
ATOM 3135 C CA . PHE B 1 66 ? 4.977 21.391 21.812 1 97.5 66 PHE B CA 1
ATOM 3136 C C . PHE B 1 66 ? 3.754 20.531 22.109 1 97.5 66 PHE B C 1
ATOM 3138 O O . PHE B 1 66 ? 2.736 21.031 22.594 1 97.5 66 PHE B O 1
ATOM 3145 N N . TYR B 1 67 ? 3.842 19.219 21.797 1 97.62 67 TYR B N 1
ATOM 3146 C CA . TYR B 1 67 ? 2.74 18.312 22.109 1 97.62 67 TYR B CA 1
ATOM 3147 C C . TYR B 1 67 ? 2.406 18.344 23.594 1 97.62 67 TYR B C 1
ATOM 3149 O O . TYR B 1 67 ? 1.233 18.344 23.969 1 97.62 67 TYR B O 1
ATOM 3157 N N . GLU B 1 68 ? 3.383 18.375 24.375 1 96.75 68 GLU B N 1
ATOM 3158 C CA . GLU B 1 68 ? 3.178 18.406 25.828 1 96.75 68 GLU B CA 1
ATOM 3159 C C . GLU B 1 68 ? 2.494 19.703 26.25 1 96.75 68 GLU B C 1
ATOM 3161 O O . GLU B 1 68 ? 1.655 19.703 27.156 1 96.75 68 GLU B O 1
ATOM 3166 N N . SER B 1 69 ? 2.885 20.781 25.641 1 96.19 69 SER B N 1
ATOM 3167 C CA . SER B 1 69 ? 2.254 22.062 25.938 1 96.19 69 SER B CA 1
ATOM 3168 C C . SER B 1 69 ? 0.775 22.047 25.562 1 96.19 69 SER B C 1
ATOM 3170 O O . SER B 1 69 ? -0.051 22.625 26.266 1 96.19 69 SER B O 1
ATOM 3172 N N . LEU B 1 70 ? 0.492 21.438 24.453 1 96.62 70 LEU B N 1
ATOM 3173 C CA . LEU B 1 70 ? -0.905 21.328 24.047 1 96.62 70 LEU B CA 1
ATOM 3174 C C . LEU B 1 70 ? -1.693 20.5 25.062 1 96.62 70 LEU B C 1
ATOM 3176 O O . LEU B 1 70 ? -2.809 20.859 25.438 1 96.62 70 LEU B O 1
ATOM 3180 N N . ALA B 1 71 ? -1.142 19.375 25.438 1 95.38 71 ALA B N 1
ATOM 3181 C CA . ALA B 1 71 ? -1.789 18.5 26.406 1 95.38 71 ALA B CA 1
ATOM 3182 C C . ALA B 1 71 ? -2.029 19.234 27.734 1 95.38 71 ALA B C 1
ATOM 3184 O O . ALA B 1 71 ? -3.088 19.094 28.344 1 95.38 71 ALA B O 1
ATOM 3185 N N . ALA B 1 72 ? -1.089 19.984 28.141 1 94.44 72 ALA B N 1
ATOM 3186 C CA . ALA B 1 72 ? -1.196 20.75 29.375 1 94.44 72 ALA B CA 1
ATOM 3187 C C . ALA B 1 72 ? -2.289 21.812 29.266 1 94.44 72 ALA B C 1
ATOM 3189 O O . ALA B 1 72 ? -3.021 22.062 30.219 1 94.44 72 ALA B O 1
ATOM 3190 N N . ALA B 1 73 ? -2.322 22.438 28.125 1 94.31 73 ALA B N 1
ATOM 3191 C CA . ALA B 1 73 ? -3.318 23.484 27.906 1 94.31 73 ALA B CA 1
ATOM 3192 C C . ALA B 1 73 ? -4.734 22.922 27.984 1 94.31 73 ALA B C 1
ATOM 3194 O O . ALA B 1 73 ? -5.637 23.562 28.516 1 94.31 73 ALA B O 1
ATOM 3195 N N . ILE B 1 74 ? -4.922 21.781 27.422 1 93.44 74 ILE B N 1
ATOM 3196 C CA . ILE B 1 74 ? -6.219 21.109 27.469 1 93.44 74 ILE B CA 1
ATOM 3197 C C . ILE B 1 74 ? -6.613 20.844 28.922 1 93.44 74 ILE B C 1
ATOM 3199 O O . ILE B 1 74 ? -7.75 21.109 29.328 1 93.44 74 ILE B O 1
ATOM 3203 N N . ALA B 1 75 ? -5.734 20.328 29.672 1 91.62 75 ALA B N 1
ATOM 3204 C CA . ALA B 1 75 ? -5.984 20 31.062 1 91.62 75 ALA B CA 1
ATOM 3205 C C . ALA B 1 75 ? -6.352 21.25 31.875 1 91.62 75 ALA B C 1
ATOM 3207 O O . ALA B 1 75 ? -7.27 21.219 32.688 1 91.62 75 ALA B O 1
ATOM 3208 N N . THR B 1 76 ? -5.656 22.25 31.656 1 90.56 76 THR B N 1
ATOM 3209 C CA . THR B 1 76 ? -5.887 23.516 32.375 1 90.56 76 THR B CA 1
ATOM 3210 C C . THR B 1 76 ? -7.258 24.078 32.031 1 90.56 76 THR B C 1
ATOM 3212 O O . THR B 1 76 ? -7.977 24.562 32.906 1 90.56 76 THR B O 1
ATOM 3215 N N . GLN B 1 77 ? -7.512 24.047 30.75 1 88.75 77 GLN B N 1
ATOM 3216 C CA . GLN B 1 77 ? -8.797 24.578 30.312 1 88.75 77 GLN B CA 1
ATOM 3217 C C . GLN B 1 77 ? -9.953 23.75 30.875 1 88.75 77 GLN B C 1
ATOM 3219 O O . GLN B 1 77 ? -11 24.297 31.219 1 88.75 77 GLN B O 1
ATOM 3224 N N . ALA B 1 78 ? -9.805 22.484 30.906 1 88.12 78 ALA B N 1
ATOM 3225 C CA . ALA B 1 78 ? -10.82 21.609 31.469 1 88.12 78 ALA B CA 1
ATOM 3226 C C . ALA B 1 78 ? -11.07 21.922 32.938 1 88.12 78 ALA B C 1
ATOM 3228 O O . ALA B 1 78 ? -12.211 21.906 33.406 1 88.12 78 ALA B O 1
ATOM 3229 N N . GLU B 1 79 ? -10.086 22.219 33.688 1 86.81 79 GLU B N 1
ATOM 3230 C CA . GLU B 1 79 ? -10.195 22.594 35.094 1 86.81 79 GLU B CA 1
ATOM 3231 C C . GLU B 1 79 ? -10.898 23.938 35.25 1 86.81 79 GLU B C 1
ATOM 3233 O O . GLU B 1 79 ? -11.711 24.109 36.156 1 86.81 79 GLU B O 1
ATOM 3238 N N . ALA B 1 80 ? -10.555 24.812 34.344 1 83.88 80 ALA B N 1
ATOM 3239 C CA . ALA B 1 80 ? -11.18 26.141 34.406 1 83.88 80 ALA B CA 1
ATOM 3240 C C . ALA B 1 80 ? -12.68 26.047 34.094 1 83.88 80 ALA B C 1
ATOM 3242 O O . ALA B 1 80 ? -13.484 26.719 34.75 1 83.88 80 ALA B O 1
ATOM 3243 N N . ASP B 1 81 ? -12.984 25.266 33.219 1 83.25 81 ASP B N 1
ATOM 3244 C CA . ASP B 1 81 ? -14.383 25.078 32.844 1 83.25 81 ASP B CA 1
ATOM 3245 C C . ASP B 1 81 ? -15.156 24.391 33.969 1 83.25 81 ASP B C 1
ATOM 3247 O O . ASP B 1 81 ? -16.312 24.719 34.219 1 83.25 81 ASP B O 1
ATOM 3251 N N . ALA B 1 82 ? -14.555 23.453 34.594 1 82.69 82 ALA B N 1
ATOM 3252 C CA . ALA B 1 82 ? -15.172 22.766 35.719 1 82.69 82 ALA B CA 1
ATOM 3253 C C . ALA B 1 82 ? -15.375 23.703 36.906 1 82.69 82 ALA B C 1
ATOM 3255 O O . ALA B 1 82 ? -16.391 23.625 37.625 1 82.69 82 ALA B O 1
ATOM 3256 N N . GLY B 1 83 ? -14.406 24.5 37.125 1 74.56 83 GLY B N 1
ATOM 3257 C CA . GLY B 1 83 ? -14.5 25.484 38.219 1 74.56 83 GLY B CA 1
ATOM 3258 C C . GLY B 1 83 ? -15.539 26.547 37.938 1 74.56 83 GLY B C 1
ATOM 3259 O O . GLY B 1 83 ? -16.188 27.031 38.875 1 74.56 83 GLY B O 1
ATOM 3260 N N . ALA B 1 84 ? -15.656 26.906 36.688 1 72.81 84 ALA B N 1
ATOM 3261 C CA . ALA B 1 84 ? -16.625 27.922 36.344 1 72.81 84 ALA B CA 1
ATOM 3262 C C . ALA B 1 84 ? -18.062 27.406 36.5 1 72.81 84 ALA B C 1
ATOM 3264 O O . ALA B 1 84 ? -18.953 28.156 36.875 1 72.81 84 ALA B O 1
ATOM 3265 N N . ASN B 1 85 ? -18.188 26.172 36.125 1 68.19 85 ASN B N 1
ATOM 3266 C CA . ASN B 1 85 ? -19.516 25.578 36.344 1 68.19 85 ASN B CA 1
ATOM 3267 C C . ASN B 1 85 ? -19.891 25.547 37.812 1 68.19 85 ASN B C 1
ATOM 3269 O O . ASN B 1 85 ? -21.078 25.609 38.156 1 68.19 85 ASN B O 1
ATOM 3273 N N . ASN B 1 86 ? -18.984 25.406 38.656 1 61.5 86 ASN B N 1
ATOM 3274 C CA . ASN B 1 86 ? -19.266 25.391 40.094 1 61.5 86 ASN B CA 1
ATOM 3275 C C . ASN B 1 86 ? -19.484 26.812 40.625 1 61.5 86 ASN B C 1
ATOM 3277 O O . ASN B 1 86 ? -20.031 26.984 41.719 1 61.5 86 ASN B O 1
ATOM 3281 N N . LEU B 1 87 ? -18.844 27.766 40.062 1 51.69 87 LEU B N 1
ATOM 3282 C CA . LEU B 1 87 ? -19.062 29.125 40.5 1 51.69 87 LEU B CA 1
ATOM 3283 C C . LEU B 1 87 ? -20.219 29.766 39.719 1 51.69 87 LEU B C 1
ATOM 3285 O O . LEU B 1 87 ? -20.219 29.766 38.5 1 51.69 87 LEU B O 1
ATOM 3289 N N . ASN B 1 88 ? -21.531 29.656 40.344 1 45.31 88 ASN B N 1
ATOM 3290 C CA . ASN B 1 88 ? -22.766 30.219 39.781 1 45.31 88 ASN B CA 1
ATOM 3291 C C . ASN B 1 88 ? -22.469 31.406 38.875 1 45.31 88 ASN B C 1
ATOM 3293 O O . ASN B 1 88 ? -23.188 31.656 37.906 1 45.31 88 ASN B O 1
ATOM 3297 N N . GLY B 1 89 ? -22.328 32.719 39.594 1 39.25 89 GLY B N 1
ATOM 3298 C CA . GLY B 1 89 ? -22.719 34.062 39.25 1 39.25 89 GLY B CA 1
ATOM 3299 C C . GLY B 1 89 ? -21.984 34.625 38.062 1 39.25 89 GLY B C 1
ATOM 3300 O O . GLY B 1 89 ? -22.219 34.188 36.938 1 39.25 89 GLY B O 1
ATOM 3301 N N . ALA B 1 90 ? -21.375 36 38.281 1 37.44 90 ALA B N 1
ATOM 3302 C CA . ALA B 1 90 ? -21.141 37.219 37.5 1 37.44 90 ALA B CA 1
ATOM 3303 C C . ALA B 1 90 ? -19.953 37.031 36.562 1 37.44 90 ALA B C 1
ATOM 3305 O O . ALA B 1 90 ? -19.344 38.031 36.156 1 37.44 90 ALA B O 1
ATOM 3306 N N . GLY B 1 91 ? -19.359 35.906 36.594 1 38.47 91 GLY B N 1
ATOM 3307 C CA . GLY B 1 91 ? -18.094 36.125 35.875 1 38.47 91 GLY B CA 1
ATOM 3308 C C .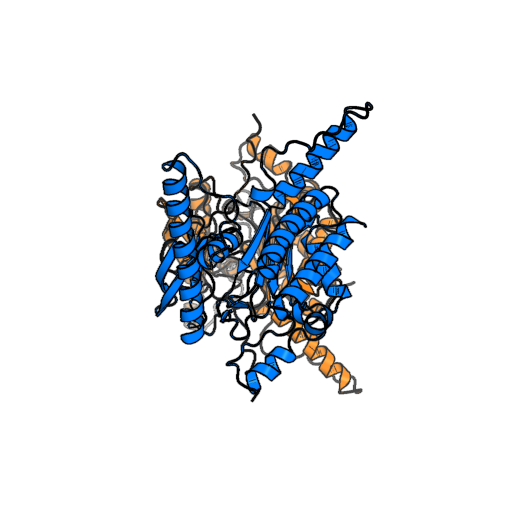 GLY B 1 91 ? -18.281 36.531 34.438 1 38.47 91 GLY B C 1
ATOM 3309 O O . GLY B 1 91 ? -19 35.875 33.688 1 38.47 91 GLY B O 1
ATOM 3310 N N . GLY B 1 92 ? -18.219 37.781 34.25 1 38.25 92 GLY B N 1
ATOM 3311 C CA . GLY B 1 92 ? -18.266 38.625 33.062 1 38.25 92 GLY B CA 1
ATOM 3312 C C . GLY B 1 92 ? -17.703 37.938 31.828 1 38.25 92 GLY B C 1
ATOM 3313 O O . GLY B 1 92 ? -16.969 36.969 31.922 1 38.25 92 GLY B O 1
ATOM 3314 N N . GLU B 1 93 ? -18.219 38.219 30.656 1 42.88 93 GLU B N 1
ATOM 3315 C CA . GLU B 1 93 ? -18.078 38.031 29.219 1 42.88 93 GLU B CA 1
ATOM 3316 C C . GLU B 1 93 ? -16.625 37.812 28.812 1 42.88 93 GLU B C 1
ATOM 3318 O O . GLU B 1 93 ? -16.328 37.031 27.938 1 42.88 93 GLU B O 1
ATOM 3323 N N . GLY B 1 94 ? -15.789 38.906 28.953 1 43.09 94 GLY B N 1
ATOM 3324 C CA . GLY B 1 94 ? -14.617 39.312 28.172 1 43.09 94 GLY B CA 1
ATOM 3325 C C . GLY B 1 94 ? -13.375 38.5 28.516 1 43.09 94 GLY B C 1
ATOM 3326 O O . GLY B 1 94 ? -12.406 39.062 29.062 1 43.09 94 GLY B O 1
ATOM 3327 N N . LYS B 1 95 ? -13.445 37.375 28.969 1 48.75 95 LYS B N 1
ATOM 3328 C CA . LYS B 1 95 ? -12.227 36.688 29.391 1 48.75 95 LYS B CA 1
ATOM 3329 C C . LYS B 1 95 ? -11.148 36.781 28.328 1 48.75 95 LYS B C 1
ATOM 3331 O O . LYS B 1 95 ? -11.383 36.406 27.172 1 48.75 95 LYS B O 1
ATOM 3336 N N . ASP B 1 96 ? -10.188 37.562 28.469 1 60.12 96 ASP B N 1
ATOM 3337 C CA . ASP B 1 96 ? -8.977 37.75 27.672 1 60.12 96 ASP B CA 1
ATOM 3338 C C . ASP B 1 96 ? -8.375 36.406 27.281 1 60.12 96 ASP B C 1
ATOM 3340 O O . ASP B 1 96 ? -8.234 35.5 28.125 1 60.12 96 ASP B O 1
ATOM 3344 N N . GLU B 1 97 ? -8.461 36.062 26.062 1 72.75 97 GLU B N 1
ATOM 3345 C CA . GLU B 1 97 ? -7.812 34.875 25.484 1 72.75 97 GLU B CA 1
ATOM 3346 C C . GLU B 1 97 ? -6.387 34.719 26.016 1 72.75 97 GLU B C 1
ATOM 3348 O O . GLU B 1 97 ? -5.578 35.656 25.906 1 72.75 97 GLU B O 1
ATOM 3353 N N . THR B 1 98 ? -6.184 33.812 26.922 1 83.19 98 THR B N 1
ATOM 3354 C CA . THR B 1 98 ? -4.855 33.5 27.453 1 83.19 98 THR B CA 1
ATOM 3355 C C . THR B 1 98 ? -4.086 32.625 26.484 1 83.19 98 THR B C 1
ATOM 3357 O O . THR B 1 98 ? -4.656 32.094 25.531 1 83.19 98 THR B O 1
ATOM 3360 N N . ASP B 1 99 ? -2.816 32.656 26.641 1 89.25 99 ASP B N 1
ATOM 3361 C CA . ASP B 1 99 ? -1.97 31.75 25.844 1 89.25 99 ASP B CA 1
ATOM 3362 C C . ASP B 1 99 ? -2.441 30.312 25.953 1 89.25 99 ASP B C 1
ATOM 3364 O O . ASP B 1 99 ? -2.455 29.578 24.969 1 89.25 99 ASP B O 1
ATOM 3368 N N . GLN B 1 100 ? -2.898 29.984 27.109 1 90.19 100 GLN B N 1
ATOM 3369 C CA . GLN B 1 100 ? -3.357 28.625 27.359 1 90.19 100 GLN B CA 1
ATOM 3370 C C . GLN B 1 100 ? -4.641 28.328 26.594 1 90.19 100 GLN B C 1
ATOM 3372 O O . GLN B 1 100 ? -4.816 27.219 26.078 1 90.19 100 GLN B O 1
ATOM 3377 N N . SER B 1 101 ? -5.516 29.25 26.641 1 92.31 101 SER B N 1
ATOM 3378 C CA . SER B 1 101 ? -6.77 29.031 25.922 1 92.31 101 SER B CA 1
ATOM 3379 C C . SER B 1 101 ? -6.535 28.938 24.422 1 92.31 101 SER B C 1
ATOM 3381 O O . SER B 1 101 ? -7.23 28.188 23.719 1 92.31 101 SER B O 1
ATOM 3383 N N . LEU B 1 102 ? -5.602 29.688 23.922 1 94.19 102 LEU B N 1
ATOM 3384 C CA . LEU B 1 102 ? -5.238 29.609 22.516 1 94.19 102 LEU B CA 1
ATOM 3385 C C . LEU B 1 102 ? -4.664 28.234 22.172 1 94.19 102 LEU B C 1
ATOM 3387 O O . LEU B 1 102 ? -5.016 27.656 21.141 1 94.19 102 LEU B O 1
ATOM 3391 N N . LEU B 1 103 ? -3.799 27.797 23 1 95.62 103 LEU B N 1
ATOM 3392 C CA . LEU B 1 103 ? -3.195 26.484 22.781 1 95.62 103 LEU B CA 1
ATOM 3393 C C . LEU B 1 103 ? -4.246 25.375 22.859 1 95.62 103 LEU B C 1
ATOM 3395 O O . LEU B 1 103 ? -4.207 24.422 22.078 1 95.62 103 LEU B O 1
ATOM 3399 N N . ALA B 1 104 ? -5.113 25.516 23.781 1 95.38 104 ALA B N 1
ATOM 3400 C CA . ALA B 1 104 ? -6.191 24.531 23.922 1 95.38 104 ALA B CA 1
ATOM 3401 C C . ALA B 1 104 ? -7.062 24.5 22.672 1 95.38 104 ALA B C 1
ATOM 3403 O O . ALA B 1 104 ? -7.523 23.438 22.25 1 95.38 104 ALA B O 1
ATOM 3404 N N . ALA B 1 105 ? -7.328 25.625 22.141 1 95.88 105 ALA B N 1
ATOM 3405 C CA . ALA B 1 105 ? -8.133 25.719 20.922 1 95.88 105 ALA B CA 1
ATOM 3406 C C . ALA B 1 105 ? -7.449 25.016 19.75 1 95.88 105 ALA B C 1
ATOM 3408 O O . ALA B 1 105 ? -8.109 24.406 18.906 1 95.88 105 ALA B O 1
ATOM 3409 N N . LEU B 1 106 ? -6.125 25.078 19.656 1 97.25 106 LEU B N 1
ATOM 3410 C CA . LEU B 1 106 ? -5.379 24.422 18.594 1 97.25 106 LEU B CA 1
ATOM 3411 C C . LEU B 1 106 ? -5.438 22.906 18.734 1 97.25 106 LEU B C 1
ATOM 3413 O O . LEU B 1 106 ? -5.441 22.188 17.734 1 97.25 106 LEU B O 1
ATOM 3417 N N . ALA B 1 107 ? -5.461 22.484 19.953 1 96.25 107 ALA B N 1
ATOM 3418 C CA . ALA B 1 107 ? -5.418 21.047 20.234 1 96.25 107 ALA B CA 1
ATOM 3419 C C . ALA B 1 107 ? -6.547 20.312 19.531 1 96.25 107 ALA B C 1
ATOM 3421 O O . ALA B 1 107 ? -6.398 19.141 19.172 1 96.25 107 ALA B O 1
ATOM 3422 N N . ALA B 1 108 ? -7.633 20.984 19.266 1 94.44 108 ALA B N 1
ATOM 3423 C CA . ALA B 1 108 ? -8.766 20.375 18.578 1 94.44 108 ALA B CA 1
ATOM 3424 C C . ALA B 1 108 ? -8.414 20.062 17.125 1 94.44 108 ALA B C 1
ATOM 3426 O O . ALA B 1 108 ? -9.094 19.266 16.469 1 94.44 108 ALA B O 1
ATOM 3427 N N . HIS B 1 109 ? -7.367 20.641 16.625 1 97.81 109 HIS B N 1
ATOM 3428 C CA . HIS B 1 109 ? -6.957 20.484 15.234 1 97.81 109 HIS B CA 1
ATOM 3429 C C . HIS B 1 109 ? -5.633 19.734 15.133 1 97.81 109 HIS B C 1
ATOM 3431 O O . HIS B 1 109 ? -4.93 19.859 14.125 1 97.81 109 HIS B O 1
ATOM 3437 N N . VAL B 1 110 ? -5.258 19.062 16.156 1 98.5 110 VAL B N 1
ATOM 3438 C CA . VAL B 1 110 ? -4.039 18.266 16.234 1 98.5 110 VAL B CA 1
ATOM 3439 C C . VAL B 1 110 ? -4.375 16.844 16.672 1 98.5 110 VAL B C 1
ATOM 3441 O O . VAL B 1 110 ? -5.246 16.641 17.516 1 98.5 110 VAL B O 1
ATOM 3444 N N . PRO B 1 111 ? -3.742 15.82 16.016 1 98 111 PRO B N 1
ATOM 3445 C CA . PRO B 1 111 ? -3.965 14.477 16.562 1 98 111 PRO B CA 1
ATOM 3446 C C . PRO B 1 111 ? -3.717 14.391 18.062 1 98 111 PRO B C 1
ATOM 3448 O O . PRO B 1 111 ? -2.773 15 18.562 1 98 111 PRO B O 1
ATOM 3451 N N . ARG B 1 112 ? -4.52 13.648 18.688 1 96.75 112 ARG B N 1
ATOM 3452 C CA . ARG B 1 112 ? -4.379 13.516 20.141 1 96.75 112 ARG B CA 1
ATOM 3453 C C . ARG B 1 112 ? -3.004 12.961 20.5 1 96.75 112 ARG B C 1
ATOM 3455 O O . ARG B 1 112 ? -2.508 12.039 19.859 1 96.75 112 ARG B O 1
ATOM 3462 N N . TYR B 1 113 ? -2.461 13.594 21.484 1 97.62 113 TYR B N 1
ATOM 3463 C CA . TYR B 1 113 ? -1.161 13.211 22.016 1 97.62 113 TYR B CA 1
ATOM 3464 C C . TYR B 1 113 ? -1.321 12.32 23.25 1 97.62 113 TYR B C 1
ATOM 3466 O O . TYR B 1 113 ? -2.006 12.688 24.203 1 97.62 113 TYR B O 1
ATOM 3474 N N . TYR B 1 114 ? -0.612 11.141 23.25 1 96.94 114 TYR B N 1
ATOM 3475 C CA . TYR B 1 114 ? -0.787 10.195 24.344 1 96.94 114 TYR B CA 1
ATOM 3476 C C . TYR B 1 114 ? 0.503 10.031 25.141 1 96.94 114 TYR B C 1
ATOM 3478 O O . TYR B 1 114 ? 0.569 9.227 26.078 1 96.94 114 TYR B O 1
ATOM 3486 N N . GLY B 1 115 ? 1.548 10.727 24.719 1 96.44 115 GLY B N 1
ATOM 3487 C CA . GLY B 1 115 ? 2.818 10.625 25.422 1 96.44 115 GLY B CA 1
ATOM 3488 C C . GLY B 1 115 ? 3.951 10.133 24.547 1 96.44 115 GLY B C 1
ATOM 3489 O O . GLY B 1 115 ? 3.861 10.203 23.312 1 96.44 115 GLY B O 1
ATOM 3490 N N . GLN B 1 116 ? 5.055 9.891 25.141 1 96.31 116 GLN B N 1
ATOM 3491 C CA . GLN B 1 116 ? 6.207 9.328 24.453 1 96.31 116 GLN B CA 1
ATOM 3492 C C . GLN B 1 116 ? 6.566 7.953 25.016 1 96.31 116 GLN B C 1
ATOM 3494 O O . GLN B 1 116 ? 6.207 7.629 26.156 1 96.31 116 GLN B O 1
ATOM 3499 N N . LEU B 1 117 ? 7.184 7.109 24.219 1 95.75 117 LEU B N 1
ATOM 3500 C CA . LEU B 1 117 ? 7.645 5.801 24.672 1 95.75 117 LEU B CA 1
ATOM 3501 C C . LEU B 1 117 ? 8.875 5.359 23.891 1 95.75 117 LEU B C 1
ATOM 3503 O O . LEU B 1 117 ? 9.133 5.855 22.781 1 95.75 117 LEU B O 1
ATOM 3507 N N . LYS B 1 118 ? 9.578 4.496 24.469 1 95.62 118 LYS B N 1
ATOM 3508 C CA . LYS B 1 118 ? 10.758 3.916 23.828 1 95.62 118 LYS B CA 1
ATOM 3509 C C . LYS B 1 118 ? 10.445 2.535 23.25 1 95.62 118 LYS B C 1
ATOM 3511 O O . LYS B 1 118 ? 9.773 1.727 23.906 1 95.62 118 LYS B O 1
ATOM 3516 N N . LEU B 1 119 ? 10.852 2.305 22.016 1 93.44 119 LEU B N 1
ATOM 3517 C CA . LEU B 1 119 ? 10.719 1.014 21.344 1 93.44 119 LEU B CA 1
ATOM 3518 C C . LEU B 1 119 ? 12.039 0.596 20.703 1 93.44 119 LEU B C 1
ATOM 3520 O O . LEU B 1 119 ? 12.828 1.445 20.281 1 93.44 119 LEU B O 1
ATOM 3524 N N . VAL B 1 120 ? 12.258 -0.69 20.656 1 91.12 120 VAL B N 1
ATOM 3525 C CA . VAL B 1 120 ? 13.414 -1.228 19.953 1 91.12 120 VAL B CA 1
ATOM 3526 C C . VAL B 1 120 ? 13.031 -1.59 18.516 1 91.12 120 VAL B C 1
ATOM 3528 O O . VAL B 1 120 ? 12.227 -2.498 18.297 1 91.12 120 VAL B O 1
ATOM 3531 N N . VAL B 1 121 ? 13.562 -0.878 17.609 1 88.62 121 VAL B N 1
ATOM 3532 C CA . VAL B 1 121 ? 13.328 -1.104 16.188 1 88.62 121 VAL B CA 1
ATOM 3533 C C . VAL B 1 121 ? 14.656 -1.36 15.477 1 88.62 121 VAL B C 1
ATOM 3535 O O . VAL B 1 121 ? 15.609 -0.594 15.633 1 88.62 121 VAL B O 1
ATOM 3538 N N . ASN B 1 122 ? 14.672 -2.418 14.703 1 86.19 122 ASN B N 1
ATOM 3539 C CA . ASN B 1 122 ? 15.898 -2.807 14.016 1 86.19 122 ASN B CA 1
ATOM 3540 C C . ASN B 1 122 ? 17.078 -2.863 14.984 1 86.19 122 ASN B C 1
ATOM 3542 O O . ASN B 1 122 ? 18.141 -2.285 14.711 1 86.19 122 ASN B O 1
ATOM 3546 N N . GLN B 1 123 ? 16.797 -3.389 16.141 1 84.12 123 GLN B N 1
ATOM 3547 C CA . GLN B 1 123 ? 17.797 -3.678 17.172 1 84.12 123 GLN B CA 1
ATOM 3548 C C . GLN B 1 123 ? 18.344 -2.393 17.781 1 84.12 123 GLN B C 1
ATOM 3550 O O . GLN B 1 123 ? 19.422 -2.396 18.391 1 84.12 123 GLN B O 1
ATOM 3555 N N . ARG B 1 124 ? 17.688 -1.301 17.641 1 89.31 124 ARG B N 1
ATOM 3556 C CA . ARG B 1 124 ? 18.078 -0.022 18.219 1 89.31 124 ARG B CA 1
ATOM 3557 C C . ARG B 1 124 ? 16.906 0.615 18.953 1 89.31 124 ARG B C 1
ATOM 3559 O O . ARG B 1 124 ? 15.758 0.548 18.5 1 89.31 124 ARG B O 1
ATOM 3566 N N . GLU B 1 125 ? 17.281 1.228 20.016 1 93 125 GLU B N 1
ATOM 3567 C CA . GLU B 1 125 ? 16.234 1.904 20.781 1 93 125 GLU B CA 1
ATOM 3568 C C . GLU B 1 125 ? 15.93 3.285 20.203 1 93 125 GLU B C 1
ATOM 3570 O O . GLU B 1 125 ? 16.844 4.059 19.922 1 93 125 GLU B O 1
ATOM 3575 N N . HIS B 1 126 ? 14.711 3.537 20.031 1 93.06 126 HIS B N 1
ATOM 3576 C CA . HIS B 1 126 ? 14.242 4.832 19.547 1 93.06 126 HIS B CA 1
ATOM 3577 C C . HIS B 1 126 ? 13.109 5.363 20.422 1 93.06 126 HIS B C 1
ATOM 3579 O O . HIS B 1 126 ? 12.336 4.586 20.984 1 93.06 126 HIS B O 1
ATOM 3585 N N . THR B 1 127 ? 13.078 6.648 20.547 1 94.81 127 THR B N 1
ATOM 3586 C CA . THR B 1 127 ? 11.961 7.293 21.219 1 94.81 127 THR B CA 1
ATOM 3587 C C . THR B 1 127 ? 10.883 7.699 20.219 1 94.81 127 THR B C 1
ATOM 3589 O O . THR B 1 127 ? 11.18 8.273 19.172 1 94.81 127 THR B O 1
ATOM 3592 N N . PHE B 1 128 ? 9.656 7.32 20.578 1 96.69 128 PHE B N 1
ATOM 3593 C CA . PHE B 1 128 ? 8.523 7.621 19.703 1 96.69 128 PHE B CA 1
ATOM 3594 C C . PHE B 1 128 ? 7.516 8.516 20.422 1 96.69 128 PHE B C 1
ATOM 3596 O O . PHE B 1 128 ? 7.336 8.406 21.641 1 96.69 128 PHE B O 1
ATOM 3603 N N . ILE B 1 129 ? 6.891 9.422 19.656 1 97.38 129 ILE B N 1
ATOM 3604 C CA . ILE B 1 129 ? 5.703 10.141 20.094 1 97.38 129 ILE B CA 1
ATOM 3605 C C . ILE B 1 129 ? 4.453 9.336 19.75 1 97.38 129 ILE B C 1
ATOM 3607 O O . ILE B 1 129 ? 4.266 8.93 18.609 1 97.38 129 ILE B O 1
ATOM 3611 N N . LYS B 1 130 ? 3.66 9.047 20.734 1 97.56 130 LYS B N 1
ATOM 3612 C CA . LYS B 1 130 ? 2.414 8.312 20.547 1 97.56 130 LYS B CA 1
ATOM 3613 C C . LYS B 1 130 ? 1.258 9.258 20.234 1 97.56 130 LYS B C 1
ATOM 3615 O O . LYS B 1 130 ? 0.917 10.117 21.047 1 97.56 130 LYS B O 1
ATOM 3620 N N . LEU B 1 131 ? 0.613 9.047 19.047 1 98.12 131 LEU B N 1
ATOM 3621 C CA . LEU B 1 131 ? -0.431 9.953 18.562 1 98.12 131 LEU B CA 1
ATOM 3622 C C . LEU B 1 131 ? -1.659 9.164 18.109 1 98.12 131 LEU B C 1
ATOM 3624 O O . LEU B 1 131 ? -1.578 7.961 17.875 1 98.12 131 LEU B O 1
ATOM 3628 N N . GLU B 1 132 ? -2.662 9.891 18 1 97.25 132 GLU B N 1
ATOM 3629 C CA . GLU B 1 132 ? -3.895 9.359 17.422 1 97.25 132 GLU B CA 1
ATOM 3630 C C . GLU B 1 132 ? -3.699 8.984 15.945 1 97.25 132 GLU B C 1
ATOM 3632 O O . GLU B 1 132 ? -3.082 9.734 15.188 1 97.25 132 GLU B O 1
ATOM 3637 N N . ASP B 1 133 ? -4.156 7.777 15.609 1 96.38 133 ASP B N 1
ATOM 3638 C CA . ASP B 1 133 ? -4.234 7.383 14.203 1 96.38 133 ASP B CA 1
ATOM 3639 C C . ASP B 1 133 ? -5.48 7.961 13.539 1 96.38 133 ASP B C 1
ATOM 3641 O O . ASP B 1 133 ? -6.59 7.473 13.758 1 96.38 133 ASP B O 1
ATOM 3645 N N . LEU B 1 134 ? -5.301 8.844 12.648 1 96.69 134 LEU B N 1
ATOM 3646 C CA . LEU B 1 134 ? -6.402 9.562 12.023 1 96.69 134 LEU B CA 1
ATOM 3647 C C . LEU B 1 134 ? -7.145 8.68 11.031 1 96.69 134 LEU B C 1
ATOM 3649 O O . LEU B 1 134 ? -8.242 9.023 10.586 1 96.69 134 LEU B O 1
ATOM 3653 N N . THR B 1 135 ? -6.586 7.555 10.68 1 95.75 135 THR B N 1
ATOM 3654 C CA . THR B 1 135 ? -7.219 6.68 9.703 1 95.75 135 THR B CA 1
ATOM 3655 C C . THR B 1 135 ? -7.863 5.477 10.383 1 95.75 135 THR B C 1
ATOM 3657 O O . THR B 1 135 ? -8.398 4.59 9.711 1 95.75 135 THR B O 1
ATOM 3660 N N . HIS B 1 136 ? -7.762 5.453 11.688 1 92.69 136 HIS B N 1
ATOM 3661 C CA . HIS B 1 136 ? -8.32 4.332 12.43 1 92.69 136 HIS B CA 1
ATOM 3662 C C . HIS B 1 136 ? -9.805 4.164 12.141 1 92.69 136 HIS B C 1
ATOM 3664 O O . HIS B 1 136 ? -10.57 5.133 12.195 1 92.69 136 HIS B O 1
ATOM 3670 N N . GLY B 1 137 ? -10.172 2.969 11.773 1 89.12 137 GLY B N 1
ATOM 3671 C CA . GLY B 1 137 ? -11.578 2.66 11.539 1 89.12 137 GLY B CA 1
ATOM 3672 C C . GLY B 1 137 ? -12.016 2.908 10.109 1 89.12 137 GLY B C 1
ATOM 3673 O O . GLY B 1 137 ? -13.148 2.584 9.742 1 89.12 137 GLY B O 1
ATOM 3674 N N . MET B 1 138 ? -11.195 3.479 9.312 1 92.75 138 MET B N 1
ATOM 3675 C CA . MET B 1 138 ? -11.562 3.727 7.926 1 92.75 138 MET B CA 1
ATOM 3676 C C . MET B 1 138 ? -11.406 2.463 7.086 1 92.75 138 MET B C 1
ATOM 3678 O O . MET B 1 138 ? -10.445 1.706 7.27 1 92.75 138 MET B O 1
ATOM 3682 N N . ALA B 1 139 ? -12.344 2.246 6.199 1 92.69 139 ALA B N 1
ATOM 3683 C CA . ALA B 1 139 ? -12.305 1.076 5.324 1 92.69 139 ALA B CA 1
ATOM 3684 C C . ALA B 1 139 ? -11.422 1.329 4.105 1 92.69 139 ALA B C 1
ATOM 3686 O O . ALA B 1 139 ? -10.648 0.457 3.701 1 92.69 139 ALA B O 1
ATOM 3687 N N . LYS B 1 140 ? -11.586 2.467 3.533 1 95.25 140 LYS B N 1
ATOM 3688 C CA . LYS B 1 140 ? -10.797 2.912 2.389 1 95.25 140 LYS B CA 1
ATOM 3689 C C . LYS B 1 140 ? -10.188 4.289 2.645 1 95.25 140 LYS B C 1
ATOM 3691 O O . LYS B 1 140 ? -10.617 5.281 2.055 1 95.25 140 LYS B O 1
ATOM 3696 N N . PRO B 1 141 ? -9.148 4.312 3.428 1 97.06 141 PRO B N 1
ATOM 3697 C CA . PRO B 1 141 ? -8.578 5.586 3.861 1 97.06 141 PRO B CA 1
ATOM 3698 C C . PRO B 1 141 ? -7.887 6.34 2.727 1 97.06 141 PRO B C 1
ATOM 3700 O O . PRO B 1 141 ? -6.988 5.797 2.076 1 97.06 141 PRO B O 1
ATOM 3703 N N . CYS B 1 142 ? -8.312 7.492 2.439 1 98.5 142 CYS B N 1
ATOM 3704 C CA . CYS B 1 142 ? -7.625 8.484 1.623 1 98.5 142 CYS B CA 1
ATOM 3705 C C . CYS B 1 142 ? -6.844 9.461 2.494 1 98.5 142 CYS B C 1
ATOM 3707 O O . CYS B 1 142 ? -7.379 10 3.465 1 98.5 142 CYS B O 1
ATOM 3709 N N . VAL B 1 143 ? -5.559 9.617 2.197 1 98.75 143 VAL B N 1
ATOM 3710 C CA . VAL B 1 143 ? -4.684 10.406 3.061 1 98.75 143 VAL B CA 1
ATOM 3711 C C . VAL B 1 143 ? -3.795 11.312 2.209 1 98.75 143 VAL B C 1
ATOM 3713 O O . VAL B 1 143 ? -3.191 10.859 1.233 1 98.75 143 VAL B O 1
ATOM 3716 N N . MET B 1 144 ? -3.682 12.57 2.607 1 98.75 144 MET B N 1
ATOM 3717 C CA . MET B 1 144 ? -2.805 13.516 1.919 1 98.75 144 MET B CA 1
ATOM 3718 C C . MET B 1 144 ? -2.057 14.391 2.92 1 98.75 144 MET B C 1
ATOM 3720 O O . MET B 1 144 ? -2.66 14.93 3.848 1 98.75 144 MET B O 1
ATOM 3724 N N . ASP B 1 145 ? -0.815 14.461 2.713 1 98.56 145 ASP B N 1
ATOM 3725 C CA . ASP B 1 145 ? 0.021 15.398 3.455 1 98.56 145 ASP B CA 1
ATOM 3726 C C . ASP B 1 145 ? 0.282 16.656 2.639 1 98.56 145 ASP B C 1
ATOM 3728 O O . ASP B 1 145 ? 0.767 16.594 1.508 1 98.56 145 ASP B O 1
ATOM 3732 N N . VAL B 1 146 ? -0.04 17.812 3.182 1 98.69 146 VAL B N 1
ATOM 3733 C CA . VAL B 1 146 ? 0.237 19.094 2.539 1 98.69 146 VAL B CA 1
ATOM 3734 C C . VAL B 1 146 ? 1.121 19.938 3.445 1 98.69 146 VAL B C 1
ATOM 3736 O O . VAL B 1 146 ? 0.704 20.344 4.535 1 98.69 146 VAL B O 1
ATOM 3739 N N . LYS B 1 147 ? 2.303 20.172 2.984 1 98 147 LYS B N 1
ATOM 3740 C CA . LYS B 1 147 ? 3.172 21.094 3.719 1 98 147 LYS B CA 1
ATOM 3741 C C . LYS B 1 147 ? 2.795 22.547 3.449 1 98 147 LYS B C 1
ATOM 3743 O O . LYS B 1 147 ? 2.521 22.922 2.307 1 98 147 LYS B O 1
ATOM 3748 N N . ILE B 1 148 ? 2.762 23.375 4.516 1 98.5 148 ILE B N 1
ATOM 3749 C CA . ILE B 1 148 ? 2.191 24.719 4.406 1 98.5 148 ILE B CA 1
ATOM 3750 C C . ILE B 1 148 ? 3.287 25.75 4.594 1 98.5 148 ILE B C 1
ATOM 3752 O O . ILE B 1 148 ? 4.074 25.672 5.539 1 98.5 148 ILE B O 1
ATOM 3756 N N . GLY B 1 149 ? 3.334 26.719 3.664 1 97.69 149 GLY B N 1
ATOM 3757 C CA . GLY B 1 149 ? 4.207 27.875 3.795 1 97.69 149 GLY B CA 1
ATOM 3758 C C . GLY B 1 149 ? 5.16 28.047 2.627 1 97.69 149 GLY B C 1
ATOM 3759 O O . GLY B 1 149 ? 5.648 27.062 2.072 1 97.69 149 GLY B O 1
ATOM 3760 N N . ARG B 1 150 ? 5.484 29.234 2.301 1 95.75 150 ARG B N 1
ATOM 3761 C CA . ARG B 1 150 ? 6.477 29.531 1.273 1 95.75 150 ARG B CA 1
ATOM 3762 C C . ARG B 1 150 ? 7.887 29.219 1.768 1 95.75 150 ARG B C 1
ATOM 3764 O O . ARG B 1 150 ? 8.75 28.828 0.985 1 95.75 150 ARG B O 1
ATOM 3771 N N . ARG B 1 151 ? 7.977 29.5 2.951 1 96.06 151 ARG B N 1
ATOM 3772 C CA . ARG B 1 151 ? 9.242 29.219 3.613 1 96.06 151 ARG B CA 1
ATOM 3773 C C . ARG B 1 151 ? 9.172 27.906 4.402 1 96.06 151 ARG B C 1
ATOM 3775 O O . ARG B 1 151 ? 8.359 27.781 5.32 1 96.06 151 ARG B O 1
ATOM 3782 N N . THR B 1 152 ? 10.086 26.938 4.043 1 95.69 152 THR B N 1
ATOM 3783 C CA . THR B 1 152 ? 10.031 25.641 4.684 1 95.69 152 THR B CA 1
ATOM 3784 C C . THR B 1 152 ? 11.297 25.375 5.504 1 95.69 152 THR B C 1
ATOM 3786 O O . THR B 1 152 ? 11.594 24.234 5.855 1 95.69 152 THR B O 1
ATOM 3789 N N . TRP B 1 153 ? 12.109 26.438 5.734 1 96.06 153 TRP B N 1
ATOM 3790 C CA . TRP B 1 153 ? 13.258 26.375 6.625 1 96.06 153 TRP B CA 1
ATOM 3791 C C . TRP B 1 153 ? 13.055 27.25 7.859 1 96.06 153 TRP B C 1
ATOM 3793 O O . TRP B 1 153 ? 12.383 28.281 7.789 1 96.06 153 TRP B O 1
ATOM 3803 N N . ASP B 1 154 ? 13.523 26.75 8.93 1 95.5 154 ASP B N 1
ATOM 3804 C CA . ASP B 1 154 ? 13.328 27.469 10.188 1 95.5 154 ASP B CA 1
ATOM 3805 C C . ASP B 1 154 ? 14.453 28.469 10.438 1 95.5 154 ASP B C 1
ATOM 3807 O O . ASP B 1 154 ? 15.422 28.531 9.68 1 95.5 154 ASP B O 1
ATOM 3811 N N . PRO B 1 155 ? 14.367 29.312 11.445 1 94.56 155 PRO B N 1
ATOM 3812 C CA . PRO B 1 155 ? 15.32 30.406 11.688 1 94.56 155 PRO B CA 1
ATOM 3813 C C . PRO B 1 155 ? 16.734 29.906 12 1 94.56 155 PRO B C 1
ATOM 3815 O O . PRO B 1 155 ? 17.703 30.641 11.859 1 94.56 155 PRO B O 1
ATOM 3818 N N . LEU B 1 156 ? 16.906 28.672 12.398 1 94 156 LEU B N 1
ATOM 3819 C CA . LEU B 1 156 ? 18.203 28.125 12.789 1 94 156 LEU B CA 1
ATOM 3820 C C . LEU B 1 156 ? 18.844 27.359 11.641 1 94 156 LEU B C 1
ATOM 3822 O O . LEU B 1 156 ? 19.953 26.844 11.773 1 94 156 LEU B O 1
ATOM 3826 N N . SER B 1 157 ? 18.219 27.312 10.492 1 95 157 SER B N 1
ATOM 3827 C CA . SER B 1 157 ? 18.719 26.547 9.352 1 95 157 SER B CA 1
ATOM 3828 C C . SER B 1 157 ? 20 27.141 8.797 1 95 157 SER B C 1
ATOM 3830 O O . SER B 1 157 ? 20.141 28.359 8.703 1 95 157 SER B O 1
ATOM 3832 N N . SER B 1 158 ? 20.922 26.234 8.406 1 95.62 158 SER B N 1
ATOM 3833 C CA . SER B 1 158 ? 22.141 26.672 7.73 1 95.62 158 SER B CA 1
ATOM 3834 C C . SER B 1 158 ? 21.828 27.219 6.336 1 95.62 158 SER B C 1
ATOM 3836 O O . SER B 1 158 ? 20.75 26.969 5.793 1 95.62 158 SER B O 1
ATOM 3838 N N . LEU B 1 159 ? 22.797 27.891 5.777 1 95.56 159 LEU B N 1
ATOM 3839 C CA . LEU B 1 159 ? 22.641 28.422 4.43 1 95.56 159 LEU B CA 1
ATOM 3840 C C . LEU B 1 159 ? 22.484 27.297 3.416 1 95.56 159 LEU B C 1
ATOM 3842 O O . LEU B 1 159 ? 21.688 27.406 2.471 1 95.56 159 LEU B O 1
ATOM 3846 N N . GLN B 1 160 ? 23.203 26.312 3.598 1 95.44 160 GLN B N 1
ATOM 3847 C CA . GLN B 1 160 ? 23.109 25.172 2.705 1 95.44 160 GLN B CA 1
ATOM 3848 C C . GLN B 1 160 ? 21.719 24.547 2.746 1 95.44 160 GLN B C 1
ATOM 3850 O O . GLN B 1 160 ? 21.141 24.234 1.703 1 95.44 160 GLN B O 1
ATOM 3855 N N . LYS B 1 161 ? 21.172 24.359 3.91 1 93.75 161 LYS B N 1
ATOM 3856 C CA . LYS B 1 161 ? 19.844 23.797 4.07 1 93.75 161 LYS B CA 1
ATOM 3857 C C . LYS B 1 161 ? 18.781 24.719 3.463 1 93.75 161 LYS B C 1
ATOM 3859 O O . LYS B 1 161 ? 17.828 24.25 2.83 1 93.75 161 LYS B O 1
ATOM 3864 N N . ARG B 1 162 ? 18.953 25.969 3.699 1 95.62 162 ARG B N 1
ATOM 3865 C CA . ARG B 1 162 ? 18.031 26.953 3.135 1 95.62 162 ARG B CA 1
ATOM 3866 C C . ARG B 1 162 ? 18 26.859 1.612 1 95.62 162 ARG B C 1
ATOM 3868 O O . ARG B 1 162 ? 16.922 26.844 1.009 1 95.62 162 ARG B O 1
ATOM 3875 N N . THR B 1 163 ? 19.125 26.703 1.018 1 94.62 163 THR B N 1
ATOM 3876 C CA . THR B 1 163 ? 19.234 26.641 -0.435 1 94.62 163 THR B CA 1
ATOM 3877 C C . THR B 1 163 ? 18.562 25.375 -0.97 1 94.62 163 THR B C 1
ATOM 3879 O O . THR B 1 163 ? 17.844 25.422 -1.968 1 94.62 163 THR B O 1
ATOM 3882 N N . ILE B 1 164 ? 18.75 24.312 -0.318 1 93.94 164 ILE B N 1
ATOM 3883 C CA . ILE B 1 164 ? 18.156 23.031 -0.721 1 93.94 164 ILE B CA 1
ATOM 3884 C C . ILE B 1 164 ? 16.641 23.109 -0.617 1 93.94 164 ILE B C 1
ATOM 3886 O O . ILE B 1 164 ? 15.93 22.703 -1.535 1 93.94 164 ILE B O 1
ATOM 3890 N N . GLU B 1 165 ? 16.172 23.641 0.498 1 93.12 165 GLU B N 1
ATOM 3891 C CA . GLU B 1 165 ? 14.734 23.75 0.733 1 93.12 165 GLU B CA 1
ATOM 3892 C C . GLU B 1 165 ? 14.078 24.688 -0.275 1 93.12 165 GLU B C 1
ATOM 3894 O O . GLU B 1 165 ? 12.945 24.453 -0.705 1 93.12 165 GLU B O 1
ATOM 3899 N N . GLU B 1 166 ? 14.758 25.688 -0.625 1 91.88 166 GLU B N 1
ATOM 3900 C CA . GLU B 1 166 ? 14.227 26.672 -1.568 1 91.88 166 GLU B CA 1
ATOM 3901 C C . GLU B 1 166 ? 14.039 26.062 -2.953 1 91.88 166 GLU B C 1
ATOM 3903 O O . GLU B 1 166 ? 13.125 26.438 -3.684 1 91.88 166 GLU B O 1
ATOM 3908 N N . GLN B 1 167 ? 14.789 25.094 -3.291 1 92.25 167 GLN B N 1
ATOM 3909 C CA . GLN B 1 167 ? 14.75 24.469 -4.609 1 92.25 167 GLN B CA 1
ATOM 3910 C C . GLN B 1 167 ? 13.664 23.406 -4.688 1 92.25 167 GLN B C 1
ATOM 3912 O O . GLN B 1 167 ? 13.164 23.094 -5.77 1 92.25 167 GLN B O 1
ATOM 3917 N N . LYS B 1 168 ? 13.32 22.969 -3.541 1 91.25 168 LYS B N 1
ATOM 3918 C CA . LYS B 1 168 ? 12.281 21.953 -3.496 1 91.25 168 LYS B CA 1
ATOM 3919 C C . LYS B 1 168 ? 10.898 22.562 -3.699 1 91.25 168 LYS B C 1
ATOM 3921 O O . LYS B 1 168 ? 10.586 23.609 -3.119 1 91.25 168 LYS B O 1
ATOM 3926 N N . TYR B 1 169 ? 10.086 21.938 -4.508 1 91.69 169 TYR B N 1
ATOM 3927 C CA . TYR B 1 169 ? 8.711 22.344 -4.746 1 91.69 169 TYR B CA 1
ATOM 3928 C C . TYR B 1 169 ? 8.648 23.797 -5.195 1 91.69 169 TYR B C 1
ATOM 3930 O O . TYR B 1 169 ? 7.754 24.547 -4.781 1 91.69 169 TYR B O 1
ATOM 3938 N N . ALA B 1 170 ? 9.508 24.25 -5.914 1 90.06 170 ALA B N 1
ATOM 3939 C CA . ALA B 1 170 ? 9.758 25.672 -6.16 1 90.06 170 ALA B CA 1
ATOM 3940 C C . ALA B 1 170 ? 8.508 26.344 -6.727 1 90.06 170 ALA B C 1
ATOM 3942 O O . ALA B 1 170 ? 8.078 27.391 -6.215 1 90.06 170 ALA B O 1
ATOM 3943 N N . LEU B 1 171 ? 7.82 25.766 -7.66 1 91.12 171 LEU B N 1
ATOM 3944 C CA . LEU B 1 171 ? 6.715 26.422 -8.344 1 91.12 171 LEU B CA 1
ATOM 3945 C C . LEU B 1 171 ? 5.504 26.547 -7.422 1 91.12 171 LEU B C 1
ATOM 3947 O O . LEU B 1 171 ? 4.938 27.641 -7.281 1 91.12 171 LEU B O 1
ATOM 3951 N N . CYS B 1 172 ? 5.168 25.516 -6.727 1 94.44 172 CYS B N 1
ATOM 3952 C CA . CYS B 1 172 ? 3.994 25.531 -5.863 1 94.44 172 CYS B CA 1
ATOM 3953 C C . CYS B 1 172 ? 4.281 26.266 -4.562 1 94.44 172 CYS B C 1
ATOM 3955 O O . CYS B 1 172 ? 3.412 26.953 -4.027 1 94.44 172 CYS B O 1
ATOM 3957 N N . LYS B 1 173 ? 5.441 26.125 -4.117 1 94.94 173 LYS B N 1
ATOM 3958 C CA . LYS B 1 173 ? 5.824 26.797 -2.877 1 94.94 173 LYS B CA 1
ATOM 3959 C C . LYS B 1 173 ? 5.828 28.312 -3.045 1 94.94 173 LYS B C 1
ATOM 3961 O O . LYS B 1 173 ? 5.309 29.031 -2.195 1 94.94 173 LYS B O 1
ATOM 3966 N N . GLN B 1 174 ? 6.336 28.797 -4.102 1 93.38 174 GLN B N 1
ATOM 3967 C CA . GLN B 1 174 ? 6.438 30.234 -4.336 1 93.38 174 GLN B CA 1
ATOM 3968 C C . GLN B 1 174 ? 5.074 30.828 -4.672 1 93.38 174 GLN B C 1
ATOM 3970 O O . GLN B 1 174 ? 4.738 31.922 -4.207 1 93.38 174 GLN B O 1
ATOM 3975 N N . ASN B 1 175 ? 4.27 30.125 -5.398 1 96.75 175 ASN B N 1
ATOM 3976 C CA . ASN B 1 175 ? 3.027 30.688 -5.91 1 96.75 175 ASN B CA 1
ATOM 3977 C C . ASN B 1 175 ? 1.856 30.422 -4.969 1 96.75 175 ASN B C 1
ATOM 3979 O O . ASN B 1 175 ? 0.922 31.219 -4.887 1 96.75 175 ASN B O 1
ATOM 3983 N N . LEU B 1 176 ? 1.917 29.297 -4.27 1 98.06 176 LEU B N 1
ATOM 3984 C CA . LEU B 1 176 ? 0.769 28.875 -3.469 1 98.06 176 LEU B CA 1
ATOM 3985 C C . LEU B 1 176 ? 1.137 28.797 -1.99 1 98.06 176 LEU B C 1
ATOM 3987 O O . LEU B 1 176 ? 0.257 28.781 -1.127 1 98.06 176 LEU B O 1
ATOM 3991 N N . GLY B 1 177 ? 2.449 28.734 -1.693 1 98.31 177 GLY B N 1
ATOM 3992 C CA . GLY B 1 177 ? 2.85 28.453 -0.324 1 98.31 177 GLY B CA 1
ATOM 3993 C C . GLY B 1 177 ? 2.49 27.047 0.124 1 98.31 177 GLY B C 1
ATOM 3994 O O . GLY B 1 177 ? 2.096 26.828 1.272 1 98.31 177 GLY B O 1
ATOM 3995 N N . LEU B 1 178 ? 2.525 26.141 -0.798 1 98.56 178 LEU B N 1
ATOM 3996 C CA . LEU B 1 178 ? 2.137 24.75 -0.53 1 98.56 178 LEU B CA 1
ATOM 3997 C C . LEU B 1 178 ? 3.129 23.781 -1.153 1 98.56 178 LEU B C 1
ATOM 3999 O O . LEU B 1 178 ? 3.697 24.062 -2.211 1 98.56 178 LEU B O 1
ATOM 4003 N N . CYS B 1 179 ? 3.369 22.688 -0.489 1 97.56 179 CYS B N 1
ATOM 4004 C CA . CYS B 1 179 ? 4.094 21.531 -1 1 97.56 179 CYS B CA 1
ATOM 4005 C C . CYS B 1 179 ? 3.264 20.266 -0.851 1 97.56 179 CYS B C 1
ATOM 4007 O O . CYS B 1 179 ? 2.492 20.125 0.1 1 97.56 179 CYS B O 1
ATOM 4009 N N . LEU B 1 180 ? 3.432 19.391 -1.803 1 97.19 180 LEU B N 1
ATOM 4010 C CA . LEU B 1 180 ? 2.713 18.125 -1.755 1 97.19 180 LEU B CA 1
ATOM 4011 C C . LEU B 1 180 ? 3.682 16.953 -1.623 1 97.19 180 LEU B C 1
ATOM 4013 O O . LEU B 1 180 ? 4.02 16.312 -2.617 1 97.19 180 LEU B O 1
ATOM 4017 N N . PRO B 1 181 ? 4.012 16.594 -0.425 1 96.81 181 PRO B N 1
ATOM 4018 C CA . PRO B 1 181 ? 4.965 15.5 -0.218 1 96.81 181 PRO B CA 1
ATOM 4019 C C . PRO B 1 181 ? 4.422 14.148 -0.67 1 96.81 181 PRO B C 1
ATOM 4021 O O . PRO B 1 181 ? 5.191 13.25 -1.025 1 96.81 181 PRO B O 1
ATOM 4024 N N . GLY B 1 182 ? 3.053 13.938 -0.555 1 97 182 GLY B N 1
ATOM 4025 C CA . GLY B 1 182 ? 2.494 12.688 -1.045 1 97 182 GLY B CA 1
ATOM 4026 C C . GLY B 1 182 ? 1.057 12.461 -0.614 1 97 182 GLY B C 1
ATOM 4027 O O . GLY B 1 182 ? 0.555 13.156 0.272 1 97 182 GLY B O 1
ATOM 4028 N N . PHE B 1 183 ? 0.427 11.492 -1.304 1 98.44 183 PHE B N 1
ATOM 4029 C CA . PHE B 1 183 ? -0.934 11.141 -0.917 1 98.44 183 PHE B CA 1
ATOM 4030 C C . PHE B 1 183 ? -1.319 9.773 -1.476 1 98.44 183 PHE B C 1
ATOM 4032 O O . PHE B 1 183 ? -0.627 9.234 -2.34 1 98.44 183 PHE B O 1
ATOM 4039 N N . GLN B 1 184 ? -2.279 9.172 -0.923 1 98.25 184 GLN B N 1
ATOM 4040 C CA . GLN B 1 184 ? -3 8.023 -1.463 1 98.25 184 GLN B CA 1
ATOM 4041 C C . GLN B 1 184 ? -4.5 8.305 -1.539 1 98.25 184 GLN B C 1
ATOM 4043 O O . GLN B 1 184 ? -5.051 8.992 -0.679 1 98.25 184 GLN B O 1
ATOM 4048 N N . VAL B 1 185 ? -5.129 7.723 -2.566 1 98.5 185 VAL B N 1
ATOM 4049 C CA . VAL B 1 185 ? -6.551 7.992 -2.738 1 98.5 185 VAL B CA 1
ATOM 4050 C C . VAL B 1 185 ? -7.238 6.777 -3.352 1 98.5 185 VAL B C 1
ATOM 4052 O O . VAL B 1 185 ? -6.695 6.141 -4.262 1 98.5 185 VAL B O 1
ATOM 4055 N N . TYR B 1 186 ? -8.273 6.348 -2.729 1 97.19 186 TYR B N 1
ATOM 4056 C CA . TYR B 1 186 ? -9.227 5.441 -3.363 1 97.19 186 TYR B CA 1
ATOM 4057 C C . TYR B 1 186 ? -10.172 6.203 -4.281 1 97.19 186 TYR B C 1
ATOM 4059 O O . TYR B 1 186 ? -10.703 7.25 -3.904 1 97.19 186 TYR B O 1
ATOM 4067 N N . CYS B 1 187 ? -10.359 5.727 -5.469 1 95.75 187 CYS B N 1
ATOM 4068 C CA . CYS B 1 187 ? -11.234 6.387 -6.43 1 95.75 187 CYS B CA 1
ATOM 4069 C C . CYS B 1 187 ? -11.805 5.383 -7.426 1 95.75 187 CYS B C 1
ATOM 4071 O O . CYS B 1 187 ? -11.336 4.246 -7.504 1 95.75 187 CYS B O 1
ATOM 4073 N N . PRO B 1 188 ? -12.852 5.762 -8.109 1 93.88 188 PRO B N 1
ATOM 4074 C CA . PRO B 1 188 ? -13.352 4.879 -9.164 1 93.88 188 PRO B CA 1
ATOM 4075 C C . PRO B 1 188 ? -12.328 4.637 -10.266 1 93.88 188 PRO B C 1
ATOM 4077 O O . PRO B 1 188 ? -11.594 5.555 -10.641 1 93.88 188 PRO B O 1
ATOM 4080 N N . ASP B 1 189 ? -12.352 3.418 -10.75 1 90.94 189 ASP B N 1
ATOM 4081 C CA . ASP B 1 189 ? -11.492 3.084 -11.883 1 90.94 189 ASP B CA 1
ATOM 4082 C C . ASP B 1 189 ? -11.852 3.916 -13.109 1 90.94 189 ASP B C 1
ATOM 4084 O O . ASP B 1 189 ? -13.031 4.137 -13.398 1 90.94 189 ASP B O 1
ATOM 4088 N N . GLU B 1 190 ? -10.852 4.324 -13.812 1 84.69 190 GLU B N 1
ATOM 4089 C CA . GLU B 1 190 ? -11.078 5.203 -14.961 1 84.69 190 GLU B CA 1
ATOM 4090 C C . GLU B 1 190 ? -11.836 4.484 -16.078 1 84.69 190 GLU B C 1
ATOM 4092 O O . GLU B 1 190 ? -12.719 5.062 -16.703 1 84.69 190 GLU B O 1
ATOM 4097 N N . GLN B 1 191 ? -11.484 3.264 -16.359 1 82.12 191 GLN B N 1
ATOM 4098 C CA . GLN B 1 191 ? -12.078 2.512 -17.453 1 82.12 191 GLN B CA 1
ATOM 4099 C C . GLN B 1 191 ? -13.359 1.801 -17.016 1 82.12 191 GLN B C 1
ATOM 4101 O O . GLN B 1 191 ? -14.281 1.627 -17.812 1 82.12 191 GLN B O 1
ATOM 4106 N N . GLN B 1 192 ? -13.375 1.426 -15.711 1 87.25 192 GLN B N 1
ATOM 4107 C CA . GLN B 1 192 ? -14.523 0.746 -15.125 1 87.25 192 GLN B CA 1
ATOM 4108 C C . GLN B 1 192 ? -14.961 1.419 -13.82 1 87.25 192 GLN B C 1
ATOM 4110 O O . GLN B 1 192 ? -14.656 0.925 -12.734 1 87.25 192 GLN B O 1
ATOM 4115 N N . PRO B 1 193 ? -15.719 2.383 -13.922 1 87.06 193 PRO B N 1
ATOM 4116 C CA . PRO B 1 193 ? -16.016 3.26 -12.789 1 87.06 193 PRO B CA 1
ATOM 4117 C C . PRO B 1 193 ? -16.734 2.531 -11.648 1 87.06 193 PRO B C 1
ATOM 4119 O O . PRO B 1 193 ? -16.812 3.049 -10.531 1 87.06 193 PRO B O 1
ATOM 4122 N N . GLU B 1 194 ? -17.328 1.407 -11.891 1 86.75 194 GLU B N 1
ATOM 4123 C CA . GLU B 1 194 ? -18.016 0.644 -10.859 1 86.75 194 GLU B CA 1
ATOM 4124 C C . GLU B 1 194 ? -17.031 0.018 -9.883 1 86.75 194 GLU B C 1
ATOM 4126 O O . GLU B 1 194 ? -17.422 -0.425 -8.797 1 86.75 194 GLU B O 1
ATOM 4131 N N . HIS B 1 195 ? -15.773 0.067 -10.25 1 89.69 195 HIS B N 1
ATOM 4132 C CA . HIS B 1 195 ? -14.758 -0.519 -9.383 1 89.69 195 HIS B CA 1
ATOM 4133 C C . HIS B 1 195 ? -13.883 0.559 -8.758 1 89.69 195 HIS B C 1
ATOM 4135 O O . HIS B 1 195 ? -13.727 1.645 -9.32 1 89.69 195 HIS B O 1
ATOM 4141 N N . THR B 1 196 ? -13.305 0.148 -7.602 1 92.81 196 THR B N 1
ATOM 4142 C CA . THR B 1 196 ? -12.453 1.074 -6.859 1 92.81 196 THR B CA 1
ATOM 4143 C C . THR B 1 196 ? -10.984 0.722 -7.035 1 92.81 196 THR B C 1
ATOM 4145 O O . THR B 1 196 ? -10.617 -0.455 -7.035 1 92.81 196 THR B O 1
ATOM 4148 N N . VAL B 1 197 ? -10.195 1.706 -7.207 1 94.25 197 VAL B N 1
ATOM 4149 C CA . VAL B 1 197 ? -8.75 1.52 -7.301 1 94.25 197 VAL B CA 1
ATOM 4150 C C . VAL B 1 197 ? -8.047 2.406 -6.273 1 94.25 197 VAL B C 1
ATOM 4152 O O . VAL B 1 197 ? -8.594 3.426 -5.848 1 94.25 197 VAL B O 1
ATOM 4155 N N . LEU B 1 198 ? -6.906 1.995 -5.805 1 95.94 198 LEU B N 1
ATOM 4156 C CA . LEU B 1 198 ? -6.039 2.803 -4.957 1 95.94 198 LEU B CA 1
ATOM 4157 C C . LEU B 1 198 ? -4.883 3.387 -5.762 1 95.94 198 LEU B C 1
ATOM 4159 O O . LEU B 1 198 ? -4.211 2.666 -6.504 1 95.94 198 LEU B O 1
ATOM 4163 N N . ILE B 1 199 ? -4.684 4.688 -5.598 1 97.06 199 ILE B N 1
ATOM 4164 C CA . ILE B 1 199 ? -3.584 5.387 -6.254 1 97.06 199 ILE B CA 1
ATOM 4165 C C . ILE B 1 199 ? -2.68 6.027 -5.199 1 97.06 199 ILE B C 1
ATOM 4167 O O . ILE B 1 199 ? -3.162 6.625 -4.238 1 97.06 199 ILE B O 1
ATOM 4171 N N . ARG B 1 200 ? -1.371 5.895 -5.383 1 96.56 200 ARG B N 1
ATOM 4172 C CA . ARG B 1 200 ? -0.402 6.531 -4.496 1 96.56 200 ARG B CA 1
ATOM 4173 C C . ARG B 1 200 ? 0.606 7.355 -5.289 1 96.56 200 ARG B C 1
ATOM 4175 O O . ARG B 1 200 ? 1.142 6.891 -6.297 1 96.56 200 ARG B O 1
ATOM 4182 N N . LYS B 1 201 ? 0.79 8.57 -4.895 1 96.06 201 LYS B N 1
ATOM 4183 C CA . LYS B 1 201 ? 1.775 9.477 -5.473 1 96.06 201 LYS B CA 1
ATOM 4184 C C . LYS B 1 201 ? 2.709 10.031 -4.402 1 96.06 201 LYS B C 1
ATOM 4186 O O . LYS B 1 201 ? 2.266 10.375 -3.305 1 96.06 201 LYS B O 1
ATOM 4191 N N . GLY B 1 202 ? 4.023 10.117 -4.754 1 93.38 202 GLY B N 1
ATOM 4192 C CA . GLY B 1 202 ? 5.02 10.43 -3.742 1 93.38 202 GLY B CA 1
ATOM 4193 C C . GLY B 1 202 ? 5.703 11.766 -3.977 1 93.38 202 GLY B C 1
ATOM 4194 O O . GLY B 1 202 ? 5.164 12.633 -4.656 1 93.38 202 GLY B O 1
ATOM 4195 N N . ARG B 1 203 ? 6.832 11.875 -3.357 1 91.5 203 ARG B N 1
ATOM 4196 C CA . ARG B 1 203 ? 7.551 13.141 -3.234 1 91.5 203 ARG B CA 1
ATOM 4197 C C . ARG B 1 203 ? 7.973 13.664 -4.602 1 91.5 203 ARG B C 1
ATOM 4199 O O . ARG B 1 203 ? 7.898 14.867 -4.859 1 91.5 203 ARG B O 1
ATOM 4206 N N . ASP B 1 204 ? 8.422 12.805 -5.465 1 90.88 204 ASP B N 1
ATOM 4207 C CA . ASP B 1 204 ? 8.898 13.25 -6.773 1 90.88 204 ASP B CA 1
ATOM 4208 C C . ASP B 1 204 ? 7.758 13.844 -7.602 1 90.88 204 ASP B C 1
ATOM 4210 O O . ASP B 1 204 ? 7.949 14.828 -8.312 1 90.88 204 ASP B O 1
ATOM 4214 N N . TYR B 1 205 ? 6.656 13.266 -7.5 1 92.88 205 TYR B N 1
ATOM 4215 C CA . TYR B 1 205 ? 5.465 13.812 -8.148 1 92.88 205 TYR B CA 1
ATOM 4216 C C . TYR B 1 205 ? 5.164 15.219 -7.633 1 92.88 205 TYR B C 1
ATOM 4218 O O . TYR B 1 205 ? 4.992 16.156 -8.422 1 92.88 205 TYR B O 1
ATOM 4226 N N . GLY B 1 206 ? 5.16 15.367 -6.359 1 94.5 206 GLY B N 1
ATOM 4227 C CA . GLY B 1 206 ? 4.852 16.656 -5.746 1 94.5 206 GLY B CA 1
ATOM 4228 C C . GLY B 1 206 ? 5.82 17.75 -6.137 1 94.5 206 GLY B C 1
ATOM 4229 O O . GLY B 1 206 ? 5.414 18.891 -6.367 1 94.5 206 GLY B O 1
ATOM 4230 N N . LYS B 1 207 ? 7.055 17.422 -6.207 1 93.38 207 LYS B N 1
ATOM 4231 C CA . LYS B 1 207 ? 8.102 18.391 -6.523 1 93.38 207 LYS B CA 1
ATOM 4232 C C . LYS B 1 207 ? 7.957 18.906 -7.953 1 93.38 207 LYS B C 1
ATOM 4234 O O . LYS B 1 207 ? 8.383 20.016 -8.258 1 93.38 207 LYS B O 1
ATOM 4239 N N . SER B 1 208 ? 7.348 18.141 -8.742 1 92.06 208 SER B N 1
ATOM 4240 C CA . SER B 1 208 ? 7.293 18.469 -10.164 1 92.06 208 SER B CA 1
ATOM 4241 C C . SER B 1 208 ? 6.055 19.297 -10.492 1 92.06 208 SER B C 1
ATOM 4243 O O . SER B 1 208 ? 5.926 19.812 -11.602 1 92.06 208 SER B O 1
ATOM 4245 N N . LEU B 1 209 ? 5.188 19.438 -9.578 1 94.06 209 LEU B N 1
ATOM 4246 C CA . LEU B 1 209 ? 3.891 20.047 -9.852 1 94.06 209 LEU B CA 1
ATOM 4247 C C . LEU B 1 209 ? 4.035 21.547 -10.047 1 94.06 209 LEU B C 1
ATOM 4249 O O . LEU B 1 209 ? 4.805 22.203 -9.336 1 94.06 209 LEU B O 1
ATOM 4253 N N . ASP B 1 210 ? 3.314 22.047 -10.977 1 94 210 ASP B N 1
ATOM 4254 C CA . ASP B 1 210 ? 3.006 23.469 -11.016 1 94 210 ASP B CA 1
ATOM 4255 C C . ASP B 1 210 ? 1.64 23.75 -10.398 1 94 210 ASP B C 1
ATOM 4257 O O . ASP B 1 210 ? 1.036 22.875 -9.781 1 94 210 ASP B O 1
ATOM 4261 N N . VAL B 1 211 ? 1.224 24.938 -10.516 1 96 211 VAL B N 1
ATOM 4262 C CA . VAL B 1 211 ? -0.012 25.359 -9.867 1 96 211 VAL B CA 1
ATOM 4263 C C . VAL B 1 211 ? -1.184 24.547 -10.398 1 96 211 VAL B C 1
ATOM 4265 O O . VAL B 1 211 ? -2.002 24.047 -9.625 1 96 211 VAL B O 1
ATOM 4268 N N . MET B 1 212 ? -1.274 24.406 -11.711 1 95.19 212 MET B N 1
ATOM 4269 C CA . MET B 1 212 ? -2.348 23.641 -12.328 1 95.19 212 MET B CA 1
ATOM 4270 C C . MET B 1 212 ? -2.277 22.172 -11.906 1 95.19 212 MET B C 1
ATOM 4272 O O . MET B 1 212 ? -3.305 21.547 -11.617 1 95.19 212 MET B O 1
ATOM 4276 N N . GLY B 1 213 ? -1.074 21.641 -11.953 1 94.62 213 GLY B N 1
ATOM 4277 C CA . GLY B 1 213 ? -0.883 20.266 -11.5 1 94.62 213 GLY B CA 1
ATOM 4278 C C . GLY B 1 213 ? -1.313 20.047 -10.062 1 94.62 213 GLY B C 1
ATOM 4279 O O . GLY B 1 213 ? -1.889 19 -9.734 1 94.62 213 GLY B O 1
ATOM 4280 N N . PHE B 1 214 ? -1.029 21.016 -9.234 1 96.56 214 PHE B N 1
ATOM 4281 C CA . PHE B 1 214 ? -1.419 20.938 -7.828 1 96.56 214 PHE B CA 1
ATOM 4282 C C . PHE B 1 214 ? -2.936 20.906 -7.691 1 96.56 214 PHE B C 1
ATOM 4284 O O . PHE B 1 214 ? -3.475 20.109 -6.922 1 96.56 214 PHE B O 1
ATOM 4291 N N . GLN B 1 215 ? -3.594 21.719 -8.406 1 96.75 215 GLN B N 1
ATOM 4292 C CA . GLN B 1 215 ? -5.051 21.75 -8.375 1 96.75 215 GLN B CA 1
ATOM 4293 C C . GLN B 1 215 ? -5.648 20.438 -8.859 1 96.75 215 GLN B C 1
ATOM 4295 O O . GLN B 1 215 ? -6.613 19.922 -8.281 1 96.75 215 GLN B O 1
ATOM 4300 N N . LYS B 1 216 ? -5.066 19.875 -9.891 1 95.62 216 LYS B N 1
ATOM 4301 C CA . LYS B 1 216 ? -5.523 18.578 -10.414 1 95.62 216 LYS B CA 1
ATOM 4302 C C . LYS B 1 216 ? -5.301 17.469 -9.398 1 95.62 216 LYS B C 1
ATOM 4304 O O . LYS B 1 216 ? -6.129 16.562 -9.273 1 95.62 216 LYS B O 1
ATOM 4309 N N . ALA B 1 217 ? -4.152 17.516 -8.758 1 96.81 217 ALA B N 1
ATOM 4310 C CA . ALA B 1 217 ? -3.861 16.531 -7.723 1 96.81 217 ALA B CA 1
ATOM 4311 C C . ALA B 1 217 ? -4.898 16.578 -6.605 1 96.81 217 ALA B C 1
ATOM 4313 O O . ALA B 1 217 ? -5.359 15.547 -6.125 1 96.81 217 ALA B O 1
ATOM 4314 N N . LEU B 1 218 ? -5.305 17.781 -6.203 1 98.19 218 LEU B N 1
ATOM 4315 C CA . LEU B 1 218 ? -6.324 17.938 -5.172 1 98.19 218 LEU B CA 1
ATOM 4316 C C . LEU B 1 218 ? -7.676 17.438 -5.664 1 98.19 218 LEU B C 1
ATOM 4318 O O . LEU B 1 218 ? -8.422 16.812 -4.91 1 98.19 218 LEU B O 1
ATOM 4322 N N . ALA B 1 219 ? -7.957 17.734 -6.875 1 96.94 219 ALA B N 1
ATOM 4323 C CA . ALA B 1 219 ? -9.219 17.266 -7.453 1 96.94 219 ALA B CA 1
ATOM 4324 C C . ALA B 1 219 ? -9.289 15.75 -7.465 1 96.94 219 ALA B C 1
ATOM 4326 O O . ALA B 1 219 ? -10.336 15.164 -7.184 1 96.94 219 ALA B O 1
ATOM 4327 N N . LEU B 1 220 ? -8.195 15.156 -7.84 1 96.19 220 LEU B N 1
ATOM 4328 C CA . LEU B 1 220 ? -8.117 13.695 -7.801 1 96.19 220 LEU B CA 1
ATOM 4329 C C . LEU B 1 220 ? -8.312 13.18 -6.383 1 96.19 220 LEU B C 1
ATOM 4331 O O . LEU B 1 220 ? -9.125 12.281 -6.152 1 96.19 220 LEU B O 1
ATOM 4335 N N . PHE B 1 221 ? -7.621 13.805 -5.461 1 98.25 221 PHE B N 1
ATOM 4336 C CA . PHE B 1 221 ? -7.652 13.359 -4.074 1 98.25 221 PHE B CA 1
ATOM 4337 C C . PHE B 1 221 ? -9.062 13.469 -3.502 1 98.25 221 PHE B C 1
ATOM 4339 O O . PHE B 1 221 ? -9.516 12.586 -2.771 1 98.25 221 PHE B O 1
ATOM 4346 N N . PHE B 1 222 ? -9.719 14.477 -3.838 1 98.25 222 PHE B N 1
ATOM 4347 C CA . PHE B 1 222 ? -11.023 14.727 -3.238 1 98.25 222 PHE B CA 1
ATOM 4348 C C . PHE B 1 222 ? -12.133 14.086 -4.062 1 98.25 222 PHE B C 1
ATOM 4350 O O . PHE B 1 222 ? -13.312 14.312 -3.805 1 98.25 222 PHE B O 1
ATOM 4357 N N . ASN B 1 223 ? -11.781 13.305 -5.023 1 96.31 223 ASN B N 1
ATOM 4358 C CA . ASN B 1 223 ? -12.805 12.703 -5.883 1 96.31 223 ASN B CA 1
ATOM 4359 C C . ASN B 1 223 ? -13.812 13.75 -6.359 1 96.31 223 ASN B C 1
ATOM 4361 O O . ASN B 1 223 ? -15.023 13.547 -6.238 1 96.31 223 ASN B O 1
ATOM 4365 N N . ALA B 1 224 ? -13.289 14.797 -6.93 1 93.25 224 ALA B N 1
ATOM 4366 C CA . ALA B 1 224 ? -14.109 15.961 -7.273 1 93.25 224 ALA B CA 1
ATOM 4367 C C . ALA B 1 224 ? -15.164 15.602 -8.312 1 93.25 224 ALA B C 1
ATOM 4369 O O . ALA B 1 224 ? -16.188 16.281 -8.43 1 93.25 224 ALA B O 1
ATOM 4370 N N . SER B 1 225 ? -15 14.539 -9.078 1 86.69 225 SER B N 1
ATOM 4371 C CA . SER B 1 225 ? -15.938 14.141 -10.125 1 86.69 225 SER B CA 1
ATOM 4372 C C . SER B 1 225 ? -17.141 13.406 -9.539 1 86.69 225 SER B C 1
ATOM 4374 O O . SER B 1 225 ? -18.141 13.211 -10.219 1 86.69 225 SER B O 1
ATOM 4376 N N . CYS B 1 226 ? -17.031 13.016 -8.32 1 86.81 226 CYS B N 1
ATOM 4377 C CA . CYS B 1 226 ? -18.125 12.312 -7.668 1 86.81 226 CYS B CA 1
ATOM 4378 C C . CYS B 1 226 ? -19.203 13.289 -7.227 1 86.81 226 CYS B C 1
ATOM 4380 O O . CYS B 1 226 ? -18.906 14.406 -6.789 1 86.81 226 CYS B O 1
ATOM 4382 N N . SER B 1 227 ? -20.406 12.852 -7.25 1 82.44 227 SER B N 1
ATOM 4383 C CA . SER B 1 227 ? -21.547 13.703 -6.93 1 82.44 227 SER B CA 1
ATOM 4384 C C . SER B 1 227 ? -21.578 14.055 -5.445 1 82.44 227 SER B C 1
ATOM 4386 O O . SER B 1 227 ? -22.062 15.117 -5.062 1 82.44 227 SER B O 1
ATOM 4388 N N . SER B 1 228 ? -21.094 13.227 -4.637 1 86.69 228 SER B N 1
ATOM 4389 C CA . SER B 1 228 ? -21.172 13.406 -3.189 1 86.69 228 SER B CA 1
ATOM 4390 C C . SER B 1 228 ? -19.969 14.156 -2.654 1 86.69 228 SER B C 1
ATOM 4392 O O . SER B 1 228 ? -19.844 14.359 -1.446 1 86.69 228 SER B O 1
ATOM 4394 N N . SER B 1 229 ? -19.125 14.547 -3.537 1 92.81 229 SER B N 1
ATOM 4395 C CA . SER B 1 229 ? -17.875 15.164 -3.113 1 92.81 229 SER B CA 1
ATOM 4396 C C . SER B 1 229 ? -18.125 16.5 -2.424 1 92.81 229 SER B C 1
ATOM 4398 O O . SER B 1 229 ? -17.281 16.984 -1.662 1 92.81 229 SER B O 1
ATOM 4400 N N . ASN B 1 230 ? -19.234 17.109 -2.594 1 92.81 230 ASN B N 1
ATOM 4401 C CA . ASN B 1 230 ? -19.531 18.406 -1.991 1 92.81 230 ASN B CA 1
ATOM 4402 C C . ASN B 1 230 ? -19.562 18.328 -0.468 1 92.81 230 ASN B C 1
ATOM 4404 O O . ASN B 1 230 ? -19.109 19.25 0.214 1 92.81 230 ASN B O 1
ATOM 4408 N N . ILE B 1 231 ? -20.109 17.266 0.011 1 93.31 231 ILE B N 1
ATOM 4409 C CA . ILE B 1 231 ? -20.156 17.094 1.457 1 93.31 231 ILE B CA 1
ATOM 4410 C C . ILE B 1 231 ? -18.75 17.016 2.021 1 93.31 231 ILE B C 1
ATOM 4412 O O . ILE B 1 231 ? -18.453 17.641 3.049 1 93.31 231 ILE B O 1
ATOM 4416 N N . LEU B 1 232 ? -17.953 16.266 1.336 1 96.81 232 LEU B N 1
ATOM 4417 C CA . LEU B 1 232 ? -16.547 16.141 1.709 1 96.81 232 LEU B CA 1
ATOM 4418 C C . LEU B 1 232 ? -15.859 17.5 1.678 1 96.81 232 LEU B C 1
ATOM 4420 O O . LEU B 1 232 ? -15.211 17.906 2.65 1 96.81 232 LEU B O 1
ATOM 4424 N N . LEU B 1 233 ? -16.016 18.25 0.634 1 97.31 233 LEU B N 1
ATOM 4425 C CA . LEU B 1 233 ? -15.344 19.531 0.435 1 97.31 233 LEU B CA 1
ATOM 4426 C C . LEU B 1 233 ? -15.82 20.562 1.453 1 97.31 233 LEU B C 1
ATOM 4428 O O . LEU B 1 233 ? -15.023 21.344 1.98 1 97.31 233 LEU B O 1
ATOM 4432 N N . HIS B 1 234 ? -17.078 20.516 1.766 1 96.62 234 HIS B N 1
ATOM 4433 C CA . HIS B 1 234 ? -17.609 21.453 2.756 1 96.62 234 HIS B CA 1
ATOM 4434 C C . HIS B 1 234 ? -17.016 21.188 4.133 1 96.62 234 HIS B C 1
ATOM 4436 O O . HIS B 1 234 ? -16.656 22.125 4.844 1 96.62 234 HIS B O 1
ATOM 4442 N N . GLU B 1 235 ? -16.984 19.938 4.449 1 97.25 235 GLU B N 1
ATOM 4443 C CA . GLU B 1 235 ? -16.438 19.609 5.762 1 97.25 235 GLU B CA 1
ATOM 4444 C C . GLU B 1 235 ? -14.961 19.953 5.848 1 97.25 235 GLU B C 1
ATOM 4446 O O . GLU B 1 235 ? -14.492 20.453 6.871 1 97.25 235 GLU B O 1
ATOM 4451 N N . VAL B 1 236 ? -14.234 19.688 4.797 1 98.25 236 VAL B N 1
ATOM 4452 C CA . VAL B 1 236 ? -12.812 20.031 4.746 1 98.25 236 VAL B CA 1
ATOM 4453 C C . VAL B 1 236 ? -12.648 21.547 4.887 1 98.25 236 VAL B C 1
ATOM 4455 O O . VAL B 1 236 ? -11.805 22.016 5.656 1 98.25 236 VAL B O 1
ATOM 4458 N N . LEU B 1 237 ? -13.438 22.297 4.223 1 98 237 LEU B N 1
ATOM 4459 C CA . LEU B 1 237 ? -13.375 23.75 4.281 1 98 237 LEU B CA 1
ATOM 4460 C C . LEU B 1 237 ? -13.68 24.266 5.688 1 98 237 LEU B C 1
ATOM 4462 O O . LEU B 1 237 ? -13.031 25.188 6.168 1 98 237 LEU B O 1
ATOM 4466 N N . ASN B 1 238 ? -14.688 23.625 6.242 1 98 238 ASN B N 1
ATOM 4467 C CA . ASN B 1 238 ? -15.031 24 7.605 1 98 238 ASN B CA 1
ATOM 4468 C C . ASN B 1 238 ? -13.836 23.844 8.547 1 98 238 ASN B C 1
ATOM 4470 O O . ASN B 1 238 ? -13.547 24.734 9.344 1 98 238 ASN B O 1
ATOM 4474 N N . GLN B 1 239 ? -13.188 22.781 8.422 1 98.38 239 GLN B N 1
ATOM 4475 C CA . GLN B 1 239 ? -12.062 22.516 9.305 1 98.38 239 GLN B CA 1
ATOM 4476 C C . GLN B 1 239 ? -10.867 23.391 8.953 1 98.38 239 GLN B C 1
ATOM 4478 O O . GLN B 1 239 ? -10.172 23.891 9.844 1 98.38 239 GLN B O 1
ATOM 4483 N N . LEU B 1 240 ? -10.641 23.641 7.691 1 98.75 240 LEU B N 1
ATOM 4484 C CA . LEU B 1 240 ? -9.57 24.531 7.27 1 98.75 240 LEU B CA 1
ATOM 4485 C C . LEU B 1 240 ? -9.812 25.953 7.781 1 98.75 240 LEU B C 1
ATOM 4487 O O . LEU B 1 240 ? -8.883 26.625 8.242 1 98.75 240 LEU B O 1
ATOM 4491 N N . ARG B 1 241 ? -11.031 26.391 7.719 1 98.56 241 ARG B N 1
ATOM 4492 C CA . ARG B 1 241 ? -11.375 27.734 8.172 1 98.56 241 ARG B CA 1
ATOM 4493 C C . ARG B 1 241 ? -11.211 27.859 9.68 1 98.56 241 ARG B C 1
ATOM 4495 O O . ARG B 1 241 ? -10.789 28.906 10.188 1 98.56 241 ARG B O 1
ATOM 4502 N N . SER B 1 242 ? -11.57 26.828 10.328 1 98.38 242 SER B N 1
ATOM 4503 C CA . SER B 1 242 ? -11.367 26.828 11.773 1 98.38 242 SER B CA 1
ATOM 4504 C C . SER B 1 242 ? -9.891 26.953 12.117 1 98.38 242 SER B C 1
ATOM 4506 O O . SER B 1 242 ? -9.523 27.688 13.031 1 98.38 242 SER B O 1
ATOM 4508 N N . ILE B 1 243 ? -9.078 26.266 11.422 1 98.69 243 ILE B N 1
ATOM 4509 C CA . ILE B 1 243 ? -7.637 26.344 11.625 1 98.69 243 ILE B CA 1
ATOM 4510 C C . ILE B 1 243 ? -7.137 27.734 11.273 1 98.69 243 ILE B C 1
ATOM 4512 O O . ILE B 1 243 ? -6.32 28.312 11.992 1 98.69 243 ILE B O 1
ATOM 4516 N N . ARG B 1 244 ? -7.621 28.25 10.211 1 98.62 244 ARG B N 1
ATOM 4517 C CA . ARG B 1 244 ? -7.242 29.609 9.805 1 98.62 244 ARG B CA 1
ATOM 4518 C C . ARG B 1 244 ? -7.598 30.625 10.883 1 98.62 244 ARG B C 1
ATOM 4520 O O . ARG B 1 244 ? -6.816 31.531 11.164 1 98.62 244 ARG B O 1
ATOM 4527 N N . ASN B 1 245 ? -8.773 30.469 11.406 1 98.12 245 ASN B N 1
ATOM 4528 C CA . ASN B 1 245 ? -9.203 31.375 12.461 1 98.12 245 ASN B CA 1
ATOM 4529 C C . ASN B 1 245 ? -8.242 31.359 13.648 1 98.12 245 ASN B C 1
ATOM 4531 O O . ASN B 1 245 ? -7.969 32.406 14.25 1 98.12 245 ASN B O 1
ATOM 4535 N N . TRP B 1 246 ? -7.805 30.234 13.945 1 97.94 246 TRP B N 1
ATOM 4536 C CA . TRP B 1 246 ? -6.82 30.141 15.016 1 97.94 246 TRP B CA 1
ATOM 4537 C C . TRP B 1 246 ? -5.543 30.891 14.656 1 97.94 246 TRP B C 1
ATOM 4539 O O . TRP B 1 246 ? -5.004 31.641 15.469 1 97.94 246 TRP B O 1
ATOM 4549 N N . PHE B 1 247 ? -5.074 30.703 13.469 1 98.06 247 PHE B N 1
ATOM 4550 C CA . PHE B 1 247 ? -3.816 31.312 13.047 1 98.06 247 PHE B CA 1
ATOM 4551 C C . PHE B 1 247 ? -3.949 32.812 12.977 1 98.06 247 PHE B C 1
ATOM 4553 O O . PHE B 1 247 ? -2.973 33.562 13.18 1 98.06 247 PHE B O 1
ATOM 4560 N N . LYS B 1 248 ? -5.105 33.312 12.727 1 97.5 248 LYS B N 1
ATOM 4561 C CA . LYS B 1 248 ? -5.352 34.75 12.688 1 97.5 248 LYS B CA 1
ATOM 4562 C C . LYS B 1 248 ? -5.242 35.375 14.078 1 97.5 248 LYS B C 1
ATOM 4564 O O . LYS B 1 248 ? -4.863 36.531 14.219 1 97.5 248 LYS B O 1
ATOM 4569 N N . ARG B 1 249 ? -5.504 34.594 15.023 1 96.06 249 ARG B N 1
ATOM 4570 C CA . ARG B 1 249 ? -5.602 35.125 16.391 1 96.06 249 ARG B CA 1
ATOM 4571 C C . ARG B 1 249 ? -4.277 34.969 17.125 1 96.06 249 ARG B C 1
ATOM 4573 O O . ARG B 1 249 ? -3.855 35.875 17.844 1 96.06 249 ARG B O 1
ATOM 4580 N N . GLN B 1 250 ? -3.637 33.906 16.875 1 95.19 250 GLN B N 1
ATOM 4581 C CA . GLN B 1 250 ? -2.482 33.594 17.703 1 95.19 250 GLN B CA 1
ATOM 4582 C C . GLN B 1 250 ? -1.27 34.438 17.328 1 95.19 250 GLN B C 1
ATOM 4584 O O . GLN B 1 250 ? -1.09 34.781 16.156 1 95.19 250 GLN B O 1
ATOM 4589 N N . ARG B 1 251 ? -0.474 34.781 18.344 1 96.25 251 ARG B N 1
ATOM 4590 C CA . ARG B 1 251 ? 0.803 35.469 18.172 1 96.25 251 ARG B CA 1
ATOM 4591 C C . ARG B 1 251 ? 1.912 34.75 18.938 1 96.25 251 ARG B C 1
ATOM 4593 O O . ARG B 1 251 ? 2.896 35.375 19.328 1 96.25 251 ARG B O 1
ATOM 4600 N N . LEU B 1 252 ? 1.774 33.531 19.188 1 95.56 252 LEU B N 1
ATOM 4601 C CA . LEU B 1 252 ? 2.658 32.75 20.062 1 95.56 252 LEU B CA 1
ATOM 4602 C C . LEU B 1 252 ? 3.754 32.062 19.25 1 95.56 252 LEU B C 1
ATOM 4604 O O . LEU B 1 252 ? 4.91 32.031 19.688 1 95.56 252 LEU B O 1
ATOM 4608 N N . PHE B 1 253 ? 3.328 31.547 18.047 1 97.25 253 PHE B N 1
ATOM 4609 C CA . PHE B 1 253 ? 4.254 30.672 17.344 1 97.25 253 PHE B CA 1
ATOM 4610 C C . PHE B 1 253 ? 4.262 30.969 15.844 1 97.25 253 PHE B C 1
ATOM 4612 O O . PHE B 1 253 ? 3.279 31.484 15.305 1 97.25 253 PHE B O 1
ATOM 4619 N N . HIS B 1 254 ? 5.387 30.672 15.273 1 98.25 254 HIS B N 1
ATOM 4620 C CA . HIS B 1 254 ? 5.523 30.531 13.828 1 98.25 254 HIS B CA 1
ATOM 4621 C C . HIS B 1 254 ? 5.852 29.094 13.43 1 98.25 254 HIS B C 1
ATOM 4623 O O . HIS B 1 254 ? 6.758 28.484 14 1 98.25 254 HIS B O 1
ATOM 4629 N N . PHE B 1 255 ? 5.082 28.562 12.508 1 98.25 255 PHE B N 1
ATOM 4630 C CA . PHE B 1 255 ? 5.227 27.203 12.031 1 98.25 255 PHE B CA 1
ATOM 4631 C C . PHE B 1 255 ? 6.027 27.156 10.742 1 98.25 255 PHE B C 1
ATOM 4633 O O . PHE B 1 255 ? 5.695 27.844 9.773 1 98.25 255 PHE B O 1
ATOM 4640 N N . TYR B 1 256 ? 7.113 26.406 10.758 1 97.62 256 TYR B N 1
ATOM 4641 C CA . TYR B 1 256 ? 7.914 26.172 9.562 1 97.62 256 TYR B CA 1
ATOM 4642 C C . TYR B 1 256 ? 7.922 24.703 9.195 1 97.62 256 TYR B C 1
ATOM 4644 O O . TYR B 1 256 ? 8.086 23.844 10.062 1 97.62 256 TYR B O 1
ATOM 4652 N N . ALA B 1 257 ? 7.746 24.375 7.91 1 96.44 257 ALA B N 1
ATOM 4653 C CA . ALA B 1 257 ? 7.812 23 7.395 1 96.44 257 ALA B CA 1
ATOM 4654 C C . ALA B 1 257 ? 6.797 22.109 8.094 1 96.44 257 ALA B C 1
ATOM 4656 O O . ALA B 1 257 ? 7.027 20.906 8.266 1 96.44 257 ALA B O 1
ATOM 4657 N N . SER B 1 258 ? 5.758 22.688 8.633 1 97.94 258 SER B N 1
ATOM 4658 C CA . SER B 1 258 ? 4.648 21.938 9.219 1 97.94 258 SER B CA 1
ATOM 4659 C C . SER B 1 258 ? 3.617 21.562 8.156 1 97.94 258 SER B C 1
ATOM 4661 O O . SER B 1 258 ? 3.609 22.141 7.062 1 97.94 258 SER B O 1
ATOM 4663 N N . SER B 1 259 ? 2.76 20.531 8.484 1 98.25 259 SER B N 1
ATOM 4664 C CA . SER B 1 259 ? 1.85 20 7.473 1 98.25 259 SER B CA 1
ATOM 4665 C C . SER B 1 259 ? 0.416 19.953 7.988 1 98.25 259 SER B C 1
ATOM 4667 O O . SER B 1 259 ? 0.184 20.031 9.195 1 98.25 259 SER B O 1
ATOM 4669 N N . LEU B 1 260 ? -0.488 20 7.055 1 98.81 260 LEU B N 1
ATOM 4670 C CA . LEU B 1 260 ? -1.861 19.562 7.27 1 98.81 260 LEU B CA 1
ATOM 4671 C C . LEU B 1 260 ? -2.076 18.156 6.711 1 98.81 260 LEU B C 1
ATOM 4673 O O . LEU B 1 260 ? -1.756 17.891 5.551 1 98.81 260 LEU B O 1
ATOM 4677 N N . LEU B 1 261 ? -2.492 17.266 7.555 1 98.75 261 LEU B N 1
ATOM 4678 C CA . LEU B 1 261 ? -2.893 15.93 7.109 1 98.75 261 LEU B CA 1
ATOM 4679 C C . LEU B 1 261 ? -4.398 15.867 6.875 1 98.75 261 LEU B C 1
ATOM 4681 O O . LEU B 1 261 ? -5.184 16.141 7.785 1 98.75 261 LEU B O 1
ATOM 4685 N N . ILE B 1 262 ? -4.781 15.594 5.691 1 98.81 262 ILE B N 1
ATOM 4686 C CA . ILE B 1 262 ? -6.191 15.453 5.34 1 98.81 262 ILE B CA 1
ATOM 4687 C C . ILE B 1 262 ? -6.527 13.984 5.102 1 98.81 262 ILE B C 1
ATOM 4689 O O . ILE B 1 262 ? -5.875 13.32 4.293 1 98.81 262 ILE B O 1
ATOM 4693 N N . CYS B 1 263 ? -7.531 13.5 5.805 1 98.38 263 CYS B N 1
ATOM 4694 C CA . CYS B 1 263 ? -7.949 12.109 5.684 1 98.38 263 CYS B CA 1
ATOM 4695 C C . CYS B 1 263 ? -9.461 12.008 5.523 1 98.38 263 CYS B C 1
ATOM 4697 O O . CYS B 1 263 ? -10.203 12.789 6.113 1 98.38 263 CYS B O 1
ATOM 4699 N N . TYR B 1 264 ? -9.883 11.047 4.75 1 98.19 264 TYR B N 1
ATOM 4700 C CA . TYR B 1 264 ? -11.305 10.695 4.715 1 98.19 264 TYR B CA 1
ATOM 4701 C C . TYR B 1 264 ? -11.492 9.258 4.254 1 98.19 264 TYR B C 1
ATOM 4703 O O . TYR B 1 264 ? -10.578 8.648 3.705 1 98.19 264 TYR B O 1
ATOM 4711 N N . ASP B 1 265 ? -12.625 8.742 4.547 1 96.88 265 ASP B N 1
ATOM 4712 C CA . ASP B 1 265 ? -12.961 7.367 4.184 1 96.88 265 ASP B CA 1
ATOM 4713 C C . ASP B 1 265 ? -13.766 7.324 2.885 1 96.88 265 ASP B C 1
ATOM 4715 O O . ASP B 1 265 ? -14.938 7.711 2.859 1 96.88 265 ASP B O 1
ATOM 4719 N N . PHE B 1 266 ? -13.219 6.828 1.837 1 96.88 266 PHE B N 1
ATOM 4720 C CA . PHE B 1 266 ? -13.875 6.773 0.539 1 96.88 266 PHE B CA 1
ATOM 4721 C C . PHE B 1 266 ? -15.133 5.906 0.605 1 96.88 266 PHE B C 1
ATOM 4723 O O . PHE B 1 266 ? -16.109 6.156 -0.106 1 96.88 266 PHE B O 1
ATOM 4730 N N . GLU B 1 267 ? -15.102 4.895 1.455 1 94.56 267 GLU B N 1
ATOM 4731 C CA . GLU B 1 267 ? -16.281 4.047 1.628 1 94.56 267 GLU B CA 1
ATOM 4732 C C . GLU B 1 267 ? -17.484 4.867 2.055 1 94.56 267 GLU B C 1
ATOM 4734 O O . GLU B 1 267 ? -18.594 4.648 1.558 1 94.56 267 GLU B O 1
ATOM 4739 N N . GLN B 1 268 ? -17.266 5.727 2.949 1 94.25 268 GLN B N 1
ATOM 4740 C CA . GLN B 1 268 ? -18.359 6.59 3.408 1 94.25 268 GLN B CA 1
ATOM 4741 C C . GLN B 1 268 ? -18.828 7.527 2.299 1 94.25 268 GLN B C 1
ATOM 4743 O O . GLN B 1 268 ? -20.016 7.812 2.176 1 94.25 268 GLN B O 1
ATOM 4748 N N . LEU B 1 269 ? -17.906 7.996 1.533 1 94.12 269 LEU B N 1
ATOM 4749 C CA . LEU B 1 269 ? -18.234 8.852 0.402 1 94.12 269 LEU B CA 1
ATOM 4750 C C . LEU B 1 269 ? -19.125 8.109 -0.596 1 94.12 269 LEU B C 1
ATOM 4752 O O . LEU B 1 269 ? -20.094 8.672 -1.109 1 94.12 269 LEU B O 1
ATOM 4756 N N . GLN B 1 270 ? -18.781 6.902 -0.863 1 91.25 270 GLN B N 1
ATOM 4757 C CA . GLN B 1 270 ? -19.547 6.086 -1.799 1 91.25 270 GLN B CA 1
ATOM 4758 C C . GLN B 1 270 ? -20.953 5.824 -1.275 1 91.25 270 GLN B C 1
ATOM 4760 O O . GLN B 1 270 ? -21.922 5.809 -2.047 1 91.25 270 GLN B O 1
ATOM 4765 N N . LYS B 1 271 ? -21.094 5.598 -0.04 1 90.19 271 LYS B N 1
ATOM 4766 C CA . LYS B 1 271 ? -22.406 5.359 0.57 1 90.19 271 LYS B CA 1
ATOM 4767 C C . LYS B 1 271 ? -23.312 6.57 0.415 1 90.19 271 LYS B C 1
ATOM 4769 O O . LYS B 1 271 ? -24.516 6.426 0.209 1 90.19 271 LYS B O 1
ATOM 4774 N N . LEU B 1 272 ? -22.766 7.684 0.567 1 88 272 LEU B N 1
ATOM 4775 C CA . LEU B 1 272 ? -23.531 8.914 0.393 1 88 272 LEU B CA 1
ATOM 4776 C C . LEU B 1 272 ? -24.031 9.039 -1.038 1 88 272 LEU B C 1
ATOM 4778 O O . LEU B 1 272 ? -25.156 9.508 -1.265 1 88 272 LEU B O 1
ATOM 4782 N N . ALA B 1 273 ? -23.25 8.664 -1.985 1 83.31 273 ALA B N 1
ATOM 4783 C CA . ALA B 1 273 ? -23.625 8.75 -3.398 1 83.31 273 ALA B CA 1
ATOM 4784 C C . ALA B 1 273 ? -24.766 7.809 -3.729 1 83.31 273 ALA B C 1
ATOM 4786 O O . ALA B 1 273 ? -25.656 8.156 -4.516 1 83.31 273 ALA B O 1
ATOM 4787 N N . THR B 1 274 ? -24.75 6.664 -3.184 1 79.5 274 THR B N 1
ATOM 4788 C CA . THR B 1 274 ? -25.781 5.676 -3.441 1 79.5 274 THR B CA 1
ATOM 4789 C C . THR B 1 274 ? -27.094 6.094 -2.785 1 79.5 274 THR B C 1
ATOM 4791 O O . THR B 1 274 ? -28.172 5.871 -3.346 1 79.5 274 THR B O 1
ATOM 4794 N N . SER B 1 275 ? -27 6.648 -1.64 1 74.81 275 SER B N 1
ATOM 4795 C CA . SER B 1 275 ? -28.203 7.098 -0.934 1 74.81 275 SER B CA 1
ATOM 4796 C C . SER B 1 275 ? -28.875 8.25 -1.669 1 74.81 275 SER B C 1
ATOM 4798 O O . SER B 1 275 ? -30.109 8.32 -1.729 1 74.81 275 SER B O 1
ATOM 4800 N N . ASN B 1 276 ? -28.125 9.078 -2.186 1 66.25 276 ASN B N 1
ATOM 4801 C CA . ASN B 1 276 ? -28.656 10.211 -2.928 1 66.25 276 ASN B CA 1
ATOM 4802 C C . ASN B 1 276 ? -29.328 9.766 -4.223 1 66.25 276 ASN B C 1
ATOM 4804 O O . ASN B 1 276 ? -30.312 10.367 -4.652 1 66.25 276 ASN B O 1
ATOM 4808 N N . SER B 1 277 ? -28.781 8.758 -4.848 1 59.56 277 SER B N 1
ATOM 4809 C CA . SER B 1 277 ? -29.359 8.242 -6.086 1 59.56 277 SER B CA 1
ATOM 4810 C C . SER B 1 277 ? -30.672 7.523 -5.828 1 59.56 277 SER B C 1
ATOM 4812 O O . SER B 1 277 ? -31.562 7.516 -6.684 1 59.56 277 SER B O 1
ATOM 4814 N N . LYS B 1 278 ? -30.781 6.914 -4.699 1 53.09 278 LYS B N 1
ATOM 4815 C CA . LYS B 1 278 ? -32.031 6.223 -4.375 1 53.09 278 LYS B CA 1
ATOM 4816 C C . LYS B 1 278 ? -33.156 7.215 -4.066 1 53.09 278 LYS B C 1
ATOM 4818 O O . LYS B 1 278 ? -34.312 6.957 -4.363 1 53.09 278 LYS B O 1
ATOM 4823 N N . VAL B 1 279 ? -32.781 8.266 -3.428 1 48.44 279 VAL B N 1
ATOM 4824 C CA . VAL B 1 279 ? -33.781 9.273 -3.08 1 48.44 279 VAL B CA 1
ATOM 4825 C C . VAL B 1 279 ? -34.281 9.961 -4.348 1 48.44 279 VAL B C 1
ATOM 4827 O O . VAL B 1 279 ? -35.469 10.305 -4.445 1 48.44 279 VAL B O 1
ATOM 4830 N N . SER B 1 280 ? -33.344 10.133 -5.324 1 47.78 280 SER B N 1
ATOM 4831 C CA . SER B 1 280 ? -33.844 10.805 -6.527 1 47.78 280 SER B CA 1
ATOM 4832 C C . SER B 1 280 ? -34.875 9.945 -7.258 1 47.78 280 SER B C 1
ATOM 4834 O O . SER B 1 280 ? -35.625 10.445 -8.078 1 47.78 280 SER B O 1
ATOM 4836 N N . LEU B 1 281 ? -34.656 8.648 -7.297 1 45.06 281 LEU B N 1
ATOM 4837 C CA . LEU B 1 281 ? -35.594 7.84 -8.07 1 45.06 281 LEU B CA 1
ATOM 4838 C C . LEU B 1 281 ? -36.969 7.832 -7.43 1 45.06 281 LEU B C 1
ATOM 4840 O O . LEU B 1 281 ? -37.969 7.418 -8.055 1 45.06 281 LEU B O 1
ATOM 4844 N N . HIS B 1 282 ? -37 7.746 -6.145 1 39.28 282 HIS B N 1
ATOM 4845 C CA . HIS B 1 282 ? -38.375 7.664 -5.664 1 39.28 282 HIS B CA 1
ATOM 4846 C C . HIS B 1 282 ? -39.125 8.961 -5.922 1 39.28 282 HIS B C 1
ATOM 4848 O O . HIS B 1 282 ? -40.25 8.945 -6.406 1 39.28 282 HIS B O 1
ATOM 4854 N N . ASN B 1 283 ? -39.219 10.016 -4.973 1 38.09 283 ASN B N 1
ATOM 4855 C CA . ASN B 1 283 ? -40.25 11.016 -4.93 1 38.09 283 ASN B CA 1
ATOM 4856 C C . ASN B 1 283 ? -40.062 12.102 -5.98 1 38.09 283 ASN B C 1
ATOM 4858 O O . ASN B 1 283 ? -38.969 12.648 -6.102 1 38.09 283 ASN B O 1
ATOM 4862 N N . GLY B 1 284 ? -40.75 12.312 -7.234 1 37.59 284 GLY B N 1
ATOM 4863 C CA . GLY B 1 284 ? -41.156 13.5 -7.977 1 37.59 284 GLY B CA 1
ATOM 4864 C C . GLY B 1 284 ? -41.156 14.758 -7.133 1 37.59 284 GLY B C 1
ATOM 4865 O O . GLY B 1 284 ? -41.438 15.852 -7.641 1 37.59 284 GLY B O 1
ATOM 4866 N N . PHE B 1 285 ? -41.906 14.797 -5.934 1 35.47 285 PHE B N 1
ATOM 4867 C CA . PHE B 1 285 ? -42.156 16.016 -5.172 1 35.47 285 PHE B CA 1
ATOM 4868 C C . PHE B 1 285 ? -40.844 16.547 -4.586 1 35.47 285 PHE B C 1
ATOM 4870 O O . PHE B 1 285 ? -40 15.773 -4.137 1 35.47 285 PHE B O 1
ATOM 4877 N N . HIS B 1 286 ? -40.344 17.75 -5.055 1 36.19 286 HIS B N 1
ATOM 4878 C CA . HIS B 1 286 ? -39.281 18.594 -4.539 1 36.19 286 HIS B CA 1
ATOM 4879 C C . HIS B 1 286 ? -39.156 18.469 -3.023 1 36.19 286 HIS B C 1
ATOM 4881 O O . HIS B 1 286 ? -39.688 19.312 -2.283 1 36.19 286 HIS B O 1
ATOM 4887 N N . ALA B 1 287 ? -39.656 17.375 -2.369 1 33.09 287 ALA B N 1
ATOM 4888 C CA . ALA B 1 287 ? -39.438 17.453 -0.923 1 33.09 287 ALA B CA 1
ATOM 4889 C C . ALA B 1 287 ? -38.031 17.938 -0.586 1 33.09 287 ALA B C 1
ATOM 4891 O O . ALA B 1 287 ? -37.094 17.656 -1.309 1 33.09 287 ALA B O 1
ATOM 4892 N N . ASP B 1 288 ? -37.844 19.047 0.192 1 33.91 288 ASP B N 1
ATOM 4893 C CA . ASP B 1 288 ? -36.625 19.516 0.832 1 33.91 288 ASP B CA 1
ATOM 4894 C C . ASP B 1 288 ? -35.656 18.375 1.068 1 33.91 288 ASP B C 1
ATOM 4896 O O . ASP B 1 288 ? -35.906 17.469 1.853 1 33.91 288 ASP B O 1
ATOM 4900 N N . ALA B 1 289 ? -35.094 17.797 0.039 1 35.44 289 ALA B N 1
ATOM 4901 C CA . ALA B 1 289 ? -34.062 16.781 0.137 1 35.44 289 ALA B CA 1
ATOM 4902 C C . ALA B 1 289 ? -33.25 16.922 1.436 1 35.44 289 ALA B C 1
ATOM 4904 O O . ALA B 1 289 ? -32.438 17.828 1.572 1 35.44 289 ALA B O 1
ATOM 4905 N N . ALA B 1 290 ? -33.844 16.781 2.568 1 34.84 290 ALA B N 1
ATOM 4906 C CA . ALA B 1 290 ? -33.094 16.609 3.811 1 34.84 290 ALA B CA 1
ATOM 4907 C C . ALA B 1 290 ? -31.766 15.906 3.559 1 34.84 290 ALA B C 1
ATOM 4909 O O . ALA B 1 290 ? -31.656 15.039 2.688 1 34.84 290 ALA B O 1
ATOM 4910 N N . GLU B 1 291 ? -30.594 16.562 3.791 1 42.78 291 GLU B N 1
ATOM 4911 C CA . GLU B 1 291 ? -29.281 15.945 3.809 1 42.78 291 GLU B CA 1
ATOM 4912 C C . GLU B 1 291 ? -29.375 14.453 4.121 1 42.78 291 GLU B C 1
ATOM 4914 O O . GLU B 1 291 ? -30.047 14.055 5.07 1 42.78 291 GLU B O 1
ATOM 4919 N N . PRO B 1 292 ? -29.438 13.602 3.141 1 44.66 292 PRO B N 1
ATOM 4920 C CA . PRO B 1 292 ? -29.453 12.211 3.598 1 44.66 292 PRO B CA 1
ATOM 4921 C C . PRO B 1 292 ? -28.781 12.023 4.953 1 44.66 292 PRO B C 1
ATOM 4923 O O . PRO B 1 292 ? -27.703 12.57 5.188 1 44.66 292 PRO B O 1
ATOM 4926 N N . VAL B 1 293 ? -29.406 12.023 6.02 1 44.25 293 VAL B N 1
ATOM 4927 C CA . VAL B 1 293 ? -28.922 11.758 7.371 1 44.25 293 VAL B CA 1
ATOM 4928 C C . VAL B 1 293 ? -27.984 10.547 7.355 1 44.25 293 VAL B C 1
ATOM 4930 O O . VAL B 1 293 ? -28.438 9.422 7.148 1 44.25 293 VAL B O 1
ATOM 4933 N N . LEU B 1 294 ? -26.875 10.57 6.668 1 53.34 294 LEU B N 1
ATOM 4934 C CA . LEU B 1 294 ? -25.953 9.492 6.98 1 53.34 294 LEU B CA 1
ATOM 4935 C C . LEU B 1 294 ? -25.797 9.328 8.492 1 53.34 294 LEU B C 1
ATOM 4937 O O . LEU B 1 294 ? -25.828 10.312 9.234 1 53.34 294 LEU B O 1
ATOM 4941 N N . PRO B 1 295 ? -25.953 8.133 8.992 1 54.41 295 PRO B N 1
ATOM 4942 C CA . PRO B 1 295 ? -25.828 7.84 10.422 1 54.41 295 PRO B CA 1
ATOM 4943 C C . PRO B 1 295 ? -24.562 8.43 11.039 1 54.41 295 PRO B C 1
ATOM 4945 O O . PRO B 1 295 ? -24.5 8.609 12.258 1 54.41 295 PRO B O 1
ATOM 4948 N N . THR B 1 296 ? -23.562 8.664 10.18 1 67.06 296 THR B N 1
ATOM 4949 C CA . THR B 1 296 ? -22.344 9.141 10.836 1 67.06 296 THR B CA 1
ATOM 4950 C C . THR B 1 296 ? -22.094 10.602 10.484 1 67.06 296 THR B C 1
ATOM 4952 O O . THR B 1 296 ? -22.359 11.031 9.359 1 67.06 296 THR B O 1
ATOM 4955 N N . LYS B 1 297 ? -21.766 11.391 11.477 1 79.81 297 LYS B N 1
ATOM 4956 C CA . LYS B 1 297 ? -21.359 12.781 11.297 1 79.81 297 LYS B CA 1
ATOM 4957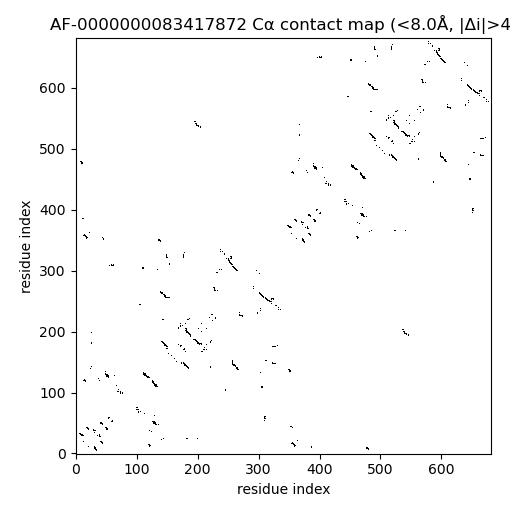 C C . LYS B 1 297 ? -20.125 12.891 10.422 1 79.81 297 LYS B C 1
ATOM 4959 O O . LYS B 1 297 ? -19.219 12.055 10.516 1 79.81 297 LYS B O 1
ATOM 4964 N N . SER B 1 298 ? -20.109 13.797 9.461 1 83.81 298 SER B N 1
ATOM 4965 C CA . SER B 1 298 ? -19.016 14 8.516 1 83.81 298 SER B CA 1
ATOM 4966 C C . SER B 1 298 ? -17.672 14.086 9.242 1 83.81 298 SER B C 1
ATOM 4968 O O . SER B 1 298 ? -16.656 13.586 8.742 1 83.81 298 SER B O 1
ATOM 4970 N N . LYS B 1 299 ? -17.703 14.617 10.43 1 84.44 299 LYS B N 1
ATOM 4971 C CA . LYS B 1 299 ? -16.469 14.812 11.188 1 84.44 299 LYS B CA 1
ATOM 4972 C C . LYS B 1 299 ? -15.875 13.484 11.625 1 84.44 299 LYS B C 1
ATOM 4974 O O . LYS B 1 299 ? -14.703 13.414 12 1 84.44 299 LYS B O 1
ATOM 4979 N N . ASP B 1 300 ? -16.656 12.484 11.508 1 89.94 300 ASP B N 1
ATOM 4980 C CA . ASP B 1 300 ? -16.219 11.172 11.969 1 89.94 300 ASP B CA 1
ATOM 4981 C C . ASP B 1 300 ? -15.344 10.484 10.922 1 89.94 300 ASP B C 1
ATOM 4983 O O . ASP B 1 300 ? -14.57 9.578 11.242 1 89.94 300 ASP B O 1
ATOM 4987 N N . TRP B 1 301 ? -15.531 10.922 9.695 1 94.44 301 TRP B N 1
ATOM 4988 C CA . TRP B 1 301 ? -14.773 10.195 8.672 1 94.44 301 TRP B CA 1
ATOM 4989 C C . TRP B 1 301 ? -14 11.164 7.781 1 94.44 301 TRP B C 1
ATOM 4991 O O . TRP B 1 301 ? -13.406 10.75 6.785 1 94.44 301 TRP B O 1
ATOM 5001 N N . ILE B 1 302 ? -14.094 12.445 8.086 1 97.88 302 ILE B N 1
ATOM 5002 C CA . ILE B 1 302 ? -13.312 13.484 7.434 1 97.88 302 ILE B CA 1
ATOM 5003 C C . ILE B 1 302 ? -12.484 14.242 8.477 1 97.88 302 ILE B C 1
ATOM 5005 O O . ILE B 1 302 ? -13.047 14.844 9.398 1 97.88 302 ILE B O 1
ATOM 5009 N N . ARG B 1 303 ? -11.172 14.273 8.32 1 98.12 303 ARG B N 1
ATOM 5010 C CA . ARG B 1 303 ? -10.312 14.867 9.336 1 98.12 303 ARG B CA 1
ATOM 5011 C C . ARG B 1 303 ? -9.211 15.711 8.703 1 98.12 303 ARG B C 1
ATOM 5013 O O . ARG B 1 303 ? -8.547 15.273 7.766 1 98.12 303 ARG B O 1
ATOM 5020 N N . VAL B 1 304 ? -9.047 16.906 9.141 1 98.75 304 VAL B N 1
ATOM 5021 C CA . VAL B 1 304 ? -7.941 17.797 8.812 1 98.75 304 VAL B CA 1
ATOM 5022 C C . VAL B 1 304 ? -7.195 18.172 10.086 1 98.75 304 VAL B C 1
ATOM 5024 O O . VAL B 1 304 ? -7.773 18.781 11 1 98.75 304 VAL B O 1
ATOM 5027 N N . ARG B 1 305 ? -5.922 17.781 10.141 1 98.81 305 ARG B N 1
ATOM 5028 C CA . ARG B 1 305 ? -5.168 18.031 11.367 1 98.81 305 ARG B CA 1
ATOM 5029 C C . ARG B 1 305 ? -3.791 18.609 11.062 1 98.81 305 ARG B C 1
ATOM 5031 O O . ARG B 1 305 ? -3.146 18.203 10.094 1 98.81 305 ARG B O 1
ATOM 5038 N N . CYS B 1 306 ? -3.336 19.5 11.906 1 98.75 306 CYS B N 1
ATOM 5039 C CA . CYS B 1 306 ? -1.956 19.969 11.875 1 98.75 306 CYS B CA 1
ATOM 5040 C C . CYS B 1 306 ? -1.003 18.906 12.406 1 98.75 306 CYS B C 1
ATOM 5042 O O . CYS B 1 306 ? -1.251 18.312 13.453 1 98.75 306 CYS B O 1
ATOM 5044 N N . ILE B 1 307 ? 0.02 18.656 11.633 1 98.06 307 ILE B N 1
ATOM 5045 C CA . ILE B 1 307 ? 1.011 17.672 12.07 1 98.06 307 ILE B CA 1
ATOM 5046 C C . ILE B 1 307 ? 2.416 18.219 11.805 1 98.06 307 ILE B C 1
ATOM 5048 O O . ILE B 1 307 ? 2.582 19.234 11.141 1 98.06 307 ILE B O 1
ATOM 5052 N N . ASP B 1 308 ? 3.463 17.5 12.398 1 95.75 308 ASP B N 1
ATOM 5053 C CA . ASP B 1 308 ? 4.883 17.781 12.203 1 95.75 308 ASP B CA 1
ATOM 5054 C C . ASP B 1 308 ? 5.258 19.125 12.812 1 95.75 308 ASP B C 1
ATOM 5056 O O . ASP B 1 308 ? 5.414 20.125 12.102 1 95.75 308 ASP B O 1
ATOM 5060 N N . PHE B 1 309 ? 5.531 19.203 14.039 1 97.69 309 PHE B N 1
ATOM 5061 C CA . PHE B 1 309 ? 5.816 20.422 14.781 1 97.69 309 PHE B CA 1
ATOM 5062 C C . PHE B 1 309 ? 7.305 20.531 15.102 1 97.69 309 PHE B C 1
ATOM 5064 O O . PHE B 1 309 ? 7.688 21.172 16.078 1 97.69 309 PHE B O 1
ATOM 5071 N N . ALA B 1 310 ? 8.094 19.844 14.312 1 96.19 310 ALA B N 1
ATOM 5072 C CA . ALA B 1 310 ? 9.531 19.797 14.555 1 96.19 310 ALA B CA 1
ATOM 5073 C C . ALA B 1 310 ? 10.156 21.188 14.375 1 96.19 310 ALA B C 1
ATOM 5075 O O . ALA B 1 310 ? 11.242 21.453 14.898 1 96.19 310 ALA B O 1
ATOM 5076 N N . HIS B 1 311 ? 9.5 22.078 13.641 1 97.12 311 HIS B N 1
ATOM 5077 C CA . HIS B 1 311 ? 10.078 23.375 13.312 1 97.12 311 HIS B CA 1
ATOM 5078 C C . HIS B 1 311 ? 9.141 24.516 13.695 1 97.12 311 HIS B C 1
ATOM 5080 O O . HIS B 1 311 ? 8.93 25.438 12.906 1 97.12 311 HIS B O 1
ATOM 5086 N N . ILE B 1 312 ? 8.617 24.406 14.859 1 97.19 312 ILE B N 1
ATOM 5087 C CA . ILE B 1 312 ? 7.809 25.484 15.422 1 97.19 312 ILE B CA 1
ATOM 5088 C C . ILE B 1 312 ? 8.672 26.359 16.328 1 97.19 312 ILE B C 1
ATOM 5090 O O . ILE B 1 312 ? 9.445 25.844 17.141 1 97.19 312 ILE B O 1
ATOM 5094 N N . PHE B 1 313 ? 8.531 27.656 16.188 1 97.12 313 PHE B N 1
ATOM 5095 C CA . PHE B 1 313 ? 9.344 28.594 16.953 1 97.12 313 PHE B CA 1
ATOM 5096 C C . PHE B 1 313 ? 8.484 29.688 17.547 1 97.12 313 PHE B C 1
ATOM 5098 O O . PHE B 1 313 ? 7.461 30.078 16.969 1 97.12 313 PHE B O 1
ATOM 5105 N N . PRO B 1 314 ? 8.875 30.188 18.672 1 95.69 314 PRO B N 1
ATOM 5106 C CA . PRO B 1 314 ? 8.141 31.328 19.219 1 95.69 314 PRO B CA 1
ATOM 5107 C C . PRO B 1 314 ? 8.141 32.531 18.281 1 95.69 314 PRO B C 1
ATOM 5109 O O . PRO B 1 314 ? 9.148 32.812 17.625 1 95.69 314 PRO B O 1
ATOM 5112 N N . ALA B 1 315 ? 6.957 33.156 18.25 1 96 315 ALA B N 1
ATOM 5113 C CA . ALA B 1 315 ? 6.855 34.375 17.5 1 96 315 ALA B CA 1
ATOM 5114 C C . ALA B 1 315 ? 7.504 35.531 18.266 1 96 315 ALA B C 1
ATOM 5116 O O . ALA B 1 315 ? 6.805 36.375 18.828 1 96 315 ALA B O 1
ATOM 5117 N N . GLU B 1 316 ? 8.68 35.781 18.125 1 91.25 316 GLU B N 1
ATOM 5118 C CA . GLU B 1 316 ? 9.422 36.781 18.891 1 91.25 316 GLU B CA 1
ATOM 5119 C C . GLU B 1 316 ? 8.961 38.188 18.547 1 91.25 316 GLU B C 1
ATOM 5121 O O . GLU B 1 316 ? 8.992 39.094 19.406 1 91.25 316 GLU B O 1
ATOM 5126 N N . ASP B 1 317 ? 8.508 38.344 17.391 1 91.25 317 ASP B N 1
ATOM 5127 C CA . ASP B 1 317 ? 8.117 39.688 16.938 1 91.25 317 ASP B CA 1
ATOM 5128 C C . ASP B 1 317 ? 6.652 39.969 17.25 1 91.25 317 ASP B C 1
ATOM 5130 O O . ASP B 1 317 ? 6.16 41.062 17 1 91.25 317 ASP B O 1
ATOM 5134 N N . GLY B 1 318 ? 5.91 39 17.75 1 92 318 GLY B N 1
ATOM 5135 C CA . GLY B 1 318 ? 4.504 39.156 18.078 1 92 318 GLY B CA 1
ATOM 5136 C C . GLY B 1 318 ? 3.619 39.312 16.859 1 92 318 GLY B C 1
ATOM 5137 O O . GLY B 1 318 ? 2.473 39.75 16.969 1 92 318 GLY B O 1
ATOM 5138 N N . GLN B 1 319 ? 4.16 39.031 15.727 1 94.94 319 GLN B N 1
ATOM 5139 C CA . GLN B 1 319 ? 3.418 39.125 14.469 1 94.94 319 GLN B CA 1
ATOM 5140 C C . GLN B 1 319 ? 2.695 37.844 14.141 1 94.94 319 GLN B C 1
ATOM 5142 O O . GLN B 1 319 ? 3.082 36.75 14.617 1 94.94 319 GLN B O 1
ATOM 5147 N N . PRO B 1 320 ? 1.606 37.906 13.336 1 96.44 320 PRO B N 1
ATOM 5148 C CA . PRO B 1 320 ? 0.979 36.688 12.852 1 96.44 320 PRO B CA 1
ATOM 5149 C C . PRO B 1 320 ? 1.912 35.844 11.977 1 96.44 320 PRO B C 1
ATOM 5151 O O . PRO B 1 320 ? 2.875 36.375 11.422 1 96.44 320 PRO B O 1
ATOM 5154 N N . ASP B 1 321 ? 1.71 34.594 11.898 1 97.94 321 ASP B N 1
ATOM 5155 C CA . ASP B 1 321 ? 2.467 33.719 11.023 1 97.94 321 ASP B CA 1
ATOM 5156 C C . ASP B 1 321 ? 2.047 33.875 9.57 1 97.94 321 ASP B C 1
ATOM 5158 O O . ASP B 1 321 ? 1.323 33.062 9.023 1 97.94 321 ASP B O 1
ATOM 5162 N N . HIS B 1 322 ? 2.549 34.906 8.961 1 97.44 322 HIS B N 1
ATOM 5163 C CA . HIS B 1 322 ? 2.17 35.219 7.59 1 97.44 322 HIS B CA 1
ATOM 5164 C C . HIS B 1 322 ? 2.596 34.125 6.625 1 97.44 322 HIS B C 1
ATOM 5166 O O . HIS B 1 322 ? 1.937 33.875 5.609 1 97.44 322 HIS B O 1
ATOM 5172 N N . ASN B 1 323 ? 3.709 33.438 6.965 1 97.62 323 ASN B N 1
ATOM 5173 C CA . ASN B 1 323 ? 4.18 32.344 6.125 1 97.62 323 ASN B CA 1
ATOM 5174 C C . ASN B 1 323 ? 3.152 31.219 6.051 1 97.62 323 ASN B C 1
ATOM 5176 O O . ASN B 1 323 ? 2.75 30.812 4.957 1 97.62 323 ASN B O 1
ATOM 5180 N N . TYR B 1 324 ? 2.715 30.766 7.148 1 98.25 324 TYR B N 1
ATOM 5181 C CA . TYR B 1 324 ? 1.747 29.688 7.227 1 98.25 324 TYR B CA 1
ATOM 5182 C C . TYR B 1 324 ? 0.388 30.125 6.695 1 98.25 324 TYR B C 1
ATOM 5184 O O . TYR B 1 324 ? -0.266 29.391 5.957 1 98.25 324 TYR B O 1
ATOM 5192 N N . MET B 1 325 ? -0.017 31.297 7.051 1 98.38 325 MET B N 1
ATOM 5193 C CA . MET B 1 325 ? -1.347 31.797 6.707 1 98.38 325 MET B CA 1
ATOM 5194 C C . MET B 1 325 ? -1.493 31.953 5.195 1 98.38 325 MET B C 1
ATOM 5196 O O . MET B 1 325 ? -2.576 31.75 4.648 1 98.38 325 MET B O 1
ATOM 5200 N N . PHE B 1 326 ? -0.429 32.344 4.562 1 98.31 326 PHE B N 1
ATOM 5201 C CA . PHE B 1 326 ? -0.462 32.438 3.109 1 98.31 326 PHE B CA 1
ATOM 5202 C C . PHE B 1 326 ? -0.803 31.094 2.473 1 98.31 326 PHE B C 1
ATOM 5204 O O . PHE B 1 326 ? -1.711 31.016 1.644 1 98.31 326 PHE B O 1
ATOM 5211 N N . GLY B 1 327 ? -0.06 30.094 2.834 1 98.62 327 GLY B N 1
ATOM 5212 C CA . GLY B 1 327 ? -0.327 28.766 2.305 1 98.62 327 GLY B CA 1
ATOM 5213 C C . GLY B 1 327 ? -1.713 28.25 2.65 1 98.62 327 GLY B C 1
ATOM 5214 O O . GLY B 1 327 ? -2.398 27.672 1.801 1 98.62 327 GLY B O 1
ATOM 5215 N N . LEU B 1 328 ? -2.068 28.453 3.875 1 98.75 328 LEU B N 1
ATOM 5216 C CA . LEU B 1 328 ? -3.379 28.016 4.34 1 98.75 328 LEU B CA 1
ATOM 5217 C C . LEU B 1 328 ? -4.492 28.672 3.525 1 98.75 328 LEU B C 1
ATOM 5219 O O . LEU B 1 328 ? -5.445 28 3.123 1 98.75 328 LEU B O 1
ATOM 5223 N N . GLN B 1 329 ? -4.355 29.906 3.303 1 98.62 329 GLN B N 1
ATOM 5224 C CA . GLN B 1 329 ? -5.352 30.625 2.51 1 98.62 329 GLN B CA 1
ATOM 5225 C C . GLN B 1 329 ? -5.395 30.094 1.078 1 98.62 329 GLN B C 1
ATOM 5227 O O . GLN B 1 329 ? -6.469 29.969 0.493 1 98.62 329 GLN B O 1
ATOM 5232 N N . SER B 1 330 ? -4.238 29.844 0.509 1 98.62 330 SER B N 1
ATOM 5233 C CA . SER B 1 330 ? -4.188 29.281 -0.835 1 98.62 330 SER B CA 1
ATOM 5234 C C . SER B 1 330 ? -4.949 27.953 -0.91 1 98.62 330 SER B C 1
ATOM 5236 O O . SER B 1 330 ? -5.691 27.719 -1.866 1 98.62 330 SER B O 1
ATOM 5238 N N . LEU B 1 331 ? -4.711 27.125 0.068 1 98.75 331 LEU B N 1
ATOM 5239 C CA . LEU B 1 331 ? -5.387 25.844 0.094 1 98.75 331 LEU B CA 1
ATOM 5240 C C . LEU B 1 331 ? -6.898 26.016 0.186 1 98.75 331 LEU B C 1
ATOM 5242 O O . LEU B 1 331 ? -7.648 25.344 -0.529 1 98.75 331 LEU B O 1
ATOM 5246 N N . ILE B 1 332 ? -7.32 26.922 1.058 1 98.75 332 ILE B N 1
ATOM 5247 C CA . ILE B 1 332 ? -8.742 27.219 1.223 1 98.75 332 ILE B CA 1
ATOM 5248 C C . ILE B 1 332 ? -9.328 27.688 -0.105 1 98.75 332 ILE B C 1
ATOM 5250 O O . ILE B 1 332 ? -10.391 27.234 -0.522 1 98.75 332 ILE B O 1
ATOM 5254 N N . ASP B 1 333 ? -8.625 28.547 -0.776 1 98.38 333 ASP B N 1
ATOM 5255 C CA . ASP B 1 333 ? -9.102 29.094 -2.043 1 98.38 333 ASP B CA 1
ATOM 5256 C C . ASP B 1 333 ? -9.258 27.984 -3.092 1 98.38 333 ASP B C 1
ATOM 5258 O O . ASP B 1 333 ? -10.227 27.984 -3.854 1 98.38 333 ASP B O 1
ATOM 5262 N N . ILE B 1 334 ? -8.32 27.141 -3.164 1 98.06 334 ILE B N 1
ATOM 5263 C CA . ILE B 1 334 ? -8.359 26.062 -4.152 1 98.06 334 ILE B CA 1
ATOM 5264 C C . ILE B 1 334 ? -9.539 25.141 -3.871 1 98.06 334 ILE B C 1
ATOM 5266 O O . ILE B 1 334 ? -10.281 24.781 -4.789 1 98.06 334 ILE B O 1
ATOM 5270 N N . VAL B 1 335 ? -9.727 24.734 -2.633 1 97.88 335 VAL B N 1
ATOM 5271 C CA . VAL B 1 335 ? -10.828 23.859 -2.268 1 97.88 335 VAL B CA 1
ATOM 5272 C C . VAL B 1 335 ? -12.164 24.547 -2.518 1 97.88 335 VAL B C 1
ATOM 5274 O O . VAL B 1 335 ? -13.109 23.938 -3.012 1 97.88 335 VAL B O 1
ATOM 5277 N N . GLU B 1 336 ? -12.211 25.812 -2.156 1 97.06 336 GLU B N 1
ATOM 5278 C CA . GLU B 1 336 ? -13.43 26.578 -2.387 1 97.06 336 GLU B CA 1
ATOM 5279 C C . GLU B 1 336 ? -13.766 26.641 -3.875 1 97.06 336 GLU B C 1
ATOM 5281 O O . GLU B 1 336 ? -14.938 26.578 -4.254 1 97.06 336 GLU B O 1
ATOM 5286 N N . ALA B 1 337 ? -12.805 26.828 -4.676 1 96 337 ALA B N 1
ATOM 5287 C CA . ALA B 1 337 ? -13.008 26.906 -6.121 1 96 337 ALA B CA 1
ATOM 5288 C C . ALA B 1 337 ? -13.578 25.609 -6.672 1 96 337 ALA B C 1
ATOM 5290 O O . ALA B 1 337 ? -14.32 25.609 -7.652 1 96 337 ALA B O 1
ATOM 5291 N N . MET B 1 338 ? -13.266 24.516 -6.078 1 94.06 338 MET B N 1
ATOM 5292 C CA . MET B 1 338 ? -13.758 23.219 -6.527 1 94.06 338 MET B CA 1
ATOM 5293 C C . MET B 1 338 ? -15.25 23.078 -6.277 1 94.06 338 MET B C 1
ATOM 5295 O O . MET B 1 338 ? -15.93 22.297 -6.938 1 94.06 338 MET B O 1
ATOM 5299 N N . LEU B 1 339 ? -15.773 23.781 -5.289 1 90.75 339 LEU B N 1
ATOM 5300 C CA . LEU B 1 339 ? -17.203 23.75 -4.98 1 90.75 339 LEU B CA 1
ATOM 5301 C C . LEU B 1 339 ? -18 24.516 -6.027 1 90.75 339 LEU B C 1
ATOM 5303 O O . LEU B 1 339 ? -19.203 24.281 -6.188 1 90.75 339 LEU B O 1
ATOM 5307 N N . HIS B 1 340 ? -17.438 25.406 -6.734 1 83.06 340 HIS B N 1
ATOM 5308 C CA . HIS B 1 340 ? -18.141 26.219 -7.715 1 83.06 340 HIS B CA 1
ATOM 5309 C C . HIS B 1 340 ? -18 25.641 -9.117 1 83.06 340 HIS B C 1
ATOM 5311 O O . HIS B 1 340 ? -18.484 26.234 -10.086 1 83.06 340 HIS B O 1
ATOM 5317 N N . LEU B 1 341 ? -17.375 24.516 -9.336 1 67.69 341 LEU B N 1
ATOM 5318 C CA . LEU B 1 341 ? -17.312 23.844 -10.633 1 67.69 341 LEU B CA 1
ATOM 5319 C C . LEU B 1 341 ? -18.469 22.875 -10.812 1 67.69 341 LEU B C 1
ATOM 5321 O O . LEU B 1 341 ? -18.953 22.312 -9.836 1 67.69 341 LEU B O 1
#

Secondary structure (DSSP, 8-state):
----------PPP---TTEEE-TT--SS----SS-TT----EEESSS-EEEEEP-SHHHHHHHHHHHHHHHHHHHHHHHHHHHHHHS-S---S-----HHHHHHHHHTTSPPEEEEEEEEETTEEEEEEEEE-TTTT-SSEEEEEEEE-S--S-TT--HHHHHHHHHTTHHHHHHHSEEEEEEEEEEE-SS-TTSEEEEEE-HHHHHH--HHHHHHHHHHHTTTTSTTHHHHHHHHHHHHHHHHHHHHH--SEEE-S-EEEEEEEHHHHHHHHHHHHHHHHH--S---------SS-GGGTEEEEEE--TTEEE-TT----HHHHHHHHHHHHHHHHHHT-/----------PPP---TTEEE-TT--SS----SS-TT----EEESSS-EEEEEP-SHHHHHHHHHHHHHHHHHHHHHHHHHHHHHHS-S---S-----HHHHHHHHHTTSPPEEEEEEEEETTEEEEEEEEE-TTTT-SSEEEEEEEE-S--S-TT--HHHHHHHHHTTHHHHHHHSEEEEEEEEEEE-SS-TTSEEEEEE-HHHHHH--HHHHHHHHHHHTTTTSTTHHHHHHHHHHHHHHHHHHHHH--SEEE-S-EEEEEEEHHHHHHHHHHHHHHHHH--S---------SS-GGGTEEEEEE--TTEEE-TT----HHHHHHHHHHHHHHHHHHT-

Foldseek 3Di:
DPPPPPPFDDDFWDWDPQKGADPFDWFDFPDGPVDQPGHQKMDGPPPQKIWGFQDDDLLSVQQQVLLVLLVVLLVVVVVVVVVVVVVPDDPDDCPPCDPSNLSPLQCVQAFRWDAKDWTQMNNDITIITMTGNLCPPFPAKKKWKKWAFLFQDFPVDDPVRRVVRCLFLPQCSNPQRIFTQWIKAWAADPVGRVDIDIDIDGRVQRRPDHPVRVLVVVCRSLVLVAPLSLLLLVVVLVSLVSNLVSLVPDLFKAAHRKIKMKMFHVVVSVVQRVVVVVVVPPDPPVPVPDSPPPVDDRCSGIGIHIDSRSRMDTNPVSDGRPRRSSNSVSVSVSSVVSSVD/DPPPPPDFDDDFWDWDPQKGADPFDWFDFPDGPVDQPGHQKMDGPPPQKIWGFQDDDLLSVQQQVLLVLLVVLLVVVVVVVVVVVVVPDDPDDCPPCDPSNLSPLQCVQAFRWDAKDWTQMNNDITIITMTGNLCPPFPAKKKWKKWAFLFQDFPPDDPVRRVVRCLFLPQCSNPQRIFTQWIKAWAADPVGRVDIDIDIDGRVQRRPDHPVRVLVVVCRSLVLVAPLSLLLLVVVLVSLVSNLVSLVPDLFKAAHRKIKMKMFHVVVSVVQRVVVVVVVPPDPPVPPPPSPPPVDDRCSGIGIHIDSRSRMDTNPVSDGRPRRSSNSVSVSVSSVVSNVD

Organism: Drosophila navojoa (NCBI:txid7232)

Solvent-accessible surface area (backbone atoms only — not comparable to full-atom values): 35967 Å² total; per-residue (Å²): 130,76,80,70,78,72,74,55,26,66,43,55,71,32,34,46,60,33,35,37,73,42,83,79,67,43,59,78,62,52,65,35,49,88,34,69,83,39,60,32,46,30,24,41,40,75,76,39,34,28,31,40,56,53,58,60,67,71,33,26,50,45,27,49,50,49,52,51,50,30,54,50,19,42,54,51,50,52,50,52,54,54,51,48,70,68,52,80,81,81,78,71,89,79,70,72,82,42,73,45,56,53,38,29,62,49,43,77,36,31,62,52,74,77,50,70,51,76,47,54,38,59,90,35,80,42,52,24,40,34,28,47,33,87,57,55,69,26,60,34,58,21,36,35,42,33,34,30,14,55,52,60,58,47,96,83,55,50,69,68,55,43,54,55,53,58,62,49,24,40,56,23,15,72,74,38,9,32,38,41,45,12,26,34,26,55,43,59,28,88,92,48,58,92,27,67,28,41,40,38,42,36,48,71,49,30,43,67,29,39,65,68,51,47,52,51,51,49,37,58,60,55,40,59,87,44,87,43,27,59,63,56,52,50,53,51,47,53,50,52,48,52,52,48,53,49,51,72,68,44,39,60,51,33,61,16,54,21,29,40,39,38,34,32,26,43,56,59,48,52,52,50,41,54,52,52,53,54,52,62,69,60,59,88,64,85,59,82,76,61,71,76,78,59,94,63,60,65,72,78,48,41,47,66,25,50,43,60,51,48,36,55,40,72,26,84,82,57,46,60,36,60,49,32,49,48,10,51,48,41,52,50,49,55,55,54,52,59,72,75,104,131,79,76,70,78,72,76,56,25,64,44,56,71,31,34,47,60,33,36,38,74,42,84,78,64,40,60,78,62,51,64,34,48,88,34,72,83,38,59,33,45,30,24,41,40,74,75,40,34,27,31,40,54,53,59,60,69,73,34,25,50,45,25,49,51,49,52,49,49,30,55,49,18,41,54,52,50,53,52,51,52,56,52,47,69,69,51,78,80,78,80,70,87,80,70,73,83,42,74,47,56,53,38,29,60,48,43,78,36,31,60,52,73,75,50,71,50,76,47,55,40,59,90,35,79,42,53,24,39,34,28,47,33,86,56,56,71,26,60,35,58,23,35,35,42,34,34,32,14,54,50,59,59,47,96,82,54,51,70,68,56,43,53,53,54,58,62,50,24,40,56,22,14,71,75,39,9,32,36,40,44,13,28,35,26,56,42,59,28,89,91,47,58,93,26,67,27,41,41,37,41,37,48,71,47,30,45,67,29,38,65,68,51,47,53,50,51,50,36,60,59,55,40,58,88,44,88,45,26,58,62,56,51,50,51,51,48,52,50,51,50,54,52,49,54,49,49,70,67,44,39,60,52,33,60,18,55,21,28,40,38,38,34,34,26,42,55,60,49,51,53,50,40,53,53,53,56,53,53,62,68,62,61,88,65,85,58,82,76,62,71,77,77,58,92,62,61,65,72,76,46,41,46,64,25,51,43,61,50,48,36,56,41,72,25,85,81,56,47,58,36,59,49,34,50,48,9,50,48,40,52,49,50,55,57,55,53,59,71,76,104

Nearest PDB structures (foldseek):
  5w2i-assembly1_A  TM=8.991E-01  e=4.068E-21  Homo sapiens
  8v6w-assembly1_A  TM=8.916E-01  e=5.124E-21  Homo sapiens
  4o4b-assembly1_B  TM=8.124E-01  e=8.322E-16  Entamoeba histolytica HM-1:IMSS-A
  4o4d-assembly1_A  TM=7.856E-01  e=1.986E-14  Entamoeba histolytica HM-1:IMSS-A
  8omi-assembly1_A  TM=7.631E-01  e=3.338E-14  Entamoeba histolytica

Radius of gyration: 28.51 Å; Cα contacts (8 Å, |Δi|>4): 1243; chains: 2; bounding box: 74×85×78 Å

InterPro domains:
  IPR005522 Inositol polyphosphate kinase [PF03770] (128-335)
  IPR005522 Inositol polyphosphate kinase [PTHR12400] (18-339)
  IPR038286 Inositol polyphosphate kinase superfamily [G3DSA:3.30.470.160] (61-341)

pLDDT: mean 86.61, std 17.85, range [20.17, 98.81]